Protein AF-A0A2B4R4I7-F1 (afdb_monomer_lite)

Foldseek 3Di:
DVPVVVVVVDPFDKDWDWDQDPPPRDIDTDIDTDPPDDPVNVVVVVVVVVVVVDDDDPDPDPDPDDPDFDDQAAAAQAFWEKEFAAACFLNQAKKKKKKKFFQDRNLQVVLQPAALVRCVVCVVVSCVVQPPRMDMDIDIGGHGDMDPTDTDPDDNNTRWMKMAIDHPDDFRRMDTDHHDHYDYHYGWDWDAFPVGDTDTDDCGPDPDHQDDDPVVPPDDPDDKKFKKWKAFDDDPPLADPPDPRRQWDWDFDFFDADPVPSDDGDTDIDTDGPIYIDIGDDDDPRITTATDWIWHQDPNDIDTDQFHTQDQFDDCPHPLLVLLVVLLVLLVVLLVQLVVQLPDPVNVPACNPLSVLSNVLSVVLSVVLVVLSPDPTHGLVVNLVSLQVSLQSLQSNDPPGDRDDQDDQDSRGNVVSSCRSSVSSVVSSVVSFPADDDDAFDDDPPDTHDDDDPVCAPPWDKDKDADDPPDDLVVVVVCVQQAADDDPVCSVVCVVVSHRHWDKDWDCADVVRPGHHDVRMTMITTHD

pLDDT: mean 73.78, std 18.21, range [25.34, 96.06]

Structure (mmCIF, N/CA/C/O backbone):
data_AF-A0A2B4R4I7-F1
#
_entry.id   AF-A0A2B4R4I7-F1
#
loop_
_atom_site.group_PDB
_atom_site.id
_atom_site.type_symbol
_atom_site.label_atom_id
_atom_site.label_alt_id
_atom_site.label_comp_id
_atom_site.label_asym_id
_atom_site.label_entity_id
_atom_site.label_seq_id
_atom_site.pdbx_PDB_ins_code
_atom_site.Cartn_x
_atom_site.Cartn_y
_atom_site.Cartn_z
_atom_site.occupancy
_atom_site.B_iso_or_equiv
_atom_site.auth_seq_id
_atom_site.auth_comp_id
_atom_site.auth_asym_id
_atom_site.auth_atom_id
_atom_site.pdbx_PDB_model_num
ATOM 1 N N . MET A 1 1 ? -44.562 -13.586 -29.393 1.00 34.88 1 MET A N 1
ATOM 2 C CA . MET A 1 1 ? -44.366 -13.162 -27.985 1.00 34.88 1 MET A CA 1
ATOM 3 C C . MET A 1 1 ? -43.754 -14.259 -27.107 1.00 34.88 1 MET A C 1
ATOM 5 O O . MET A 1 1 ? -43.215 -13.905 -26.067 1.00 34.88 1 MET A O 1
ATOM 9 N N . ASP A 1 2 ? -43.741 -15.537 -27.512 1.00 39.53 2 ASP A N 1
ATOM 10 C CA . ASP A 1 2 ? -43.241 -16.623 -26.646 1.00 39.53 2 ASP A CA 1
ATOM 11 C C . ASP A 1 2 ? -41.713 -16.796 -26.592 1.00 39.53 2 ASP A C 1
ATOM 13 O O . ASP A 1 2 ? -41.183 -17.184 -25.554 1.00 39.53 2 ASP A O 1
ATOM 17 N N . LEU A 1 3 ? -40.968 -16.411 -27.635 1.00 36.97 3 LEU A N 1
ATOM 18 C CA . LEU A 1 3 ? -39.511 -16.621 -27.674 1.00 36.97 3 LEU A CA 1
ATOM 19 C C . LEU A 1 3 ? -38.736 -15.775 -26.644 1.00 36.97 3 LEU A C 1
ATOM 21 O O . LEU A 1 3 ? -37.804 -16.248 -25.998 1.00 36.97 3 LEU A O 1
ATOM 25 N N . ALA A 1 4 ? -39.156 -14.522 -26.446 1.00 36.94 4 ALA A N 1
ATOM 26 C CA . ALA A 1 4 ? -38.532 -13.608 -25.488 1.00 36.94 4 ALA A CA 1
ATOM 27 C C . ALA A 1 4 ? -38.853 -13.965 -24.026 1.00 36.94 4 ALA A C 1
ATOM 29 O O . ALA A 1 4 ? -38.087 -13.609 -23.136 1.00 36.94 4 ALA A O 1
ATOM 30 N N . ARG A 1 5 ? -39.965 -14.673 -23.766 1.00 39.09 5 ARG A N 1
ATOM 31 C CA . ARG A 1 5 ? -40.272 -15.223 -22.435 1.00 39.09 5 ARG A CA 1
ATOM 32 C C . ARG A 1 5 ? -39.480 -16.498 -22.156 1.00 39.09 5 ARG A C 1
ATOM 34 O O . ARG A 1 5 ? -38.984 -16.634 -21.045 1.00 39.09 5 ARG A O 1
ATOM 41 N N . ALA A 1 6 ? -39.305 -17.367 -23.154 1.00 38.97 6 ALA A N 1
ATOM 42 C CA . ALA A 1 6 ? -38.491 -18.576 -23.020 1.00 38.97 6 ALA A CA 1
ATOM 43 C C . ALA A 1 6 ? -37.014 -18.256 -22.708 1.00 38.97 6 ALA A C 1
ATOM 45 O O . ALA A 1 6 ? -36.432 -18.874 -21.826 1.00 38.97 6 ALA A O 1
ATOM 46 N N . LEU A 1 7 ? -36.437 -17.233 -23.352 1.00 38.41 7 LEU A N 1
ATOM 47 C CA . LEU A 1 7 ? -35.040 -16.816 -23.140 1.00 38.41 7 LEU A CA 1
ATOM 48 C C . LEU A 1 7 ? -34.799 -16.049 -21.828 1.00 38.41 7 LEU A C 1
ATOM 50 O O . LEU A 1 7 ? -33.682 -16.040 -21.326 1.00 38.41 7 LEU A O 1
ATOM 54 N N . LYS A 1 8 ? -35.830 -15.420 -21.244 1.00 38.06 8 LYS A N 1
ATOM 55 C CA . LYS A 1 8 ? -35.709 -14.702 -19.958 1.00 38.06 8 LYS A CA 1
ATOM 56 C C . LYS A 1 8 ? -35.745 -15.628 -18.739 1.00 38.06 8 LYS A C 1
ATOM 58 O O . LYS A 1 8 ? -35.418 -15.181 -17.647 1.00 38.06 8 LYS A O 1
ATOM 63 N N . ALA A 1 9 ? -36.188 -16.874 -18.916 1.00 33.12 9 ALA A N 1
ATOM 64 C CA . ALA A 1 9 ? -36.308 -17.865 -17.848 1.00 33.12 9 ALA A CA 1
ATOM 65 C C . ALA A 1 9 ? -35.032 -18.697 -17.644 1.00 33.12 9 ALA A C 1
ATOM 67 O O . ALA A 1 9 ? -34.970 -19.501 -16.720 1.00 33.12 9 ALA A O 1
ATOM 68 N N . SER A 1 10 ? -34.026 -18.524 -18.499 1.00 36.97 10 SER A N 1
ATOM 69 C CA . SER A 1 10 ? -32.785 -19.279 -18.430 1.00 36.97 10 SER A CA 1
ATOM 70 C C . SER A 1 10 ? -31.637 -18.332 -18.085 1.00 36.97 10 SER A C 1
ATOM 72 O O . SER A 1 10 ? -31.373 -17.415 -18.858 1.00 36.97 10 SER A O 1
ATOM 74 N N . ASP A 1 11 ? -30.947 -18.558 -16.963 1.00 35.12 11 ASP A N 1
ATOM 75 C CA . ASP A 1 11 ? -29.787 -17.787 -16.455 1.00 35.12 11 ASP A CA 1
ATOM 76 C C . ASP A 1 11 ? -28.551 -17.779 -17.391 1.00 35.12 11 ASP A C 1
ATOM 78 O O . ASP A 1 11 ? -27.440 -17.422 -17.001 1.00 35.12 11 ASP A O 1
ATOM 82 N N . TYR A 1 12 ? -28.715 -18.162 -18.655 1.00 40.34 12 TYR A N 1
ATOM 83 C CA . TYR A 1 12 ? -27.666 -18.215 -19.661 1.00 40.34 12 TYR A CA 1
ATOM 84 C C . TYR A 1 12 ? -27.757 -16.954 -20.515 1.00 40.34 12 TYR A C 1
ATOM 86 O O . TYR A 1 12 ? -28.705 -16.792 -21.278 1.00 40.34 12 TYR A O 1
ATOM 94 N N . GLY A 1 13 ? -26.788 -16.046 -20.361 1.00 34.47 13 GLY A N 1
ATOM 95 C CA . GLY A 1 13 ? -26.738 -14.736 -21.018 1.00 34.47 13 GLY A CA 1
ATOM 96 C C . GLY A 1 13 ? -26.867 -14.800 -22.543 1.00 34.47 13 GLY A C 1
ATOM 97 O O . GLY A 1 13 ? -25.869 -14.810 -23.261 1.00 34.47 13 GLY A O 1
ATOM 98 N N . ALA A 1 14 ? -28.101 -14.816 -23.034 1.00 36.62 14 ALA A N 1
ATOM 99 C CA . ALA A 1 14 ? -28.458 -14.741 -24.436 1.00 36.62 14 ALA A CA 1
ATOM 100 C C . ALA A 1 14 ? -29.136 -13.393 -24.690 1.00 36.62 14 ALA A C 1
ATOM 102 O O . ALA A 1 14 ? -30.108 -13.040 -24.021 1.00 36.62 14 ALA A O 1
ATOM 103 N N . TYR A 1 15 ? -28.641 -12.638 -25.668 1.00 37.88 15 TYR A N 1
ATOM 104 C CA . TYR A 1 15 ? -29.221 -11.350 -26.040 1.00 37.88 15 TYR A CA 1
ATOM 105 C C . TYR A 1 15 ? -29.878 -11.464 -27.411 1.00 37.88 15 TYR A C 1
ATOM 107 O O . TYR A 1 15 ? -29.287 -11.979 -28.363 1.00 37.88 15 TYR A O 1
ATOM 115 N N . VAL A 1 16 ? -31.119 -10.988 -27.507 1.00 35.38 16 VAL A N 1
ATOM 116 C CA . VAL A 1 16 ? -31.865 -10.915 -28.764 1.00 35.38 16 VAL A CA 1
ATOM 117 C C . VAL A 1 16 ? -31.704 -9.509 -29.319 1.00 35.38 16 VAL A C 1
ATOM 119 O O . VAL A 1 16 ? -32.281 -8.560 -28.789 1.00 35.38 16 VAL A O 1
ATOM 122 N N . VAL A 1 17 ? -30.929 -9.370 -30.389 1.00 37.50 17 VAL A N 1
ATOM 123 C CA . VAL A 1 17 ? -30.821 -8.117 -31.131 1.00 37.50 17 VAL A CA 1
ATOM 124 C C . VAL A 1 17 ? -31.920 -8.107 -32.184 1.00 37.50 17 VAL A C 1
ATOM 126 O O . VAL A 1 17 ? -31.975 -8.956 -33.075 1.00 37.50 17 VAL A O 1
ATOM 129 N N . ARG A 1 18 ? -32.841 -7.155 -32.039 1.00 35.47 18 ARG A N 1
ATOM 130 C CA . ARG A 1 18 ? -33.932 -6.921 -32.982 1.00 35.47 18 ARG A CA 1
ATOM 131 C C . ARG A 1 18 ? -33.434 -5.955 -34.048 1.00 35.47 18 ARG A C 1
ATOM 133 O O . ARG A 1 18 ? -33.151 -4.808 -33.723 1.00 35.47 18 ARG A O 1
ATOM 140 N N . HIS A 1 19 ? -33.382 -6.398 -35.298 1.00 37.16 19 HIS A N 1
ATOM 141 C CA . HIS A 1 19 ? -33.074 -5.526 -36.424 1.00 37.16 19 HIS A CA 1
ATOM 142 C C . HIS A 1 19 ? -34.309 -5.410 -37.321 1.00 37.16 19 HIS A C 1
ATOM 144 O O . HIS A 1 19 ? -34.888 -6.419 -37.727 1.00 37.16 19 HIS A O 1
ATOM 150 N N . ARG A 1 20 ? -34.751 -4.178 -37.592 1.00 32.34 20 ARG A N 1
ATOM 151 C CA . ARG A 1 20 ? -35.810 -3.901 -38.570 1.00 32.34 20 ARG A CA 1
ATOM 152 C C . ARG A 1 20 ? -35.120 -3.390 -39.824 1.00 32.34 20 ARG A C 1
ATOM 154 O O . ARG A 1 20 ? -34.508 -2.332 -39.784 1.00 32.34 20 ARG A O 1
ATOM 161 N N . SER A 1 21 ? -35.189 -4.161 -40.904 1.00 36.16 21 SER A N 1
ATOM 162 C CA . SER A 1 21 ? -34.707 -3.702 -42.206 1.00 36.16 21 SER A CA 1
ATOM 163 C C . SER A 1 21 ? -35.571 -2.528 -42.667 1.00 36.16 21 SER A C 1
ATOM 165 O O . SER A 1 21 ? -36.792 -2.670 -42.770 1.00 36.16 21 SER A O 1
ATOM 167 N N . GLU A 1 22 ? -34.958 -1.377 -42.948 1.00 37.22 22 GLU A N 1
ATOM 168 C CA . GLU A 1 22 ? -35.675 -0.191 -43.438 1.00 37.22 22 GLU A CA 1
ATOM 169 C C . GLU A 1 22 ? -36.244 -0.377 -44.854 1.00 37.22 22 GLU A C 1
ATOM 171 O O . GLU A 1 22 ? -37.111 0.387 -45.267 1.00 37.22 22 GLU A O 1
ATOM 176 N N . GLN A 1 23 ? -35.817 -1.411 -45.589 1.00 39.12 23 GLN A N 1
ATOM 177 C CA . GLN A 1 23 ? -36.247 -1.638 -46.974 1.00 39.12 23 GLN A CA 1
ATOM 178 C C . GLN A 1 23 ? -37.338 -2.704 -47.147 1.00 39.12 23 GLN A C 1
ATOM 180 O O . GLN A 1 23 ? -38.028 -2.680 -48.162 1.00 39.12 23 GLN A O 1
ATOM 185 N N . THR A 1 24 ? -37.524 -3.634 -46.201 1.00 40.25 24 THR A N 1
ATOM 186 C CA . THR A 1 24 ? -38.425 -4.794 -46.398 1.00 40.25 24 THR A CA 1
ATOM 187 C C . THR A 1 24 ? -39.485 -4.990 -45.312 1.00 40.25 24 THR A C 1
ATOM 189 O O . THR A 1 24 ? -40.281 -5.915 -45.419 1.00 40.25 24 THR A O 1
ATOM 192 N N . GLU A 1 25 ? -39.512 -4.155 -44.264 1.00 33.00 25 GLU A N 1
ATOM 193 C CA . GLU A 1 25 ? -40.358 -4.297 -43.057 1.00 33.00 25 GLU A CA 1
ATOM 194 C C . GLU A 1 25 ? -40.281 -5.653 -42.321 1.00 33.00 25 GLU A C 1
ATOM 196 O O . GLU A 1 25 ? -40.899 -5.819 -41.265 1.00 33.00 25 GLU A O 1
ATOM 201 N N . GLU A 1 26 ? -39.477 -6.601 -42.801 1.00 31.47 26 GLU A N 1
ATOM 202 C CA . GLU A 1 26 ? -39.267 -7.894 -42.165 1.00 31.47 26 GLU A CA 1
ATOM 203 C C . GLU A 1 26 ? -38.468 -7.747 -40.862 1.00 31.47 26 GLU A C 1
ATOM 205 O O . GLU A 1 26 ? -37.473 -7.019 -40.762 1.00 31.47 26 GLU A O 1
ATOM 210 N N . LEU A 1 27 ? -38.954 -8.435 -39.829 1.00 33.53 27 LEU A N 1
ATOM 211 C CA . LEU A 1 27 ? -38.391 -8.429 -38.486 1.00 33.53 27 LEU A CA 1
ATOM 212 C C . LEU A 1 27 ? -37.425 -9.599 -38.326 1.00 33.53 27 LEU A C 1
ATOM 214 O O . LEU A 1 27 ? -37.847 -10.730 -38.091 1.00 33.53 27 LEU A O 1
ATOM 218 N N . THR A 1 28 ? -36.128 -9.306 -38.394 1.00 36.88 28 THR A N 1
ATOM 219 C CA . THR A 1 28 ? -35.076 -10.307 -38.203 1.00 36.88 28 THR A CA 1
ATOM 220 C C . THR A 1 28 ? -34.578 -10.262 -36.759 1.00 36.88 28 THR A C 1
ATOM 222 O O . THR A 1 28 ? -34.170 -9.216 -36.244 1.00 36.88 28 THR A O 1
ATOM 225 N N . TYR A 1 29 ? -34.628 -11.408 -36.078 1.00 38.03 29 TYR A N 1
ATOM 226 C CA . TYR A 1 29 ? -34.142 -11.563 -34.708 1.00 38.03 29 TYR A CA 1
ATOM 227 C C . TYR A 1 29 ? -32.788 -12.275 -34.724 1.00 38.03 29 TYR A C 1
ATOM 229 O O . TYR A 1 29 ? -32.705 -13.439 -35.108 1.00 38.03 29 TYR A O 1
ATOM 237 N N . HIS A 1 30 ? -31.734 -11.596 -34.273 1.00 39.28 30 HIS A N 1
ATOM 238 C CA . HIS A 1 30 ? -30.418 -12.202 -34.084 1.00 39.28 30 HIS A CA 1
ATOM 239 C C . HIS A 1 30 ? -30.255 -12.597 -32.616 1.00 39.28 30 HIS A C 1
ATOM 241 O O . HIS A 1 30 ? -30.217 -11.738 -31.737 1.00 39.28 30 HIS A O 1
ATOM 247 N N . VAL A 1 31 ? -30.171 -13.897 -32.336 1.00 37.72 31 VAL A N 1
ATOM 248 C CA . VAL A 1 31 ? -29.905 -14.406 -30.983 1.00 37.72 31 VAL A CA 1
ATOM 249 C C . VAL A 1 31 ? -28.404 -14.646 -30.847 1.00 37.72 31 VAL A C 1
ATOM 251 O O . VAL A 1 31 ? -27.844 -15.477 -31.560 1.00 37.72 31 VAL A O 1
ATOM 254 N N . ARG A 1 32 ? -27.743 -13.9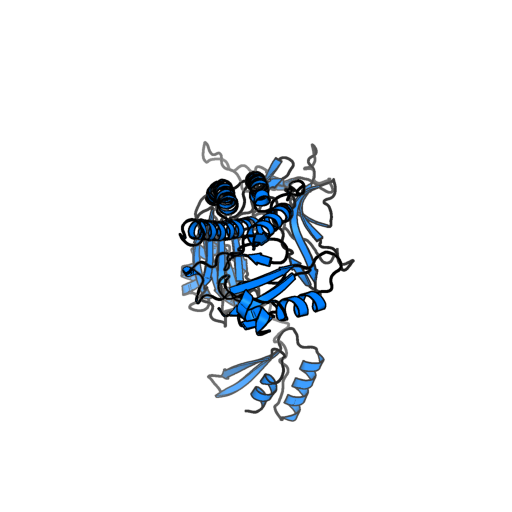13 -29.946 1.00 39.59 32 ARG A N 1
ATOM 255 C CA . ARG A 1 32 ? -26.323 -14.098 -29.609 1.00 39.59 32 ARG A CA 1
ATOM 256 C C . ARG A 1 32 ? -26.220 -14.782 -28.247 1.00 39.59 32 ARG A C 1
ATOM 258 O O . ARG A 1 32 ? -26.738 -14.256 -27.265 1.00 39.59 32 ARG A O 1
ATOM 265 N N . LEU A 1 33 ? -25.559 -15.938 -28.193 1.00 38.91 33 LEU A N 1
ATOM 266 C CA . LEU A 1 33 ? -25.231 -16.641 -26.948 1.00 38.91 33 LEU A CA 1
ATOM 267 C C . LEU A 1 33 ? -23.914 -16.074 -26.388 1.00 38.91 33 LEU A C 1
ATOM 269 O O . LEU A 1 33 ? -22.933 -15.972 -27.123 1.00 38.91 33 LEU A O 1
ATOM 273 N N . GLY A 1 34 ? -23.897 -15.666 -25.118 1.00 35.75 34 GLY A N 1
ATOM 274 C CA . GLY A 1 34 ? -22.694 -15.207 -24.420 1.00 35.75 34 GLY A CA 1
ATOM 275 C C . GLY A 1 34 ? -21.687 -16.334 -24.151 1.00 35.75 34 GLY A C 1
ATOM 276 O O . GLY A 1 34 ? -22.031 -17.514 -24.179 1.00 35.75 34 GLY A O 1
ATOM 277 N N . ALA A 1 35 ? -20.438 -15.960 -23.859 1.00 35.16 35 ALA A N 1
ATOM 278 C CA . ALA A 1 35 ? -19.244 -16.820 -23.827 1.00 35.16 35 ALA A CA 1
ATOM 279 C C . ALA A 1 35 ? -19.212 -17.966 -22.778 1.00 35.16 35 ALA A C 1
ATOM 281 O O . ALA A 1 35 ? -18.199 -18.646 -22.668 1.00 35.16 35 ALA A O 1
ATOM 282 N N . TYR A 1 36 ? -20.301 -18.218 -22.043 1.00 34.72 36 TYR A N 1
ATOM 283 C CA . TYR A 1 36 ? -20.435 -19.319 -21.070 1.00 34.72 36 TYR A CA 1
ATOM 284 C C . TYR A 1 36 ? -21.521 -20.347 -21.453 1.00 34.72 36 TYR A C 1
ATOM 286 O O . TYR A 1 36 ? -22.052 -21.057 -20.602 1.00 34.72 36 TYR A O 1
ATOM 294 N N . GLY A 1 37 ? -21.886 -20.430 -22.735 1.00 36.28 37 GLY A N 1
ATOM 295 C CA . GLY A 1 37 ? -22.838 -21.424 -23.232 1.00 36.28 37 GLY A CA 1
ATOM 296 C C . GLY A 1 37 ? -22.172 -22.772 -23.504 1.00 36.28 37 GLY A C 1
ATOM 297 O O . GLY A 1 37 ? -21.499 -22.930 -24.520 1.00 36.28 37 GLY A O 1
ATOM 298 N N . ASP A 1 38 ? -22.391 -23.743 -22.620 1.00 39.31 38 ASP A N 1
ATOM 299 C CA . ASP A 1 38 ? -22.076 -25.155 -22.851 1.00 39.31 38 ASP A CA 1
ATOM 300 C C . ASP A 1 38 ? -22.684 -25.620 -24.195 1.00 39.31 38 ASP A C 1
ATOM 302 O O . ASP A 1 38 ? -23.816 -25.259 -24.535 1.00 39.31 38 ASP A O 1
ATOM 306 N N . SER A 1 39 ? -21.944 -26.409 -24.981 1.00 43.88 39 SER A N 1
ATOM 307 C CA . SER A 1 39 ? -22.320 -26.819 -26.353 1.00 43.88 39 SER A CA 1
ATOM 308 C C . SER A 1 39 ? -23.686 -27.526 -26.434 1.00 43.88 39 SER A C 1
ATOM 310 O O . SER A 1 39 ? -24.340 -27.546 -27.479 1.00 43.88 39 SER A O 1
ATOM 312 N N . VAL A 1 40 ? -24.156 -28.051 -25.302 1.00 42.47 40 VAL A N 1
ATOM 313 C CA . VAL A 1 40 ? -25.467 -28.680 -25.114 1.00 42.47 40 VAL A CA 1
ATOM 314 C C . VAL A 1 40 ? -26.610 -27.654 -25.183 1.00 42.47 40 VAL A C 1
ATOM 316 O O . VAL A 1 40 ? -27.634 -27.919 -25.812 1.00 42.47 40 VAL A O 1
ATOM 319 N N . ALA A 1 41 ? -26.428 -26.451 -24.630 1.00 45.12 41 ALA A N 1
ATOM 320 C CA . ALA A 1 41 ? -27.458 -25.409 -24.589 1.00 45.12 41 ALA A CA 1
ATOM 321 C C . ALA A 1 41 ? -27.725 -24.789 -25.972 1.00 45.12 41 ALA A C 1
ATOM 323 O O . ALA A 1 41 ? -28.873 -24.511 -26.323 1.00 45.12 41 ALA A O 1
ATOM 324 N N . ALA A 1 42 ? -26.681 -24.630 -26.794 1.00 45.31 42 ALA A N 1
ATOM 325 C CA . ALA A 1 42 ? -26.812 -24.155 -28.172 1.00 45.31 42 ALA A CA 1
ATOM 326 C C . ALA A 1 42 ? -27.592 -25.150 -29.055 1.00 45.31 42 ALA A C 1
ATOM 328 O O . ALA A 1 42 ? -28.409 -24.744 -29.886 1.00 45.31 42 ALA A O 1
ATOM 329 N N . ASN A 1 43 ? -27.387 -26.453 -28.836 1.00 48.66 43 ASN A N 1
ATOM 330 C CA . ASN A 1 43 ? -28.075 -27.514 -29.570 1.00 48.66 43 ASN A CA 1
ATOM 331 C C . ASN A 1 43 ? -29.555 -27.652 -29.170 1.00 48.66 43 ASN A C 1
ATOM 333 O O . ASN A 1 43 ? -30.401 -27.829 -30.050 1.00 48.66 43 ASN A O 1
ATOM 337 N N . GLU A 1 44 ? -29.889 -27.500 -27.884 1.00 46.78 44 GLU A N 1
ATOM 338 C CA . GLU A 1 44 ? -31.278 -27.545 -27.397 1.00 46.78 44 GLU A CA 1
ATOM 339 C C . GLU A 1 44 ? -32.084 -26.325 -27.893 1.00 46.78 44 GLU A C 1
ATOM 341 O O . GLU A 1 44 ? -33.219 -26.468 -28.356 1.00 46.78 44 GLU A O 1
ATOM 346 N N . LEU A 1 45 ? -31.472 -25.130 -27.919 1.00 47.94 45 LEU A N 1
ATOM 347 C CA . LEU A 1 45 ? -32.094 -23.911 -28.456 1.00 47.94 45 LEU A CA 1
ATOM 348 C C . LEU A 1 45 ? -32.347 -24.015 -29.972 1.00 47.94 45 LEU A C 1
ATOM 350 O O . LEU A 1 45 ? -33.412 -23.639 -30.462 1.00 47.94 45 LEU A O 1
ATOM 354 N N . ALA A 1 46 ? -31.395 -24.588 -30.717 1.00 48.72 46 ALA A N 1
ATOM 355 C CA . ALA A 1 46 ? -31.537 -24.864 -32.146 1.00 48.72 46 ALA A CA 1
ATOM 356 C C . ALA A 1 46 ? -32.566 -25.972 -32.455 1.00 48.72 46 ALA A C 1
ATOM 358 O O . ALA A 1 46 ? -33.079 -26.033 -33.578 1.00 48.72 46 ALA A O 1
ATOM 359 N N . ARG A 1 47 ? -32.874 -26.864 -31.499 1.00 53.03 47 ARG A N 1
ATOM 360 C CA . ARG A 1 47 ? -33.971 -27.842 -31.616 1.00 53.03 47 ARG A CA 1
ATOM 361 C C . ARG A 1 47 ? -35.330 -27.163 -31.426 1.00 53.03 47 ARG A C 1
ATOM 363 O O . ARG A 1 47 ? -36.179 -27.271 -32.306 1.00 53.03 47 ARG A O 1
ATOM 370 N N . LEU A 1 48 ? -35.488 -26.387 -30.350 1.00 49.50 48 LEU A N 1
ATOM 371 C CA . LEU A 1 48 ? -36.728 -25.668 -30.014 1.00 49.50 48 LEU A CA 1
ATOM 372 C C . LEU A 1 48 ? -37.155 -24.666 -31.100 1.00 49.50 48 LEU A C 1
ATOM 374 O O . LEU A 1 48 ? -38.343 -24.495 -31.367 1.00 49.50 48 LEU A O 1
ATOM 378 N N . LEU A 1 49 ? -36.189 -24.028 -31.767 1.00 48.41 49 LEU A N 1
ATOM 379 C CA . LEU A 1 49 ? -36.450 -23.098 -32.870 1.00 48.41 49 LEU A CA 1
ATOM 380 C C . LEU A 1 49 ? -36.876 -23.802 -34.171 1.00 48.41 49 LEU A C 1
ATOM 382 O O . LEU A 1 49 ? -37.665 -23.240 -34.929 1.00 48.41 49 LEU A O 1
ATOM 386 N N . ARG A 1 50 ? -36.415 -25.039 -34.416 1.00 51.09 50 ARG A N 1
ATOM 387 C CA . ARG A 1 50 ? -36.834 -25.857 -35.572 1.00 51.09 50 ARG A CA 1
ATOM 388 C C . ARG A 1 50 ? -38.250 -26.412 -35.415 1.00 51.09 50 ARG A C 1
ATOM 390 O O . ARG A 1 50 ? -38.982 -26.488 -36.396 1.00 51.09 50 ARG A O 1
ATOM 397 N N . GLU A 1 51 ? -38.655 -26.743 -34.190 1.00 46.53 51 GLU A N 1
ATOM 398 C CA . GLU A 1 51 ? -40.010 -27.221 -33.870 1.00 46.53 51 GLU A CA 1
ATOM 399 C C . GLU A 1 51 ? -41.095 -26.141 -34.080 1.00 46.53 51 GLU A C 1
ATOM 401 O O . GLU A 1 51 ? -42.257 -26.467 -34.301 1.00 46.53 51 GLU A O 1
ATOM 406 N N . GLN A 1 52 ? -40.720 -24.856 -34.086 1.00 46.78 52 GLN A N 1
ATOM 407 C CA . GLN A 1 52 ? -41.622 -23.709 -34.288 1.00 46.78 52 GLN A CA 1
ATOM 408 C C . GLN A 1 52 ? -41.802 -23.307 -35.771 1.00 46.78 52 GLN A C 1
ATOM 410 O O . GLN A 1 52 ? -42.407 -22.277 -36.062 1.00 46.78 52 GLN A O 1
ATOM 415 N N . GLY A 1 53 ? -41.289 -24.098 -36.722 1.00 37.22 53 GLY A N 1
ATOM 416 C CA . GLY A 1 53 ? -41.543 -23.920 -38.161 1.00 37.22 53 GLY A CA 1
ATOM 417 C C . GLY A 1 53 ? -40.812 -22.750 -38.837 1.00 37.22 53 GLY A C 1
ATOM 418 O O . GLY A 1 53 ? -41.089 -22.453 -39.997 1.00 37.22 53 GLY A O 1
ATOM 419 N N . GLY A 1 54 ? -39.872 -22.091 -38.152 1.00 38.31 54 GLY A N 1
ATOM 420 C CA . GLY A 1 54 ? -39.035 -21.040 -38.734 1.00 38.31 54 GLY A CA 1
ATOM 421 C C . GLY A 1 54 ? -37.819 -21.622 -39.456 1.00 38.31 54 GLY A C 1
ATOM 422 O O . GLY A 1 54 ? -37.028 -22.350 -38.857 1.00 38.31 54 GLY A O 1
ATOM 423 N N . GLY A 1 55 ? -37.646 -21.296 -40.738 1.00 32.38 55 GLY A N 1
ATOM 424 C CA . GLY A 1 55 ? -36.442 -21.651 -41.490 1.00 32.38 55 GLY A CA 1
ATOM 425 C C . GLY A 1 55 ? -35.198 -21.040 -40.842 1.00 32.38 55 GLY A C 1
ATOM 426 O O . GLY A 1 55 ? -35.054 -19.823 -40.798 1.00 32.38 55 GLY A O 1
ATOM 427 N N . PHE A 1 56 ? -34.302 -21.884 -40.331 1.00 37.72 56 PHE A N 1
ATOM 428 C CA . PHE A 1 56 ? -33.039 -21.462 -39.732 1.00 37.72 56 PHE A CA 1
ATOM 429 C C . PHE A 1 56 ? -31.898 -21.782 -40.699 1.00 37.72 56 PHE A C 1
ATOM 431 O O . PHE A 1 56 ? -31.518 -22.943 -40.857 1.00 37.72 56 PHE A O 1
ATOM 438 N N . GLN A 1 57 ? -31.345 -20.761 -41.352 1.00 32.62 57 GLN A N 1
ATOM 439 C CA . GLN A 1 57 ? -30.012 -20.858 -41.937 1.00 32.62 57 GLN A CA 1
ATOM 440 C C . GLN A 1 57 ? -29.000 -20.447 -40.866 1.00 32.62 57 GLN A C 1
ATOM 442 O O . GLN A 1 57 ? -29.020 -19.317 -40.383 1.00 32.62 57 GLN A O 1
ATOM 447 N N . ILE A 1 58 ? -28.106 -21.368 -40.497 1.00 33.28 58 ILE A N 1
ATOM 448 C CA . ILE A 1 58 ? -26.845 -20.994 -39.846 1.00 33.28 58 ILE A CA 1
ATOM 449 C C . ILE A 1 58 ? -26.151 -20.052 -40.839 1.00 33.28 58 ILE A C 1
ATOM 451 O O . ILE A 1 58 ? -26.007 -20.456 -41.997 1.00 33.28 58 ILE A O 1
ATOM 455 N N . PRO A 1 59 ? -25.751 -18.824 -40.460 1.00 30.97 59 PRO A N 1
ATOM 456 C CA . PRO A 1 59 ? -25.027 -17.974 -41.386 1.00 30.97 59 PRO A CA 1
ATOM 457 C C . PRO A 1 59 ? -23.751 -18.719 -41.771 1.00 30.97 59 PRO A C 1
ATOM 459 O O . PRO A 1 59 ? -22.893 -18.968 -40.922 1.00 30.97 59 PRO A O 1
ATOM 462 N N . GLN A 1 60 ? -23.629 -19.106 -43.042 1.00 26.56 60 GLN A N 1
ATOM 463 C CA . GLN A 1 60 ? -22.304 -19.344 -43.585 1.00 26.56 60 GLN A CA 1
ATOM 464 C C . GLN A 1 60 ? -21.570 -18.012 -43.472 1.00 26.56 60 GLN A C 1
ATOM 466 O O . GLN A 1 60 ? -22.043 -16.996 -43.985 1.00 26.56 60 GLN A O 1
ATOM 471 N N . LEU A 1 61 ? -20.459 -18.018 -42.733 1.00 31.03 61 LEU A N 1
ATOM 472 C CA . LEU A 1 61 ? -19.505 -16.915 -42.713 1.00 31.03 61 LEU A CA 1
ATOM 473 C C . LEU A 1 61 ? -19.252 -16.484 -44.165 1.00 31.03 61 LEU A C 1
ATOM 475 O O . LEU A 1 61 ? -18.863 -17.335 -44.973 1.00 31.03 61 LEU A O 1
ATOM 479 N N . PRO A 1 62 ? -19.477 -15.211 -44.529 1.00 25.34 62 PRO A N 1
ATOM 480 C CA . PRO A 1 62 ? -19.105 -14.743 -45.848 1.00 25.34 62 PRO A CA 1
ATOM 481 C C . PRO A 1 62 ? -17.581 -14.821 -45.980 1.00 25.34 62 PRO A C 1
ATOM 483 O O . PRO A 1 62 ? -16.860 -14.134 -45.265 1.00 25.34 62 PRO A O 1
ATOM 486 N N . GLY A 1 63 ? -17.120 -15.669 -46.900 1.00 27.22 63 GLY A N 1
ATOM 487 C CA . GLY A 1 63 ? -15.852 -15.511 -47.611 1.00 27.22 63 GLY A CA 1
ATOM 488 C C . GLY A 1 63 ? -14.562 -15.803 -46.841 1.00 27.22 63 GLY A C 1
ATOM 489 O O . GLY A 1 63 ? -13.882 -14.897 -46.374 1.00 27.22 63 GLY A O 1
ATOM 490 N N . LEU A 1 64 ? -14.095 -17.052 -46.933 1.00 33.25 64 LEU A N 1
ATOM 491 C CA . LEU A 1 64 ? -12.724 -17.270 -47.405 1.00 33.25 64 LEU A CA 1
ATOM 492 C C . LEU A 1 64 ? -12.637 -16.651 -48.813 1.00 33.25 64 LEU A C 1
ATOM 494 O O . LEU A 1 64 ? -13.130 -17.248 -49.767 1.00 33.25 64 LEU A O 1
ATOM 498 N N . GLY A 1 65 ? -12.088 -15.438 -48.930 1.00 28.00 65 GLY A N 1
ATOM 499 C CA . GLY A 1 65 ? -11.813 -14.801 -50.225 1.00 28.00 65 GLY A CA 1
ATOM 500 C C . GLY A 1 65 ? -12.221 -13.331 -50.349 1.00 28.00 65 GLY A C 1
ATOM 501 O O . GLY A 1 65 ? -13.124 -13.015 -51.112 1.00 28.00 65 GLY A O 1
ATOM 502 N N . SER A 1 66 ? -11.518 -12.440 -49.649 1.00 27.94 66 SER A N 1
ATOM 503 C CA . SER A 1 66 ? -11.149 -11.095 -50.131 1.00 27.94 66 SER A CA 1
ATOM 504 C C . SER A 1 66 ? -10.114 -10.511 -49.164 1.00 27.94 66 SER A C 1
ATOM 506 O O . SER A 1 66 ? -10.377 -10.440 -47.966 1.00 27.94 66 SER A O 1
ATOM 508 N N . GLU A 1 67 ? -8.943 -10.129 -49.665 1.00 33.19 67 GLU A N 1
ATOM 509 C CA . GLU A 1 67 ? -7.728 -9.778 -48.906 1.00 33.19 67 GLU A CA 1
ATOM 510 C C . GLU A 1 67 ? -7.773 -8.469 -48.078 1.00 33.19 67 GLU A C 1
ATOM 512 O O . GLU A 1 67 ? -6.719 -7.975 -47.702 1.00 33.19 67 GLU A O 1
ATOM 517 N N . ASP A 1 68 ? -8.935 -7.904 -47.722 1.00 31.92 68 ASP A N 1
ATOM 518 C CA . ASP A 1 68 ? -8.983 -6.520 -47.195 1.00 31.92 68 ASP A CA 1
ATOM 519 C C . ASP A 1 68 ? -9.786 -6.268 -45.902 1.00 31.92 68 ASP A C 1
ATOM 521 O O . ASP A 1 68 ? -9.962 -5.119 -45.496 1.00 31.92 68 ASP A O 1
ATOM 525 N N . SER A 1 69 ? -10.251 -7.295 -45.184 1.00 36.16 69 SER A N 1
ATOM 526 C CA . SER A 1 69 ? -10.903 -7.089 -43.877 1.00 36.16 69 SER A CA 1
ATOM 527 C C . SER A 1 69 ? -9.992 -7.496 -42.719 1.00 36.16 69 SER A C 1
ATOM 529 O O . SER A 1 69 ? -9.822 -8.684 -42.439 1.00 36.16 69 SER A O 1
ATOM 531 N N . ALA A 1 70 ? -9.424 -6.505 -42.025 1.00 34.72 70 ALA A N 1
ATOM 532 C CA . ALA A 1 70 ? -8.687 -6.715 -40.781 1.00 34.72 70 ALA A CA 1
ATOM 533 C C . ALA A 1 70 ? -9.571 -7.443 -39.743 1.00 34.72 70 ALA A C 1
ATOM 535 O O . ALA A 1 70 ? -10.767 -7.147 -39.653 1.00 34.72 70 ALA A O 1
ATOM 536 N N . PRO A 1 71 ? -9.019 -8.374 -38.944 1.00 39.00 71 PRO A N 1
ATOM 537 C CA . PRO A 1 71 ? -9.799 -9.112 -37.960 1.00 39.00 71 PRO A CA 1
ATOM 538 C C . PRO A 1 71 ? -10.485 -8.150 -36.978 1.00 39.00 71 PRO A C 1
ATOM 540 O O . PRO A 1 71 ? -9.847 -7.311 -36.333 1.00 39.00 71 PRO A O 1
ATOM 543 N N . LEU A 1 72 ? -11.811 -8.273 -36.870 1.00 51.06 72 LEU A N 1
ATOM 544 C CA . LEU A 1 72 ? -12.603 -7.603 -35.842 1.00 51.06 72 LEU A CA 1
ATOM 545 C C . LEU A 1 72 ? -12.132 -8.133 -34.480 1.00 51.06 72 LEU A C 1
ATOM 547 O O . LEU A 1 72 ? -12.363 -9.289 -34.137 1.00 51.06 72 LEU A O 1
ATOM 551 N N . GLY A 1 73 ? -11.391 -7.294 -33.756 1.00 48.38 73 GLY A N 1
ATOM 552 C CA . GLY A 1 73 ? -10.888 -7.573 -32.412 1.00 48.38 73 GLY A CA 1
ATOM 553 C C . GLY A 1 73 ? -12.002 -7.717 -31.361 1.00 48.38 73 GLY A C 1
ATOM 554 O O . GLY A 1 73 ? -13.185 -7.705 -31.703 1.00 48.38 73 GLY A O 1
ATOM 555 N N . PRO A 1 74 ? -11.638 -7.868 -30.075 1.00 49.69 74 PRO A N 1
ATOM 556 C CA . PRO A 1 74 ? -12.595 -8.123 -28.998 1.00 49.69 74 PRO A CA 1
ATOM 557 C C . PRO A 1 74 ? -13.669 -7.017 -28.883 1.00 49.69 74 PRO A C 1
ATOM 559 O O . PRO A 1 74 ? -13.394 -5.871 -29.249 1.00 49.69 74 PRO A O 1
ATOM 562 N N . PRO A 1 75 ? -14.880 -7.345 -28.383 1.00 55.72 75 PRO A N 1
ATOM 563 C CA . PRO A 1 75 ? -15.971 -6.380 -28.197 1.00 55.72 75 PRO A CA 1
ATOM 564 C C . PRO A 1 75 ? -15.575 -5.255 -27.228 1.00 55.72 75 PRO A C 1
ATOM 566 O O . PRO A 1 75 ? -14.668 -5.438 -26.422 1.00 55.72 75 PRO A O 1
ATOM 569 N N . ILE A 1 76 ? -16.254 -4.105 -27.292 1.00 63.12 76 ILE A N 1
ATOM 570 C CA . ILE A 1 76 ? -15.928 -2.910 -26.494 1.00 63.12 76 ILE A CA 1
ATOM 571 C C . ILE A 1 76 ? -17.029 -2.650 -25.480 1.00 63.12 76 ILE A C 1
ATOM 573 O O . ILE A 1 76 ? -18.195 -2.529 -25.843 1.00 63.12 76 ILE A O 1
ATOM 577 N N . GLU A 1 77 ? -16.641 -2.532 -24.212 1.00 63.25 77 GLU A N 1
ATOM 578 C CA . GLU A 1 77 ? -17.572 -2.315 -23.098 1.00 63.25 77 GLU A CA 1
ATOM 579 C C . GLU A 1 77 ? -17.185 -1.107 -22.220 1.00 63.25 77 GLU A C 1
ATOM 581 O O . GLU A 1 77 ? -17.625 -1.012 -21.075 1.00 63.25 77 GLU A O 1
ATOM 586 N N . VAL A 1 78 ? -16.343 -0.198 -22.727 1.00 64.62 78 VAL A N 1
ATOM 587 C CA . VAL A 1 78 ? -15.736 0.902 -21.951 1.00 64.62 78 VAL A CA 1
ATOM 588 C C . VAL A 1 78 ? -16.797 1.886 -21.446 1.00 64.62 78 VAL A C 1
ATOM 590 O O . VAL A 1 78 ? -17.489 2.507 -22.245 1.00 64.62 78 VAL A O 1
ATOM 593 N N . ASP A 1 79 ? -16.876 2.099 -20.131 1.00 66.00 79 ASP A N 1
ATOM 594 C CA . ASP A 1 79 ? -17.768 3.095 -19.517 1.00 66.00 79 ASP A CA 1
ATOM 595 C C . ASP A 1 79 ? -17.019 4.269 -18.870 1.00 66.00 79 ASP A C 1
ATOM 597 O O . ASP A 1 79 ? -17.546 5.383 -18.765 1.00 66.00 79 ASP A O 1
ATOM 601 N N . ARG A 1 80 ? -15.784 4.025 -18.425 1.00 67.12 80 ARG A N 1
ATOM 602 C CA . ARG A 1 80 ? -14.959 4.996 -17.715 1.00 67.12 80 ARG A CA 1
ATOM 603 C C . ARG A 1 80 ? -13.487 4.833 -18.026 1.00 67.12 80 ARG A C 1
ATOM 605 O O . ARG A 1 80 ? -12.968 3.716 -18.123 1.00 67.12 80 ARG A O 1
ATOM 612 N N . ILE A 1 81 ? -12.803 5.968 -18.039 1.00 68.62 81 ILE A N 1
ATOM 613 C CA . ILE A 1 81 ? -11.368 6.046 -18.239 1.00 68.62 81 ILE A CA 1
ATOM 614 C C . ILE A 1 81 ? -10.673 6.752 -17.082 1.00 68.62 81 ILE A C 1
ATOM 616 O O . ILE A 1 81 ? -11.174 7.719 -16.509 1.00 68.62 81 ILE A O 1
ATOM 620 N N . SER A 1 82 ? -9.497 6.243 -16.741 1.00 65.12 82 SER A N 1
ATOM 621 C CA . SER A 1 82 ? -8.535 6.926 -15.892 1.00 65.12 82 SER A CA 1
ATOM 622 C C . SER A 1 82 ? -7.225 7.063 -16.655 1.00 65.12 82 SER A C 1
ATOM 624 O O . SER A 1 82 ? -6.787 6.120 -17.312 1.00 65.12 82 SER A O 1
ATOM 626 N N . LEU A 1 83 ? -6.588 8.218 -16.556 1.00 66.81 83 LEU A N 1
ATOM 627 C CA . LEU A 1 83 ? -5.334 8.529 -17.222 1.00 66.81 83 LEU A CA 1
ATOM 628 C C . LEU A 1 83 ? -4.354 9.042 -16.168 1.00 66.81 83 LEU A C 1
ATOM 630 O O . LEU A 1 83 ? -4.724 9.904 -15.381 1.00 66.81 83 LEU A O 1
ATOM 634 N N . THR A 1 84 ? -3.123 8.549 -16.144 1.00 60.09 84 THR A N 1
ATOM 635 C CA . THR A 1 84 ? -2.084 9.014 -15.219 1.00 60.09 84 THR A CA 1
ATOM 636 C C . THR A 1 84 ? -0.793 9.250 -15.977 1.00 60.09 84 THR A C 1
ATOM 638 O O . THR A 1 84 ? -0.305 8.359 -16.671 1.00 60.09 84 THR A O 1
ATOM 641 N N . ALA A 1 85 ? -0.235 10.446 -15.822 1.00 57.12 85 ALA A N 1
ATOM 642 C CA . ALA A 1 85 ? 1.088 10.791 -16.307 1.00 57.12 85 ALA A CA 1
ATOM 643 C C . ALA A 1 85 ? 2.114 10.694 -15.180 1.00 57.12 85 ALA A C 1
ATOM 645 O O . ALA A 1 85 ? 1.954 11.332 -14.139 1.00 57.12 85 ALA A O 1
ATOM 646 N N . ASP A 1 86 ? 3.179 9.918 -15.392 1.00 55.94 86 ASP A N 1
ATOM 647 C CA . ASP A 1 86 ? 4.324 9.912 -14.485 1.00 55.94 86 ASP A CA 1
ATOM 648 C C . ASP A 1 86 ? 5.026 11.284 -14.484 1.00 55.94 86 ASP A C 1
ATOM 650 O O . ASP A 1 86 ? 4.890 12.102 -15.398 1.00 55.94 86 ASP A O 1
ATOM 654 N N . VAL A 1 87 ? 5.789 11.550 -13.424 1.00 47.31 87 VAL A N 1
ATOM 655 C CA . VAL A 1 87 ? 6.729 12.681 -13.384 1.00 47.31 87 VAL A CA 1
ATOM 656 C C . VAL A 1 87 ? 7.793 12.441 -14.465 1.00 47.31 87 VAL A C 1
ATOM 658 O O . VAL A 1 87 ? 8.370 11.354 -14.496 1.00 47.31 87 VAL A O 1
ATOM 661 N N . GLY A 1 88 ? 8.029 13.403 -15.363 1.00 49.22 88 GLY A N 1
ATOM 662 C CA . GLY A 1 88 ? 8.879 13.208 -16.548 1.00 49.22 88 GLY A CA 1
ATOM 663 C C . GLY A 1 88 ? 8.157 12.690 -17.796 1.00 49.22 88 GLY A C 1
ATOM 664 O O . GLY A 1 88 ? 8.796 12.509 -18.833 1.00 49.22 88 GLY A O 1
ATOM 665 N N . ALA A 1 89 ? 6.844 12.422 -17.739 1.00 55.38 89 ALA A N 1
ATOM 666 C CA . ALA A 1 89 ? 6.097 12.005 -18.925 1.00 55.38 89 ALA A CA 1
ATOM 667 C C . ALA A 1 89 ? 6.188 13.070 -20.030 1.00 55.38 89 ALA A C 1
ATOM 669 O O . ALA A 1 89 ? 6.086 14.261 -19.753 1.00 55.38 89 ALA A O 1
ATOM 670 N N . ASN A 1 90 ? 6.374 12.615 -21.273 1.00 72.25 90 ASN A N 1
ATOM 671 C CA . ASN A 1 90 ? 6.470 13.470 -22.457 1.00 72.25 90 ASN A CA 1
ATOM 672 C C . ASN A 1 90 ? 7.512 14.598 -22.335 1.00 72.25 90 ASN A C 1
ATOM 674 O O . ASN A 1 90 ? 7.219 15.748 -22.644 1.00 72.25 90 ASN A O 1
ATOM 678 N N . GLU A 1 91 ? 8.714 14.275 -21.842 1.00 68.12 91 GLU A N 1
ATOM 679 C CA . GLU A 1 91 ? 9.813 15.245 -21.661 1.00 68.12 91 GLU A CA 1
ATOM 680 C C . GLU A 1 91 ? 9.405 16.451 -20.794 1.00 68.12 91 GLU A C 1
ATOM 682 O O . GLU A 1 91 ? 9.698 17.601 -21.106 1.00 68.12 91 GLU A O 1
ATOM 687 N N . ASP A 1 92 ? 8.677 16.179 -19.706 1.00 67.38 92 ASP A N 1
ATOM 688 C CA . ASP A 1 92 ? 8.116 17.187 -18.798 1.00 67.38 92 ASP A CA 1
ATOM 689 C C . ASP A 1 92 ? 7.113 18.163 -19.453 1.00 67.38 92 ASP A C 1
ATOM 691 O O . ASP A 1 92 ? 6.805 19.227 -18.905 1.00 67.38 92 ASP A O 1
ATOM 695 N N . THR A 1 93 ? 6.519 17.778 -20.585 1.00 70.50 93 THR A N 1
ATOM 696 C CA . THR A 1 93 ? 5.436 18.524 -21.241 1.00 70.50 93 THR A CA 1
ATOM 697 C C . THR A 1 93 ? 4.085 17.820 -21.104 1.00 70.50 93 THR A C 1
ATOM 699 O O . THR A 1 93 ? 3.990 16.635 -20.782 1.00 70.50 93 THR A O 1
ATOM 702 N N . ALA A 1 94 ? 2.989 18.555 -21.306 1.00 76.00 94 ALA A N 1
ATOM 703 C CA . ALA A 1 94 ? 1.661 17.955 -21.261 1.00 76.00 94 ALA A CA 1
ATOM 704 C C . ALA A 1 94 ? 1.476 16.959 -22.416 1.00 76.00 94 ALA A C 1
ATOM 706 O O . ALA A 1 94 ? 1.860 17.226 -23.552 1.00 76.00 94 ALA A O 1
ATOM 707 N N . THR A 1 95 ? 0.896 15.794 -22.125 1.00 80.50 95 THR A N 1
ATOM 708 C CA . THR A 1 95 ? 0.582 14.789 -23.150 1.00 80.50 95 THR A CA 1
ATOM 709 C C . THR A 1 95 ? -0.868 14.943 -23.580 1.00 80.50 95 THR A C 1
ATOM 711 O O . THR A 1 95 ? -1.773 14.851 -22.744 1.00 80.50 95 THR A O 1
ATOM 714 N N . HIS A 1 96 ? -1.107 15.134 -24.877 1.00 87.25 96 HIS A N 1
ATOM 715 C CA . HIS A 1 96 ? -2.459 15.061 -25.420 1.00 87.25 96 HIS A CA 1
ATOM 716 C C . HIS A 1 96 ? -2.850 13.604 -25.613 1.00 87.25 96 HIS A C 1
ATOM 718 O O . HIS A 1 96 ? -2.172 12.871 -26.322 1.00 87.25 96 HIS A O 1
ATOM 724 N N . VAL A 1 97 ? -3.944 13.180 -24.993 1.00 83.75 97 VAL A N 1
ATOM 725 C CA . VAL A 1 97 ? -4.468 11.821 -25.126 1.00 83.75 97 VAL A CA 1
ATOM 726 C C . VAL A 1 97 ? -5.862 11.892 -25.720 1.00 83.75 97 VAL A C 1
ATOM 728 O O . VAL A 1 97 ? -6.723 12.605 -25.209 1.00 83.75 97 VAL A O 1
ATOM 731 N N . GLU A 1 98 ? -6.102 11.133 -26.782 1.00 88.75 98 GLU A N 1
ATOM 732 C CA . GLU A 1 98 ? -7.428 10.964 -27.363 1.00 88.75 98 GLU A CA 1
ATOM 733 C C . GLU A 1 98 ? -7.833 9.502 -27.405 1.00 88.75 98 GLU A C 1
ATOM 735 O O . GLU A 1 98 ? -7.070 8.642 -27.830 1.00 88.75 98 GLU A O 1
ATOM 740 N N . VAL A 1 99 ? -9.065 9.227 -26.992 1.00 85.88 99 VAL A N 1
ATOM 741 C CA . VAL A 1 99 ? -9.696 7.918 -27.153 1.00 85.88 99 VAL A CA 1
ATOM 742 C C . VAL A 1 99 ? -10.690 8.029 -28.287 1.00 85.88 99 VAL A C 1
ATOM 744 O O . VAL A 1 99 ? -11.643 8.798 -28.197 1.00 85.88 99 VAL A O 1
ATOM 747 N N . VAL A 1 100 ? -10.463 7.256 -29.337 1.00 88.19 100 VAL A N 1
ATOM 748 C CA . VAL A 1 100 ? -11.225 7.248 -30.579 1.00 88.19 100 VAL A CA 1
ATOM 749 C C . VAL A 1 100 ? -12.065 5.985 -30.639 1.00 88.19 100 VAL A C 1
ATOM 751 O O . VAL A 1 100 ? -11.522 4.891 -30.765 1.00 88.19 100 VAL A O 1
ATOM 754 N N . PHE A 1 101 ? -13.383 6.127 -30.569 1.00 86.31 101 PHE A N 1
ATOM 755 C CA . PHE A 1 101 ? -14.346 5.047 -30.763 1.00 86.31 101 PHE A CA 1
ATOM 756 C C . PHE A 1 101 ? -14.762 4.998 -32.227 1.00 86.31 101 PHE A C 1
ATOM 758 O O . PHE A 1 101 ? -15.151 6.009 -32.799 1.00 86.31 101 PHE A O 1
ATOM 765 N N . VAL A 1 102 ? -14.671 3.824 -32.837 1.00 85.06 102 VAL A N 1
ATOM 766 C CA . VAL A 1 102 ? -14.826 3.611 -34.275 1.00 85.06 102 VAL A CA 1
ATOM 767 C C . VAL A 1 102 ? -16.015 2.700 -34.531 1.00 85.06 102 VAL A C 1
ATOM 769 O O . VAL A 1 102 ? -16.151 1.657 -33.888 1.00 85.06 102 VAL A O 1
ATOM 772 N N . TYR A 1 103 ? -16.840 3.075 -35.503 1.00 85.25 103 TYR A N 1
ATOM 773 C CA . TYR A 1 103 ? -18.067 2.376 -35.887 1.00 85.25 103 TYR A CA 1
ATOM 774 C C . TYR A 1 103 ? -17.938 1.639 -37.230 1.00 85.25 103 TYR A C 1
ATOM 776 O O . TYR A 1 103 ? -18.709 0.721 -37.491 1.00 85.25 103 TYR A O 1
ATOM 784 N N . GLU A 1 104 ? -16.925 1.970 -38.042 1.00 83.12 104 GLU A N 1
ATOM 785 C CA . GLU A 1 104 ? -16.728 1.421 -39.392 1.00 83.12 104 GLU A CA 1
ATOM 786 C C . GLU A 1 104 ? -15.399 0.640 -39.532 1.00 83.12 104 GLU A C 1
ATOM 788 O O . GLU A 1 104 ? -14.329 1.185 -39.224 1.00 83.12 104 GLU A O 1
ATOM 793 N N . PRO A 1 105 ? -15.399 -0.626 -40.017 1.00 78.88 105 PRO A N 1
ATOM 794 C CA . PRO A 1 105 ? -14.191 -1.459 -40.053 1.00 78.88 105 PRO A CA 1
ATOM 795 C C . PRO A 1 105 ? -13.054 -0.888 -40.903 1.00 78.88 105 PRO A C 1
ATOM 797 O O . PRO A 1 105 ? -11.883 -1.057 -40.557 1.00 78.88 105 PRO A O 1
ATOM 800 N N . LYS A 1 106 ? -13.380 -0.191 -41.998 1.00 81.62 106 LYS A N 1
ATOM 801 C CA . LYS A 1 106 ? -12.376 0.441 -42.869 1.00 81.62 106 LYS A CA 1
ATOM 802 C C . LYS A 1 106 ? -11.622 1.558 -42.153 1.00 81.62 106 LYS A C 1
ATOM 804 O O . LYS A 1 106 ? -10.396 1.601 -42.212 1.00 81.62 106 LYS A O 1
ATOM 809 N N . VAL A 1 107 ? -12.350 2.401 -41.421 1.00 85.19 107 VAL A N 1
ATOM 810 C CA . VAL A 1 107 ? -11.778 3.491 -40.617 1.00 85.19 107 VAL A CA 1
ATOM 811 C C . VAL A 1 107 ? -10.901 2.917 -39.510 1.00 85.19 107 VAL A C 1
ATOM 813 O O . VAL A 1 107 ? -9.789 3.389 -39.290 1.00 85.19 107 VAL A O 1
ATOM 816 N N . LEU A 1 108 ? -11.348 1.835 -38.868 1.00 83.19 108 LEU A N 1
ATOM 817 C CA . LEU A 1 108 ? -10.562 1.148 -37.847 1.00 83.19 108 LEU A CA 1
ATOM 818 C C . LEU A 1 108 ? -9.246 0.608 -38.420 1.00 83.19 108 LEU A C 1
ATOM 820 O O . LEU A 1 108 ? -8.190 0.787 -37.819 1.00 83.19 108 LEU A O 1
ATOM 824 N N . GLY A 1 109 ? -9.298 -0.026 -39.594 1.00 80.12 109 GLY A N 1
ATOM 825 C CA . GLY A 1 109 ? -8.114 -0.519 -40.294 1.00 80.12 109 GLY A CA 1
ATOM 826 C C . GLY A 1 109 ? -7.144 0.594 -40.698 1.00 80.12 109 GLY A C 1
ATOM 827 O O . GLY A 1 109 ? -5.935 0.391 -40.624 1.00 80.12 109 GLY A O 1
ATOM 828 N N . GLN A 1 110 ? -7.656 1.765 -41.085 1.00 87.12 110 GLN A N 1
ATOM 829 C CA . GLN A 1 110 ? -6.846 2.938 -41.412 1.00 87.12 110 GLN A CA 1
ATOM 830 C C . GLN A 1 110 ? -6.178 3.530 -40.165 1.00 87.12 110 GLN A C 1
ATOM 832 O O . GLN A 1 110 ? -4.959 3.665 -40.144 1.00 87.12 110 GLN A O 1
ATOM 837 N N . LEU A 1 111 ? -6.940 3.797 -39.101 1.00 87.00 111 LEU A N 1
ATOM 838 C CA . LEU A 1 111 ? -6.417 4.351 -37.846 1.00 87.00 111 LEU A CA 1
ATOM 839 C C . LEU A 1 111 ? -5.370 3.437 -37.191 1.00 87.00 111 LEU A C 1
ATOM 841 O O . LEU A 1 111 ? -4.392 3.917 -36.627 1.00 87.00 111 LEU A O 1
ATOM 845 N N . MET A 1 112 ? -5.521 2.113 -37.311 1.00 82.75 112 MET A N 1
ATOM 846 C CA . MET A 1 112 ? -4.534 1.145 -36.814 1.00 82.75 112 MET A CA 1
ATOM 847 C C . MET A 1 112 ? -3.194 1.171 -37.566 1.00 82.75 112 MET A C 1
ATOM 849 O O . MET A 1 112 ? -2.230 0.588 -37.066 1.00 82.75 112 MET A O 1
ATOM 853 N N . LYS A 1 113 ? -3.119 1.821 -38.735 1.00 87.06 113 LYS A N 1
ATOM 854 C CA . LYS A 1 113 ? -1.894 1.986 -39.536 1.00 87.06 113 LYS A CA 1
ATOM 855 C C . LYS A 1 113 ? -1.217 3.351 -39.340 1.00 87.06 113 LYS A C 1
ATOM 857 O O . LYS A 1 113 ? -0.135 3.538 -39.878 1.00 87.06 113 LYS A O 1
ATOM 862 N N . MET A 1 114 ? -1.838 4.283 -38.614 1.00 86.75 114 MET A N 1
ATOM 863 C CA . MET A 1 114 ? -1.345 5.656 -38.429 1.00 86.75 114 MET A CA 1
ATOM 864 C C . MET A 1 114 ? -0.673 5.822 -37.070 1.00 86.75 114 MET A C 1
ATOM 866 O O . MET A 1 114 ? -1.215 5.379 -36.062 1.00 86.75 114 MET A O 1
ATOM 870 N N . SER A 1 115 ? 0.462 6.503 -36.990 1.00 86.19 115 SER A N 1
ATOM 871 C CA . SER A 1 115 ? 1.008 6.994 -35.718 1.00 86.19 115 SER A CA 1
ATOM 872 C C . SER A 1 115 ? 0.084 8.037 -35.068 1.00 86.19 115 SER A C 1
ATOM 874 O O . SER A 1 115 ? -0.753 8.646 -35.737 1.00 86.19 115 SER A O 1
ATOM 876 N N . ALA A 1 116 ? 0.242 8.297 -33.767 1.00 83.62 116 ALA A N 1
ATOM 877 C CA . ALA A 1 116 ? -0.508 9.358 -33.091 1.00 83.62 116 ALA A CA 1
ATOM 878 C C . ALA A 1 116 ? -0.275 10.725 -33.732 1.00 83.62 116 ALA A C 1
ATOM 880 O O . ALA A 1 116 ? -1.228 11.467 -33.941 1.00 83.62 116 ALA A O 1
ATOM 881 N N . ARG A 1 117 ? 0.963 11.026 -34.132 1.00 87.44 117 ARG A N 1
ATOM 882 C CA . ARG A 1 117 ? 1.308 12.295 -34.782 1.00 87.44 117 ARG A CA 1
ATOM 883 C C . ARG A 1 117 ? 0.616 12.457 -36.140 1.00 87.44 117 ARG A C 1
ATOM 885 O O . ARG A 1 117 ? 0.119 13.537 -36.463 1.00 87.44 117 ARG A O 1
ATOM 892 N N . GLU A 1 118 ? 0.527 11.384 -36.926 1.00 89.81 118 GLU A N 1
ATOM 893 C CA . GLU A 1 118 ? -0.248 11.366 -38.176 1.00 89.81 118 GLU A CA 1
ATOM 894 C C . GLU A 1 118 ? -1.747 11.512 -37.909 1.00 89.81 118 GLU A C 1
ATOM 896 O O . GLU A 1 118 ? -2.414 12.282 -38.595 1.00 89.81 118 GLU A O 1
ATOM 901 N N . TYR A 1 119 ? -2.279 10.833 -36.890 1.00 93.06 119 TYR A N 1
ATOM 902 C CA . TYR A 1 119 ? -3.676 10.983 -36.486 1.00 93.06 119 TYR A CA 1
ATOM 903 C C . TYR A 1 119 ? -3.997 12.431 -36.088 1.00 93.06 119 TYR A C 1
ATOM 905 O O . TYR A 1 119 ? -4.918 13.021 -36.647 1.00 93.06 119 TYR A O 1
ATOM 913 N N . PHE A 1 120 ? -3.224 13.037 -35.181 1.00 91.75 120 PHE A N 1
ATOM 914 C CA . PHE A 1 120 ? -3.467 14.402 -34.705 1.00 91.75 120 PHE A CA 1
ATOM 915 C C . PHE A 1 120 ? -3.319 15.446 -35.818 1.00 91.75 120 PHE A C 1
ATOM 917 O O . PHE A 1 120 ? -4.103 16.393 -35.865 1.00 91.75 120 PHE A O 1
ATOM 924 N N . SER A 1 121 ? -2.373 15.261 -36.745 1.00 91.69 121 SER A N 1
ATOM 925 C CA . SER A 1 121 ? -2.188 16.170 -37.886 1.00 91.69 121 SER A CA 1
ATOM 926 C C . SER A 1 121 ? -3.266 16.034 -38.967 1.00 91.69 121 SER A C 1
ATOM 928 O O . SER A 1 121 ? -3.599 17.026 -39.611 1.00 91.69 121 SER A O 1
ATOM 930 N N . GLN A 1 122 ? -3.840 14.842 -39.158 1.00 91.81 122 GLN A N 1
ATOM 931 C CA . GLN A 1 122 ? -4.857 14.574 -40.186 1.00 91.81 122 GLN A CA 1
ATOM 932 C C . GLN A 1 122 ? -6.287 14.522 -39.630 1.00 91.81 122 GLN A C 1
ATOM 934 O O . GLN A 1 122 ? -7.229 14.308 -40.390 1.00 91.81 122 GLN A O 1
ATOM 939 N N . LYS A 1 123 ? -6.483 14.724 -38.321 1.00 88.56 123 LYS A N 1
ATOM 940 C CA . LYS A 1 123 ? -7.770 14.531 -37.636 1.00 88.56 123 LYS A CA 1
ATOM 941 C C . LYS A 1 123 ? -8.930 15.275 -38.299 1.00 88.56 123 LYS A C 1
ATOM 943 O O . LYS A 1 123 ? -9.990 14.688 -38.500 1.00 88.56 123 LYS A O 1
ATOM 948 N N . GLU A 1 124 ? -8.746 16.552 -38.635 1.00 88.31 124 GLU A N 1
ATOM 949 C CA . GLU A 1 124 ? -9.800 17.352 -39.275 1.00 88.31 124 GLU A CA 1
ATOM 950 C C . GLU A 1 124 ? -10.176 16.797 -40.651 1.00 88.31 124 GLU A C 1
ATOM 952 O O . GLU A 1 124 ? -11.354 16.724 -40.992 1.00 88.31 124 GLU A O 1
ATOM 957 N N . GLN A 1 125 ? -9.186 16.338 -41.418 1.00 85.75 125 GLN A N 1
ATOM 958 C CA . GLN A 1 125 ? -9.416 15.700 -42.707 1.00 85.75 125 GLN A CA 1
ATOM 959 C C . GLN A 1 125 ? -10.125 14.349 -42.543 1.00 85.75 125 GLN A C 1
ATOM 961 O O . GLN A 1 125 ? -11.105 14.098 -43.232 1.00 85.75 125 GLN A O 1
ATOM 966 N N . LEU A 1 126 ? -9.723 13.528 -41.567 1.00 87.00 126 LEU A N 1
ATOM 967 C CA . LEU A 1 126 ? -10.382 12.255 -41.257 1.00 87.00 126 LEU A CA 1
ATOM 968 C C . LEU A 1 126 ? -11.846 12.436 -40.832 1.00 87.00 126 LEU A C 1
ATOM 970 O O . LEU A 1 126 ? -12.695 11.640 -41.226 1.00 87.00 126 LEU A O 1
ATOM 974 N N . LEU A 1 127 ? -12.159 13.474 -40.051 1.00 84.88 127 LEU A N 1
ATOM 975 C CA . LEU A 1 127 ? -13.538 13.792 -39.664 1.00 84.88 127 LEU A CA 1
ATOM 976 C C . LEU A 1 127 ? -14.390 14.234 -40.864 1.00 84.88 127 LEU A C 1
ATOM 978 O O . LEU A 1 127 ? -15.578 13.916 -40.913 1.00 84.88 127 LEU A O 1
ATOM 982 N N . ASN A 1 128 ? -13.788 14.935 -41.828 1.00 86.00 128 ASN A N 1
ATOM 983 C CA . ASN A 1 128 ? -14.457 15.343 -43.064 1.00 86.00 128 ASN A CA 1
ATOM 984 C C . ASN A 1 128 ? -14.656 14.168 -44.034 1.00 86.00 128 ASN A C 1
ATOM 986 O O . ASN A 1 128 ? -15.715 14.061 -44.651 1.00 86.00 128 ASN A O 1
ATOM 990 N N . ASP A 1 129 ? -13.660 13.287 -44.148 1.00 82.81 129 ASP A N 1
ATOM 991 C CA . ASP A 1 129 ? -13.678 12.127 -45.043 1.00 82.81 129 ASP A CA 1
ATOM 992 C C . ASP A 1 129 ? -14.585 11.002 -44.507 1.00 82.81 129 ASP A C 1
ATOM 994 O O . ASP A 1 129 ? -15.199 10.268 -45.285 1.00 82.81 129 ASP A O 1
ATOM 998 N N . PHE A 1 130 ? -14.715 10.884 -43.179 1.00 84.12 130 PHE A N 1
ATOM 999 C CA . PHE A 1 130 ? -15.491 9.838 -42.504 1.00 84.12 130 PHE A CA 1
ATOM 1000 C C . PHE A 1 130 ? -16.454 10.400 -41.439 1.00 84.12 130 PHE A C 1
ATOM 1002 O O . PHE A 1 130 ? -16.334 10.080 -40.248 1.00 84.12 130 PHE A O 1
ATOM 1009 N N . PRO A 1 131 ? -17.453 11.208 -41.837 1.00 82.00 131 PRO A N 1
ATOM 1010 C CA . PRO A 1 131 ? -18.365 11.852 -40.898 1.00 82.00 131 PRO A CA 1
ATOM 1011 C C . PRO A 1 131 ? -19.191 10.816 -40.123 1.00 82.00 131 PRO A C 1
ATOM 1013 O O . PRO A 1 131 ? -19.797 9.922 -40.711 1.00 82.00 131 PRO A O 1
ATOM 1016 N N . ASN A 1 132 ? -19.238 10.955 -38.794 1.00 80.81 132 ASN A N 1
ATOM 1017 C CA . ASN A 1 132 ? -19.949 10.069 -37.855 1.00 80.81 132 ASN A CA 1
ATOM 1018 C C . ASN A 1 132 ? -19.495 8.594 -37.850 1.00 80.81 132 ASN A C 1
ATOM 1020 O O . ASN A 1 132 ? -20.150 7.757 -37.234 1.00 80.81 132 ASN A O 1
ATOM 1024 N N . MET A 1 133 ? -18.381 8.258 -38.505 1.00 81.69 133 MET A N 1
ATOM 1025 C CA . MET A 1 133 ? -17.845 6.887 -38.523 1.00 81.69 133 MET A CA 1
ATOM 1026 C C . MET A 1 133 ? -16.908 6.604 -37.343 1.00 81.69 133 MET A C 1
ATOM 1028 O O . MET A 1 133 ? -16.575 5.448 -37.068 1.00 81.69 133 MET A O 1
ATOM 1032 N N . PHE A 1 134 ? -16.490 7.651 -36.633 1.00 86.56 134 PHE A N 1
ATOM 1033 C CA . PHE A 1 134 ? -15.798 7.580 -35.355 1.00 86.56 134 PHE A CA 1
ATOM 1034 C C . PHE A 1 134 ? -16.104 8.826 -34.514 1.00 86.56 134 PHE A C 1
ATOM 1036 O O . PHE A 1 134 ? -16.460 9.876 -35.049 1.00 86.56 134 PHE A O 1
ATOM 1043 N N . ILE A 1 135 ? -15.949 8.712 -33.198 1.00 84.94 135 ILE A N 1
ATOM 1044 C CA . ILE A 1 135 ? -15.999 9.827 -32.244 1.00 84.94 135 ILE A CA 1
ATOM 1045 C C . ILE A 1 135 ? -14.753 9.790 -31.363 1.00 84.94 135 ILE A C 1
ATOM 1047 O O . ILE A 1 135 ? -14.145 8.735 -31.196 1.00 84.94 135 ILE A O 1
ATOM 1051 N N . SER A 1 136 ? -14.360 10.928 -30.793 1.00 86.94 136 SER A N 1
ATOM 1052 C CA . SER A 1 136 ? -13.172 11.008 -29.938 1.00 86.94 136 SER A CA 1
ATOM 1053 C C . SER A 1 136 ? -13.435 11.792 -28.659 1.00 86.94 136 SER A C 1
ATOM 1055 O O . SER A 1 136 ? -13.985 12.891 -28.730 1.00 86.94 136 SER A O 1
ATOM 1057 N N . SER A 1 137 ? -12.947 11.296 -27.526 1.00 83.69 137 SER A N 1
ATOM 1058 C CA . SER A 1 137 ? -12.820 12.059 -26.279 1.00 83.69 137 SER A CA 1
ATOM 1059 C C . SER A 1 137 ? -11.358 12.464 -26.078 1.00 83.69 137 SER A C 1
ATOM 1061 O O . SER A 1 137 ? -10.466 11.653 -26.327 1.00 83.69 137 SER A O 1
ATOM 1063 N N . ARG A 1 138 ? -11.106 13.712 -25.663 1.00 86.94 138 ARG A N 1
ATOM 1064 C CA . ARG A 1 138 ? -9.762 14.312 -25.589 1.00 86.94 138 ARG A CA 1
ATOM 1065 C C . ARG A 1 138 ? -9.424 14.777 -24.180 1.00 86.94 138 ARG A C 1
ATOM 1067 O O . ARG A 1 138 ? -10.247 15.417 -23.532 1.00 86.94 138 ARG A O 1
ATOM 1074 N N . TRP A 1 139 ? -8.175 14.553 -23.787 1.00 86.25 139 TRP A N 1
ATOM 1075 C CA . TRP A 1 139 ? -7.572 15.053 -22.557 1.00 86.25 139 TRP A CA 1
ATOM 1076 C C . TRP A 1 139 ? -6.181 15.621 -22.815 1.00 86.25 139 TRP A C 1
ATOM 1078 O O . TRP A 1 139 ? -5.479 15.210 -23.737 1.00 86.25 139 TRP A O 1
ATOM 1088 N N . GLU A 1 140 ? -5.774 16.542 -21.954 1.00 87.12 140 GLU A N 1
ATOM 1089 C CA . GLU A 1 140 ? -4.408 17.041 -21.863 1.00 87.12 140 GLU A CA 1
ATOM 1090 C C . GLU A 1 140 ? -3.917 16.774 -20.440 1.00 87.12 140 GLU A C 1
ATOM 1092 O O . GLU A 1 140 ? -4.547 17.195 -19.467 1.00 87.12 140 GLU A O 1
ATOM 1097 N N . ILE A 1 141 ? -2.837 16.004 -20.309 1.00 79.81 141 ILE A N 1
ATOM 1098 C CA . ILE A 1 141 ? -2.370 15.501 -19.016 1.00 79.81 141 ILE A CA 1
ATOM 1099 C C . ILE A 1 141 ? -0.964 16.035 -18.753 1.00 79.81 141 ILE A C 1
ATOM 1101 O O . ILE A 1 141 ? -0.010 15.577 -19.388 1.00 79.81 141 ILE A O 1
ATOM 1105 N N . PRO A 1 142 ? -0.804 16.987 -17.818 1.00 76.81 142 PRO A N 1
ATOM 1106 C CA . PRO A 1 142 ? 0.514 17.431 -17.388 1.00 76.81 142 PRO A CA 1
ATOM 1107 C C . PRO A 1 142 ? 1.293 16.307 -16.677 1.00 76.81 142 PRO A C 1
ATOM 1109 O O . PRO A 1 142 ? 0.668 15.449 -16.044 1.00 76.81 142 PRO A O 1
ATOM 1112 N N . PRO A 1 143 ? 2.638 16.333 -16.688 1.00 66.69 143 PRO A N 1
ATOM 1113 C CA . PRO A 1 143 ? 3.458 15.370 -15.953 1.00 66.69 143 PRO A CA 1
ATOM 1114 C C . PRO A 1 143 ? 3.084 15.311 -14.466 1.00 66.69 143 PRO A C 1
ATOM 1116 O O . PRO A 1 143 ? 2.838 16.336 -13.822 1.00 66.69 143 PRO A O 1
ATOM 1119 N N . GLY A 1 144 ? 3.024 14.102 -13.907 1.00 54.66 144 GLY A N 1
ATOM 1120 C CA . GLY A 1 144 ? 2.649 13.871 -12.509 1.00 54.66 144 GLY A CA 1
ATOM 1121 C C . GLY A 1 144 ? 1.166 14.100 -12.177 1.00 54.66 144 GLY A C 1
ATOM 1122 O O . GLY A 1 144 ? 0.823 14.200 -10.995 1.00 54.66 144 GLY A O 1
ATOM 1123 N N . ARG A 1 145 ? 0.276 14.232 -13.174 1.00 68.94 145 ARG A N 1
ATOM 1124 C CA . ARG A 1 145 ? -1.174 14.408 -12.971 1.00 68.94 145 ARG A CA 1
ATOM 1125 C C . ARG A 1 145 ? -1.973 13.167 -13.355 1.00 68.94 145 ARG A C 1
ATOM 1127 O O . ARG A 1 145 ? -1.583 12.391 -14.223 1.00 68.94 145 ARG A O 1
ATOM 1134 N N . SER A 1 146 ? -3.137 13.037 -12.723 1.00 62.44 146 SER A N 1
ATOM 1135 C CA . SER A 1 146 ? -4.096 11.959 -12.961 1.00 62.44 146 SER A CA 1
ATOM 1136 C C . SER A 1 146 ? -5.486 12.528 -13.268 1.00 62.44 146 SER A C 1
ATOM 1138 O O . SER A 1 146 ? -5.957 13.429 -12.575 1.00 62.44 146 SER A O 1
ATOM 1140 N N . VAL A 1 147 ? -6.155 11.958 -14.268 1.00 69.38 147 VAL A N 1
ATOM 1141 C CA . VAL A 1 147 ? -7.590 12.073 -14.563 1.00 69.38 147 VAL A CA 1
ATOM 1142 C C . VAL A 1 147 ? -8.236 10.764 -14.113 1.00 69.38 147 VAL A C 1
ATOM 1144 O O . VAL A 1 147 ? -7.790 9.692 -14.516 1.00 69.38 147 VAL A O 1
ATOM 1147 N N . ILE A 1 148 ? -9.249 10.805 -13.244 1.00 65.19 148 ILE A N 1
ATOM 1148 C CA . ILE A 1 148 ? -9.764 9.592 -12.587 1.00 65.19 148 ILE A CA 1
ATOM 1149 C C . ILE A 1 148 ? -11.243 9.386 -12.896 1.00 65.19 148 ILE A C 1
ATOM 1151 O O . ILE A 1 148 ? -12.096 10.153 -12.455 1.00 65.19 148 ILE A O 1
ATOM 1155 N N . GLY A 1 149 ? -11.544 8.265 -13.554 1.00 55.00 149 GLY A N 1
ATOM 1156 C CA . GLY A 1 149 ? -12.898 7.739 -13.691 1.00 55.00 149 GLY A CA 1
ATOM 1157 C C . GLY A 1 149 ? -13.847 8.631 -14.484 1.00 55.00 149 GLY A C 1
ATOM 1158 O O . GLY A 1 149 ? -15.048 8.615 -14.191 1.00 55.00 149 GLY A O 1
ATOM 1159 N N . GLU A 1 150 ? -13.325 9.383 -15.452 1.00 72.38 150 GLU A N 1
ATOM 1160 C CA . GLU A 1 150 ? -14.144 10.175 -16.359 1.00 72.38 150 GLU A CA 1
ATOM 1161 C C . GLU A 1 150 ? -14.994 9.267 -17.238 1.00 72.38 150 GLU A C 1
ATOM 1163 O O . GLU A 1 150 ? -14.549 8.216 -17.703 1.00 72.38 150 GLU A O 1
ATOM 1168 N N . LYS A 1 151 ? -16.254 9.663 -17.421 1.00 71.88 151 LYS A N 1
ATOM 1169 C CA . LYS A 1 151 ? -17.149 8.975 -18.343 1.00 71.88 151 LYS A CA 1
ATOM 1170 C C . LYS A 1 151 ? -16.710 9.282 -19.761 1.00 71.88 151 LYS A C 1
ATOM 1172 O O . LYS A 1 151 ? -16.421 10.429 -20.082 1.00 71.88 151 LYS A O 1
ATOM 1177 N N . VAL A 1 152 ? -16.709 8.251 -20.586 1.00 70.19 152 VAL A N 1
ATOM 1178 C CA . VAL A 1 152 ? -16.480 8.385 -22.018 1.00 70.19 152 VAL A CA 1
ATOM 1179 C C . VAL A 1 152 ? -17.810 8.263 -22.739 1.00 70.19 152 VAL A C 1
ATOM 1181 O O . VAL A 1 152 ? -18.653 7.445 -22.361 1.00 70.19 152 VAL A O 1
ATOM 1184 N N . ASP A 1 153 ? -18.003 9.092 -23.756 1.00 64.94 153 ASP A N 1
ATOM 1185 C CA . ASP A 1 153 ? -19.191 9.025 -24.596 1.00 64.94 153 ASP A CA 1
ATOM 1186 C C . ASP A 1 153 ? -19.029 7.838 -25.544 1.00 64.94 153 ASP A C 1
ATOM 1188 O O . ASP A 1 153 ? -18.457 7.953 -26.622 1.00 64.94 153 ASP A O 1
ATOM 1192 N N . LEU A 1 154 ? -19.477 6.665 -25.097 1.00 66.50 154 LEU A N 1
ATOM 1193 C CA . LEU A 1 154 ? -19.557 5.459 -25.909 1.00 66.50 154 LEU A CA 1
ATOM 1194 C C . LEU A 1 154 ? -21.002 5.279 -26.377 1.00 66.50 154 LEU A C 1
ATOM 1196 O O . LEU A 1 154 ? -21.898 5.041 -25.566 1.00 66.50 154 LEU A O 1
ATOM 1200 N N . ASP A 1 155 ? -21.216 5.311 -27.690 1.00 62.09 155 ASP A N 1
ATOM 1201 C CA . ASP A 1 155 ? -22.400 4.676 -28.271 1.00 62.09 155 ASP A CA 1
ATOM 1202 C C . ASP A 1 155 ? -22.129 3.167 -28.395 1.00 62.09 155 ASP A C 1
ATOM 1204 O O . ASP A 1 155 ? -21.108 2.755 -28.952 1.00 62.09 155 ASP A O 1
ATOM 1208 N N . GLY A 1 156 ? -23.015 2.330 -27.847 1.00 60.81 156 GLY A N 1
ATOM 1209 C CA . GLY A 1 156 ? -22.824 0.878 -27.678 1.00 60.81 156 GLY A CA 1
ATOM 1210 C C . GLY A 1 156 ? -22.719 0.072 -28.983 1.00 60.81 156 GLY A C 1
ATOM 1211 O O . GLY A 1 156 ? -22.680 -1.157 -28.951 1.00 60.81 156 GLY A O 1
ATOM 1212 N N . SER A 1 157 ? -22.701 0.758 -30.123 1.00 67.94 157 SER A N 1
ATOM 1213 C CA . SER A 1 157 ? -22.506 0.249 -31.479 1.00 67.94 157 SER A CA 1
ATOM 1214 C C . SER A 1 157 ? -21.034 0.239 -31.931 1.00 67.94 157 SER A C 1
ATOM 1216 O O . SER A 1 157 ? -20.745 -0.280 -33.010 1.00 67.94 157 SER A O 1
ATOM 1218 N N . ALA A 1 158 ? -20.098 0.784 -31.140 1.00 74.88 158 ALA A N 1
ATOM 1219 C CA . ALA A 1 158 ? -18.681 0.858 -31.508 1.00 74.88 158 ALA A CA 1
ATOM 1220 C C . ALA A 1 158 ? -18.052 -0.533 -31.710 1.00 74.88 158 ALA A C 1
ATOM 1222 O O . ALA A 1 158 ? -18.200 -1.442 -30.890 1.00 74.88 158 ALA A O 1
ATOM 1223 N N . ILE A 1 159 ? -17.292 -0.684 -32.794 1.00 72.31 159 ILE A N 1
ATOM 1224 C CA . ILE A 1 159 ? -16.609 -1.929 -33.186 1.00 72.31 159 ILE A CA 1
ATOM 1225 C C . ILE A 1 159 ? -15.105 -1.919 -32.857 1.00 72.31 159 ILE A C 1
ATOM 1227 O O . ILE A 1 159 ? -14.434 -2.955 -32.893 1.00 72.31 159 ILE A O 1
ATOM 1231 N N . GLY A 1 160 ? -14.553 -0.732 -32.597 1.00 76.06 160 GLY A N 1
ATOM 1232 C CA . GLY A 1 160 ? -13.136 -0.474 -32.353 1.00 76.06 160 GLY A CA 1
ATOM 1233 C C . GLY A 1 160 ? -12.959 0.711 -31.405 1.00 76.06 160 GLY A C 1
ATOM 1234 O O . GLY A 1 160 ? -13.759 1.637 -31.430 1.00 76.06 160 GLY A O 1
ATOM 1235 N N . ALA A 1 161 ? -11.939 0.683 -30.552 1.00 82.19 161 ALA A N 1
ATOM 1236 C CA . ALA A 1 161 ? -11.542 1.847 -29.775 1.00 82.19 161 ALA A CA 1
ATOM 1237 C C . ALA A 1 161 ? -10.018 1.915 -29.736 1.00 82.19 161 ALA A C 1
ATOM 1239 O O . ALA A 1 161 ? -9.367 0.897 -29.496 1.00 82.19 161 ALA A O 1
ATOM 1240 N N . ILE A 1 162 ? -9.453 3.082 -30.024 1.00 82.62 162 ILE A N 1
ATOM 1241 C CA . ILE A 1 162 ? -8.009 3.312 -30.098 1.00 82.62 162 ILE A CA 1
ATOM 1242 C C . ILE A 1 162 ? -7.673 4.516 -29.231 1.00 82.62 162 ILE A C 1
ATOM 1244 O O . ILE A 1 162 ? -8.322 5.547 -29.326 1.00 82.62 162 ILE A O 1
ATOM 1248 N N . VAL A 1 163 ? -6.654 4.393 -28.397 1.00 84.44 163 VAL A N 1
ATOM 1249 C CA . VAL A 1 163 ? -6.044 5.522 -27.700 1.00 84.44 163 VAL A CA 1
ATOM 1250 C C . VAL A 1 163 ? -4.885 6.017 -28.547 1.00 84.44 163 VAL A C 1
ATOM 1252 O O . VAL A 1 163 ? -4.045 5.203 -28.917 1.00 84.44 163 VAL A O 1
ATOM 1255 N N . PHE A 1 164 ? -4.807 7.319 -28.785 1.00 85.06 164 PHE A N 1
ATOM 1256 C CA . PHE A 1 164 ? -3.636 8.012 -29.308 1.00 85.06 164 PHE A CA 1
ATOM 1257 C C . PHE A 1 164 ? -3.062 8.931 -28.230 1.00 85.06 164 PHE A C 1
ATOM 1259 O O . PHE A 1 164 ? -3.819 9.622 -27.549 1.00 85.06 164 PHE A O 1
ATOM 1266 N N . ALA A 1 165 ? -1.740 8.950 -28.077 1.00 83.69 165 ALA A N 1
ATOM 1267 C CA . ALA A 1 165 ? -1.031 9.864 -27.186 1.00 83.69 165 ALA A CA 1
ATOM 1268 C C . ALA A 1 165 ? -0.003 10.679 -27.985 1.00 83.69 165 ALA A C 1
ATOM 1270 O O . ALA A 1 165 ? 0.876 10.113 -28.625 1.00 83.69 165 ALA A O 1
ATOM 1271 N N . ASP A 1 166 ? -0.115 12.003 -27.973 1.00 86.38 166 ASP A N 1
ATOM 1272 C CA . ASP A 1 166 ? 0.771 12.902 -28.715 1.00 86.38 166 ASP A CA 1
ATOM 1273 C C . ASP A 1 166 ? 2.069 13.133 -27.937 1.00 86.38 166 ASP A C 1
ATOM 1275 O O . ASP A 1 166 ? 2.240 14.131 -27.229 1.00 86.38 166 ASP A O 1
ATOM 1279 N N . TYR A 1 167 ? 2.963 12.151 -28.003 1.00 74.19 167 TYR A N 1
ATOM 1280 C CA . TYR A 1 167 ? 4.306 12.303 -27.472 1.00 74.19 167 TYR A CA 1
ATOM 1281 C C . TYR A 1 167 ? 5.188 13.111 -28.434 1.00 74.19 167 TYR A C 1
ATOM 1283 O O . TYR A 1 167 ? 5.125 12.946 -29.651 1.00 74.19 167 TYR A O 1
ATOM 1291 N N . VAL A 1 168 ? 6.071 13.943 -27.874 1.00 70.94 168 VAL A N 1
ATOM 1292 C CA . VAL A 1 168 ? 7.125 14.675 -28.602 1.00 70.94 168 VAL A CA 1
ATOM 1293 C C . VAL A 1 168 ? 8.078 13.699 -29.302 1.00 70.94 168 VAL A C 1
ATOM 1295 O O . VAL A 1 168 ? 8.617 13.981 -30.375 1.00 70.94 168 VAL A O 1
ATOM 1298 N N . THR A 1 169 ? 8.246 12.518 -28.710 1.00 56.22 169 THR A N 1
ATOM 1299 C CA . THR A 1 169 ? 9.085 11.445 -29.219 1.00 56.22 169 THR A CA 1
ATOM 1300 C C . THR A 1 169 ? 8.488 10.778 -30.464 1.00 56.22 169 THR A C 1
ATOM 1302 O O . THR A 1 169 ? 7.277 10.633 -30.600 1.00 56.22 169 THR A O 1
ATOM 1305 N N . THR A 1 170 ? 9.332 10.310 -31.386 1.00 61.09 170 THR A N 1
ATOM 1306 C CA . THR A 1 170 ? 8.897 9.517 -32.550 1.00 61.09 170 THR A CA 1
ATOM 1307 C C . THR A 1 170 ? 8.336 8.151 -32.124 1.00 61.09 170 THR A C 1
ATOM 1309 O O . THR A 1 170 ? 8.843 7.544 -31.181 1.00 61.09 170 THR A O 1
ATOM 1312 N N . GLY A 1 171 ? 7.277 7.668 -32.784 1.00 64.44 171 GLY A N 1
ATOM 1313 C CA . GLY A 1 171 ? 6.660 6.371 -32.483 1.00 64.44 171 GLY A CA 1
ATOM 1314 C C . GLY A 1 171 ? 5.182 6.282 -32.867 1.00 64.44 171 GLY A C 1
ATOM 1315 O O . GLY A 1 171 ? 4.539 7.279 -33.193 1.00 64.44 171 GLY A O 1
ATOM 1316 N N . ASP A 1 172 ? 4.646 5.062 -32.814 1.00 71.12 172 ASP A N 1
ATOM 1317 C CA . ASP A 1 172 ? 3.242 4.776 -33.124 1.00 71.12 172 ASP A CA 1
ATOM 1318 C C . ASP A 1 172 ? 2.276 5.454 -32.144 1.00 71.12 172 ASP A C 1
ATOM 1320 O O . ASP A 1 172 ? 1.241 5.970 -32.562 1.00 71.12 172 ASP A O 1
ATOM 1324 N N . HIS A 1 173 ? 2.608 5.451 -30.848 1.00 74.75 173 HIS A N 1
ATOM 1325 C CA . HIS A 1 173 ? 1.860 6.100 -29.759 1.00 74.75 173 HIS A CA 1
ATOM 1326 C C . HIS A 1 173 ? 0.353 5.862 -29.772 1.00 74.75 173 HIS A C 1
ATOM 1328 O O . HIS A 1 173 ? -0.439 6.698 -29.332 1.00 74.75 173 HIS A O 1
ATOM 1334 N N . ARG A 1 174 ? -0.035 4.673 -30.243 1.00 82.00 174 ARG A N 1
ATOM 1335 C CA . ARG A 1 174 ? -1.415 4.211 -30.302 1.00 82.00 174 ARG A CA 1
ATOM 1336 C C . ARG A 1 174 ? -1.580 2.853 -29.642 1.00 82.00 174 ARG A C 1
ATOM 1338 O O . ARG A 1 174 ? -0.702 2.000 -29.733 1.00 82.00 174 ARG A O 1
ATOM 1345 N N . ILE A 1 175 ? -2.735 2.615 -29.035 1.00 73.44 175 ILE A N 1
ATOM 1346 C CA . ILE A 1 175 ? -3.103 1.292 -28.521 1.00 73.44 175 ILE A CA 1
ATOM 1347 C C . ILE A 1 175 ? -4.592 1.024 -28.720 1.00 73.44 175 ILE A C 1
ATOM 1349 O O . ILE A 1 175 ? -5.432 1.879 -28.453 1.00 73.44 175 ILE A O 1
ATOM 1353 N N . ARG A 1 176 ? -4.940 -0.183 -29.179 1.00 78.06 176 ARG A N 1
ATOM 1354 C CA . ARG A 1 176 ? -6.338 -0.617 -29.294 1.00 78.06 176 ARG A CA 1
ATOM 1355 C C . ARG A 1 176 ? -6.859 -1.092 -27.937 1.00 78.06 176 ARG A C 1
ATOM 1357 O O . ARG A 1 176 ? -6.233 -1.917 -27.279 1.00 78.06 176 ARG A O 1
ATOM 1364 N N . ILE A 1 177 ? -8.032 -0.609 -27.549 1.00 71.19 177 ILE A N 1
ATOM 1365 C CA . ILE A 1 177 ? -8.711 -0.976 -26.306 1.00 71.19 177 ILE A CA 1
ATOM 1366 C C . ILE A 1 177 ? -9.425 -2.333 -26.470 1.00 71.19 177 ILE A C 1
ATOM 1368 O O . ILE A 1 177 ? -10.0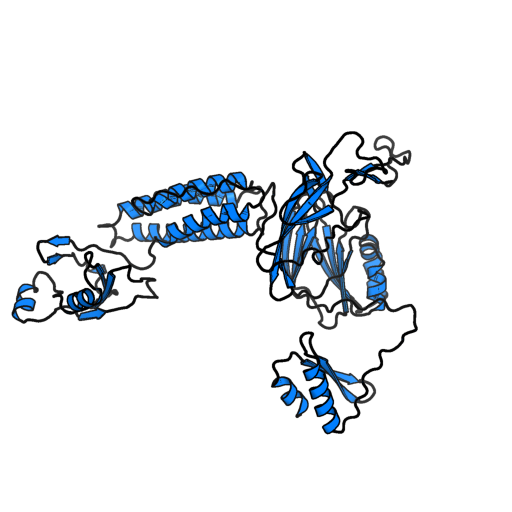13 -2.613 -27.516 1.00 71.19 177 ILE A O 1
ATOM 1372 N N . GLY A 1 178 ? -9.344 -3.181 -25.436 1.00 59.12 178 GLY A N 1
ATOM 1373 C CA . GLY A 1 178 ? -9.983 -4.506 -25.370 1.00 59.12 178 GLY A CA 1
ATOM 1374 C C . GLY A 1 178 ? -11.364 -4.522 -24.689 1.00 59.12 178 GLY A C 1
ATOM 1375 O O . GLY A 1 178 ? -11.982 -3.481 -24.494 1.00 59.12 178 GLY A O 1
ATOM 1376 N N . ALA A 1 179 ? -11.828 -5.704 -24.259 1.00 57.78 179 ALA A N 1
ATOM 1377 C CA . ALA A 1 179 ? -13.187 -5.938 -23.730 1.00 57.78 179 ALA A CA 1
ATOM 1378 C C . ALA A 1 179 ? -13.439 -5.560 -22.256 1.00 57.78 179 ALA A C 1
ATOM 1380 O O . ALA A 1 179 ? -14.379 -6.058 -21.639 1.00 57.78 179 ALA A O 1
ATOM 1381 N N . SER A 1 180 ? -12.615 -4.704 -21.654 1.00 47.16 180 SER A N 1
ATOM 1382 C CA . SER A 1 180 ? -12.817 -4.290 -20.258 1.00 47.16 180 SER A CA 1
ATOM 1383 C C . SER A 1 180 ? -13.797 -3.115 -20.155 1.00 47.16 180 SER A C 1
ATOM 1385 O O . SER A 1 180 ? -13.954 -2.326 -21.079 1.00 47.16 180 SER A O 1
ATOM 1387 N N . LYS A 1 181 ? -14.448 -2.960 -18.997 1.00 49.94 181 LYS A N 1
ATOM 1388 C CA . LYS A 1 181 ? -15.343 -1.814 -18.739 1.00 49.94 181 LYS A CA 1
ATOM 1389 C C . LYS A 1 181 ? -14.603 -0.560 -18.286 1.00 49.94 181 LYS A C 1
ATOM 1391 O O . LYS A 1 181 ? -14.990 0.553 -18.612 1.00 49.94 181 LYS A O 1
ATOM 1396 N N . ARG A 1 182 ? -13.503 -0.748 -17.555 1.00 47.50 182 ARG A N 1
ATOM 1397 C CA . ARG A 1 182 ? -12.676 0.322 -16.989 1.00 47.50 182 ARG A CA 1
ATOM 1398 C C . ARG A 1 182 ? -11.241 0.155 -17.445 1.00 47.50 182 ARG A C 1
ATOM 1400 O O . ARG A 1 182 ? -10.713 -0.955 -17.384 1.00 47.50 182 ARG A O 1
ATOM 1407 N N . PHE A 1 183 ? -10.614 1.259 -17.832 1.00 50.12 183 PHE A N 1
ATOM 1408 C CA . PHE A 1 183 ? -9.221 1.268 -18.263 1.00 50.12 183 PHE A CA 1
ATOM 1409 C C . PHE A 1 183 ? -8.426 2.366 -17.578 1.00 50.12 183 PHE A C 1
ATOM 1411 O O . PHE A 1 183 ? -8.920 3.472 -17.361 1.00 50.12 183 PHE A O 1
ATOM 1418 N N . HIS A 1 184 ? -7.185 2.026 -17.242 1.00 48.38 184 HIS A N 1
ATOM 1419 C CA . HIS A 1 184 ? -6.204 2.947 -16.701 1.00 48.38 184 HIS A CA 1
ATOM 1420 C C . HIS A 1 184 ? -5.040 3.054 -17.680 1.00 48.38 184 HIS A C 1
ATOM 1422 O O . HIS A 1 184 ? -4.380 2.055 -17.969 1.00 48.38 184 HIS A O 1
ATOM 1428 N N . ILE A 1 185 ? -4.810 4.253 -18.200 1.00 47.41 185 ILE A N 1
ATOM 1429 C CA . ILE A 1 185 ? -3.726 4.538 -19.134 1.00 47.41 185 ILE A CA 1
ATOM 1430 C C . ILE A 1 185 ? -2.620 5.214 -18.343 1.00 47.41 185 ILE A C 1
ATOM 1432 O O . ILE A 1 185 ? -2.819 6.304 -17.813 1.00 47.41 185 ILE A O 1
ATOM 1436 N N . LYS A 1 186 ? -1.467 4.551 -18.253 1.00 53.91 186 LYS A N 1
ATOM 1437 C CA . LYS A 1 186 ? -0.291 5.071 -17.560 1.00 53.91 186 LYS A CA 1
ATOM 1438 C C . LYS A 1 186 ? 0.763 5.510 -18.576 1.00 53.91 186 LYS A C 1
ATOM 1440 O O . LYS A 1 186 ? 1.220 4.692 -19.371 1.00 53.91 186 LYS A O 1
ATOM 1445 N N . LEU A 1 187 ? 1.150 6.780 -18.521 1.00 46.34 187 LEU A N 1
ATOM 1446 C CA . LEU A 1 187 ? 2.146 7.400 -19.392 1.00 46.34 187 LEU A CA 1
ATOM 1447 C C . LEU A 1 187 ? 3.506 7.433 -18.668 1.00 46.34 187 LEU A C 1
ATOM 1449 O O . LEU A 1 187 ? 3.629 8.095 -17.640 1.00 46.34 187 LEU A O 1
ATOM 1453 N N . GLY A 1 188 ? 4.510 6.732 -19.215 1.00 51.88 188 GLY A N 1
ATOM 1454 C CA . GLY A 1 188 ? 5.876 6.622 -18.674 1.00 51.88 188 GLY A CA 1
ATOM 1455 C C . GLY A 1 188 ? 6.154 5.328 -17.887 1.00 51.88 188 GLY A C 1
ATOM 1456 O O . GLY A 1 188 ? 5.330 4.858 -17.103 1.00 51.88 188 GLY A O 1
ATOM 1457 N N . ARG A 1 189 ? 7.329 4.720 -18.114 1.00 63.91 189 ARG A N 1
ATOM 1458 C CA . ARG A 1 189 ? 7.915 3.668 -17.263 1.00 63.91 189 ARG A CA 1
ATOM 1459 C C . ARG A 1 189 ? 9.411 3.913 -17.130 1.00 63.91 189 ARG A C 1
ATOM 1461 O O . ARG A 1 189 ? 10.181 3.506 -17.991 1.00 63.91 189 ARG A O 1
ATOM 1468 N N . GLN A 1 190 ? 9.812 4.565 -16.049 1.00 68.44 190 GLN A N 1
ATOM 1469 C CA . GLN A 1 190 ? 11.217 4.767 -15.711 1.00 68.44 190 GLN A CA 1
ATOM 1470 C C . GLN A 1 190 ? 11.539 4.173 -14.345 1.00 68.44 190 GLN A C 1
ATOM 1472 O O . GLN A 1 190 ? 10.659 4.019 -13.495 1.00 68.44 190 GLN A O 1
ATOM 1477 N N . GLY A 1 191 ? 12.800 3.836 -14.123 1.00 73.00 191 GLY A N 1
ATOM 1478 C CA . GLY A 1 191 ? 13.242 3.287 -12.853 1.00 73.00 191 GLY A CA 1
ATOM 1479 C C . GLY A 1 191 ? 14.738 3.042 -12.816 1.00 73.00 191 GLY A C 1
ATOM 1480 O O . GLY A 1 191 ? 15.467 3.356 -13.754 1.00 73.00 191 GLY A O 1
ATOM 1481 N N . VAL A 1 192 ? 15.192 2.468 -11.707 1.00 73.88 192 VAL A N 1
ATOM 1482 C CA . VAL A 1 192 ? 16.597 2.122 -11.493 1.00 73.88 192 VAL A CA 1
ATOM 1483 C C . VAL A 1 192 ? 16.666 0.679 -11.009 1.00 73.88 192 VAL A C 1
ATOM 1485 O O . VAL A 1 192 ? 15.986 0.301 -10.054 1.00 73.88 192 VAL A O 1
ATOM 1488 N N . PHE A 1 193 ? 17.465 -0.144 -11.683 1.00 83.19 193 PHE A N 1
ATOM 1489 C CA . PHE A 1 193 ? 17.762 -1.503 -11.241 1.00 83.19 193 PHE A CA 1
ATOM 1490 C C . PHE A 1 193 ? 18.639 -1.491 -9.976 1.00 83.19 193 PHE A C 1
ATOM 1492 O O . PHE A 1 193 ? 19.366 -0.528 -9.736 1.00 83.19 193 PHE A O 1
ATOM 1499 N N . PRO A 1 194 ? 18.643 -2.572 -9.172 1.00 82.69 194 PRO A N 1
ATOM 1500 C CA . PRO A 1 194 ? 19.451 -2.660 -7.951 1.00 82.69 194 PRO A CA 1
ATOM 1501 C C . PRO A 1 194 ? 20.958 -2.423 -8.125 1.00 82.69 194 PRO A C 1
ATOM 1503 O O . PRO A 1 194 ? 21.635 -2.090 -7.158 1.00 82.69 194 PRO A O 1
ATOM 1506 N N . ASP A 1 195 ? 21.489 -2.612 -9.332 1.00 83.50 195 ASP A N 1
ATOM 1507 C CA . ASP A 1 195 ? 22.896 -2.381 -9.666 1.00 83.50 195 ASP A CA 1
ATOM 1508 C C . ASP A 1 195 ? 23.179 -0.969 -10.210 1.00 83.50 195 ASP A C 1
ATOM 1510 O O . ASP A 1 195 ? 24.295 -0.687 -10.642 1.00 83.50 195 ASP A O 1
ATOM 1514 N N . GLY A 1 196 ? 22.184 -0.077 -10.177 1.00 79.38 196 GLY A N 1
ATOM 1515 C CA . GLY A 1 196 ? 22.309 1.327 -10.565 1.00 79.38 196 GLY A CA 1
ATOM 1516 C C . GLY A 1 196 ? 21.975 1.625 -12.026 1.00 79.38 196 GLY A C 1
ATOM 1517 O O . GLY A 1 196 ? 22.019 2.789 -12.418 1.00 79.38 196 GLY A O 1
ATOM 1518 N N . LEU A 1 197 ? 21.612 0.625 -12.839 1.00 82.50 197 LEU A N 1
ATOM 1519 C CA . LEU A 1 197 ? 21.169 0.882 -14.210 1.00 82.50 197 LEU A CA 1
ATOM 1520 C C . LEU A 1 197 ? 19.822 1.612 -14.207 1.00 82.50 197 LEU A C 1
ATOM 1522 O O . LEU A 1 197 ? 18.789 1.020 -13.896 1.00 82.50 197 LEU A O 1
ATOM 1526 N N . ALA A 1 198 ? 19.834 2.886 -14.584 1.00 82.44 198 ALA A N 1
ATOM 1527 C CA . ALA A 1 198 ? 18.620 3.622 -14.895 1.00 82.44 198 ALA A CA 1
ATOM 1528 C C . ALA A 1 198 ? 18.046 3.140 -16.232 1.00 82.44 198 ALA A C 1
ATOM 1530 O O . ALA A 1 198 ? 18.789 2.858 -17.174 1.00 82.44 198 ALA A O 1
ATOM 1531 N N . PHE A 1 199 ? 16.725 3.045 -16.309 1.00 77.69 199 PHE A N 1
ATOM 1532 C CA . PHE A 1 199 ? 16.027 2.710 -17.538 1.00 77.69 199 PHE A CA 1
ATOM 1533 C C . PHE A 1 199 ? 14.794 3.584 -17.714 1.00 77.69 199 PHE A C 1
ATOM 1535 O O . PHE A 1 199 ? 14.161 4.005 -16.744 1.00 77.69 199 PHE A O 1
ATOM 1542 N N . GLN A 1 200 ? 14.440 3.785 -18.975 1.00 75.19 200 GLN A N 1
ATOM 1543 C CA . GLN A 1 200 ? 13.161 4.311 -19.408 1.00 75.19 200 GLN A CA 1
ATOM 1544 C C . GLN A 1 200 ? 12.689 3.400 -20.533 1.00 75.19 200 GLN A C 1
ATOM 1546 O O . GLN A 1 200 ? 13.406 3.206 -21.507 1.00 75.19 200 GLN A O 1
ATOM 1551 N N . PHE A 1 201 ? 11.524 2.791 -20.355 1.00 66.56 201 PHE A N 1
ATOM 1552 C CA . PHE A 1 201 ? 10.937 1.894 -21.335 1.00 66.56 201 PHE A CA 1
ATOM 1553 C C . PHE A 1 201 ? 9.827 2.626 -22.084 1.00 66.56 201 PHE A C 1
ATOM 1555 O O . PHE A 1 201 ? 8.832 3.042 -21.480 1.00 66.56 201 PHE A O 1
ATOM 1562 N N . ASP A 1 202 ? 9.999 2.747 -23.397 1.00 61.12 202 ASP A N 1
ATOM 1563 C CA . ASP A 1 202 ? 8.992 3.255 -24.324 1.00 61.12 202 ASP A CA 1
ATOM 1564 C C . ASP A 1 202 ? 8.541 2.106 -25.233 1.00 61.12 202 ASP A C 1
ATOM 1566 O O . ASP A 1 202 ? 9.259 1.686 -26.142 1.00 61.12 202 ASP A O 1
ATOM 1570 N N . GLY A 1 203 ? 7.334 1.592 -24.978 1.00 51.19 203 GLY A N 1
ATOM 1571 C CA . GLY A 1 203 ? 6.784 0.435 -25.687 1.00 51.19 203 GLY A CA 1
ATOM 1572 C C . GLY A 1 203 ? 6.605 0.625 -27.196 1.00 51.19 203 GLY A C 1
ATOM 1573 O O . GLY A 1 203 ? 6.357 -0.364 -27.876 1.00 51.19 203 GLY A O 1
ATOM 1574 N N . ASN A 1 204 ? 6.744 1.851 -27.715 1.00 47.53 204 ASN A N 1
ATOM 1575 C CA . ASN A 1 204 ? 6.634 2.148 -29.145 1.00 47.53 204 ASN A CA 1
ATOM 1576 C C . ASN A 1 204 ? 7.988 2.322 -29.845 1.00 47.53 204 ASN A C 1
ATOM 1578 O O . ASN A 1 204 ? 8.037 2.261 -31.072 1.00 47.53 204 ASN A O 1
ATOM 1582 N N . LYS A 1 205 ? 9.075 2.547 -29.093 1.00 49.97 205 LYS A N 1
ATOM 1583 C CA . LYS A 1 205 ? 10.433 2.709 -29.641 1.00 49.97 205 LYS A CA 1
ATOM 1584 C C . LYS A 1 205 ? 11.269 1.440 -29.558 1.00 49.97 205 LYS A C 1
ATOM 1586 O O . LYS A 1 205 ? 12.179 1.252 -30.362 1.00 49.97 205 LYS A O 1
ATOM 1591 N N . GLU A 1 206 ? 10.998 0.575 -28.586 1.00 52.38 206 GLU A N 1
ATOM 1592 C CA . GLU A 1 206 ? 11.755 -0.664 -28.434 1.00 52.38 206 GLU A CA 1
ATOM 1593 C C . GLU A 1 206 ? 11.238 -1.743 -29.394 1.00 52.38 206 GLU A C 1
ATOM 1595 O O . GLU A 1 206 ? 10.055 -2.067 -29.411 1.00 52.38 206 GLU A O 1
ATOM 1600 N N . SER A 1 207 ? 12.130 -2.367 -30.171 1.00 42.88 207 SER A N 1
ATOM 1601 C CA . SER A 1 207 ? 11.758 -3.440 -31.111 1.00 42.88 207 SER A CA 1
ATOM 1602 C C . SER A 1 207 ? 11.295 -4.742 -30.431 1.00 42.88 207 SER A C 1
ATOM 1604 O O . SER A 1 207 ? 10.979 -5.711 -31.120 1.00 42.88 207 SER A O 1
ATOM 1606 N N . ARG A 1 208 ? 11.291 -4.808 -29.092 1.00 51.53 208 ARG A N 1
ATOM 1607 C CA . ARG A 1 208 ? 10.891 -5.982 -28.303 1.00 51.53 208 ARG A CA 1
ATOM 1608 C C . ARG A 1 208 ? 9.732 -5.629 -27.375 1.00 51.53 208 ARG A C 1
ATOM 1610 O O . ARG A 1 208 ? 9.857 -4.734 -26.544 1.00 51.53 208 ARG A O 1
ATOM 1617 N N . SER A 1 209 ? 8.635 -6.381 -27.466 1.00 53.69 209 SER A N 1
ATOM 1618 C CA . SER A 1 209 ? 7.548 -6.283 -26.494 1.00 53.69 209 SER A CA 1
ATOM 1619 C C . SER A 1 209 ? 7.943 -6.954 -25.172 1.00 53.69 209 SER A C 1
ATOM 1621 O O . SER A 1 209 ? 8.517 -8.045 -25.141 1.00 53.69 209 SER A O 1
ATOM 1623 N N . LEU A 1 210 ? 7.657 -6.282 -24.051 1.00 66.44 210 LEU A N 1
ATOM 1624 C CA . LEU A 1 210 ? 7.816 -6.848 -22.709 1.00 66.44 210 LEU A CA 1
ATOM 1625 C C . LEU A 1 210 ? 6.641 -7.778 -22.408 1.00 66.44 210 LEU A C 1
ATOM 1627 O O . LEU A 1 210 ? 5.652 -7.377 -21.794 1.00 66.44 210 LEU A O 1
ATOM 1631 N N . GLU A 1 211 ? 6.763 -9.028 -22.835 1.00 66.06 211 GLU A N 1
ATOM 1632 C CA . GLU A 1 211 ? 5.762 -10.070 -22.623 1.00 66.06 211 GLU A CA 1
ATOM 1633 C C . GLU A 1 211 ? 6.383 -11.278 -21.915 1.00 66.06 211 GLU A C 1
ATOM 1635 O O . GLU A 1 211 ? 7.562 -11.585 -22.083 1.00 66.06 211 GLU A O 1
ATOM 1640 N N . ALA A 1 212 ? 5.583 -11.965 -21.101 1.00 62.75 212 ALA A N 1
ATOM 1641 C CA . ALA A 1 212 ? 5.971 -13.216 -20.464 1.00 62.75 212 ALA A CA 1
ATOM 1642 C C . ALA A 1 212 ? 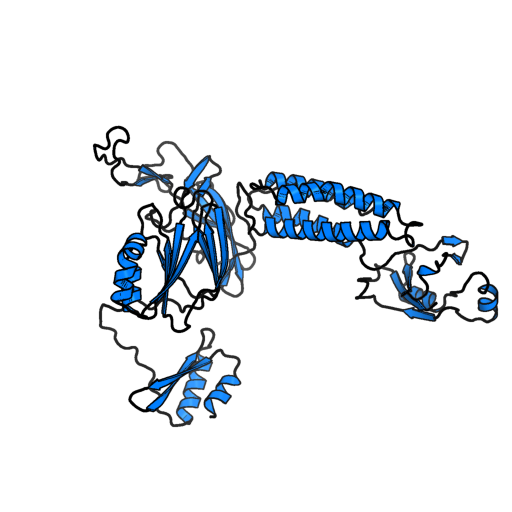4.883 -14.265 -20.680 1.00 62.75 212 ALA A C 1
ATOM 1644 O O . ALA A 1 212 ? 3.702 -13.998 -20.448 1.00 62.75 212 ALA A O 1
ATOM 1645 N N . ASP A 1 213 ? 5.285 -15.471 -21.079 1.00 65.94 213 ASP A N 1
ATOM 1646 C CA . ASP A 1 213 ? 4.358 -16.590 -21.206 1.00 65.94 213 ASP A CA 1
ATOM 1647 C C . ASP A 1 213 ? 4.104 -17.239 -19.838 1.00 65.94 213 ASP A C 1
ATOM 1649 O O . ASP A 1 213 ? 4.979 -17.869 -19.237 1.00 65.94 213 ASP A O 1
ATOM 1653 N N . LEU A 1 214 ? 2.877 -17.093 -19.342 1.00 67.12 214 LEU A N 1
ATOM 1654 C CA . LEU A 1 214 ? 2.452 -17.674 -18.070 1.00 67.12 214 LEU A CA 1
ATOM 1655 C C . LEU A 1 214 ? 2.109 -19.167 -18.187 1.00 67.12 214 LEU A C 1
ATOM 1657 O O . LEU A 1 214 ? 2.174 -19.875 -17.183 1.00 67.12 214 LEU A O 1
ATOM 1661 N N . ARG A 1 215 ? 1.820 -19.675 -19.398 1.00 62.19 215 ARG A N 1
ATOM 1662 C CA . ARG A 1 215 ? 1.388 -21.069 -19.638 1.00 62.19 215 ARG A CA 1
ATOM 1663 C C . ARG A 1 215 ? 2.463 -22.095 -19.279 1.00 62.19 215 ARG A C 1
ATOM 1665 O O . ARG A 1 215 ? 2.147 -23.241 -18.993 1.00 62.19 215 ARG A O 1
ATOM 1672 N N . VAL A 1 216 ? 3.730 -21.683 -19.272 1.00 55.84 216 VAL A N 1
ATOM 1673 C CA . VAL A 1 216 ? 4.888 -22.548 -18.990 1.00 55.84 216 VAL A CA 1
ATOM 1674 C C . VAL A 1 216 ? 4.981 -22.938 -17.500 1.00 55.84 216 VAL A C 1
ATOM 1676 O O . VAL A 1 216 ? 5.735 -23.834 -17.146 1.00 55.84 216 VAL A O 1
ATOM 1679 N N . HIS A 1 217 ? 4.187 -22.312 -16.623 1.00 57.31 217 HIS A N 1
ATOM 1680 C CA . HIS A 1 217 ? 4.298 -22.433 -15.163 1.00 57.31 217 HIS A CA 1
ATOM 1681 C C . HIS A 1 217 ? 3.057 -23.084 -14.514 1.00 57.31 217 HIS A C 1
ATOM 1683 O O . HIS A 1 217 ? 2.694 -22.737 -13.393 1.00 57.31 217 HIS A O 1
ATOM 1689 N N . LEU A 1 218 ? 2.371 -23.977 -15.239 1.00 52.53 218 LEU A N 1
ATOM 1690 C CA . LEU A 1 218 ? 1.048 -24.533 -14.897 1.00 52.53 218 LEU A CA 1
ATOM 1691 C C . LEU A 1 218 ? 1.025 -25.630 -13.818 1.00 52.53 218 LEU A C 1
ATOM 1693 O O . LEU A 1 218 ? -0.048 -26.170 -13.547 1.00 52.53 218 LEU A O 1
ATOM 1697 N N . ASP A 1 219 ? 2.147 -25.938 -13.175 1.00 54.22 219 ASP A N 1
ATOM 1698 C CA . ASP A 1 219 ? 2.164 -26.972 -12.145 1.00 54.22 219 ASP A CA 1
ATOM 1699 C C . ASP A 1 219 ? 1.963 -26.384 -10.742 1.00 54.22 219 ASP A C 1
ATOM 1701 O O . ASP A 1 219 ? 2.773 -25.622 -10.217 1.00 54.22 219 ASP A O 1
ATOM 1705 N N . ASP A 1 220 ? 0.878 -26.859 -10.138 1.00 52.62 220 ASP A N 1
ATOM 1706 C CA . ASP A 1 220 ? 0.553 -26.883 -8.716 1.00 52.62 220 ASP A CA 1
ATOM 1707 C C . ASP A 1 220 ? -0.328 -25.752 -8.149 1.00 52.62 220 ASP A C 1
ATOM 1709 O O . ASP A 1 220 ? 0.042 -24.594 -7.924 1.00 52.62 220 ASP A O 1
ATOM 1713 N N . SER A 1 221 ? -1.553 -26.170 -7.839 1.00 53.22 221 SER A N 1
ATOM 1714 C CA . SER A 1 221 ? -2.587 -25.459 -7.104 1.00 53.22 221 SER A CA 1
ATOM 1715 C C . SER A 1 221 ? -2.142 -25.182 -5.664 1.00 53.22 221 SER A C 1
ATOM 1717 O O . SER A 1 221 ? -2.380 -25.991 -4.773 1.00 53.22 221 SER A O 1
ATOM 1719 N N . SER A 1 222 ? -1.468 -24.053 -5.430 1.00 51.53 222 SER A N 1
ATOM 1720 C CA . SER A 1 222 ? -1.430 -23.318 -4.140 1.00 51.53 222 SER A CA 1
ATOM 1721 C C . SER A 1 222 ? -0.428 -22.156 -4.119 1.00 51.53 222 SER A C 1
ATOM 1723 O O . SER A 1 222 ? -0.439 -21.366 -3.174 1.00 51.53 222 SER A O 1
ATOM 1725 N N . LYS A 1 223 ? 0.429 -22.010 -5.137 1.00 67.75 223 LYS A N 1
ATOM 1726 C CA . LYS A 1 223 ? 1.480 -20.985 -5.156 1.00 67.75 223 LYS A CA 1
ATOM 1727 C C . LYS A 1 223 ? 1.146 -19.831 -6.099 1.00 67.75 223 LYS A C 1
ATOM 1729 O O . LYS A 1 223 ? 0.642 -20.026 -7.199 1.00 67.75 223 LYS A O 1
ATOM 1734 N N . PHE A 1 224 ? 1.440 -18.610 -5.660 1.00 75.19 224 PHE A N 1
ATOM 1735 C CA . PHE A 1 224 ? 1.477 -17.445 -6.541 1.00 75.19 224 PHE A CA 1
ATOM 1736 C C . PHE A 1 224 ? 2.843 -17.372 -7.230 1.00 75.19 224 PHE A C 1
ATOM 1738 O O . PHE A 1 224 ? 3.875 -17.670 -6.629 1.00 75.19 224 PHE A O 1
ATOM 1745 N N . LEU A 1 225 ? 2.854 -16.935 -8.483 1.00 81.38 225 LEU A N 1
ATOM 1746 C CA . LEU A 1 225 ? 4.059 -16.645 -9.247 1.00 81.38 225 LEU A CA 1
ATOM 1747 C C . LEU A 1 225 ? 4.404 -15.167 -9.111 1.00 81.38 225 LEU A C 1
ATOM 1749 O O . LEU A 1 225 ? 3.518 -14.312 -9.074 1.00 81.38 225 LEU A O 1
ATOM 1753 N N . THR A 1 226 ? 5.696 -14.855 -9.062 1.00 86.25 226 THR A N 1
ATOM 1754 C CA . THR A 1 226 ? 6.166 -13.469 -9.078 1.00 86.25 226 THR A CA 1
ATOM 1755 C C . THR A 1 226 ? 6.675 -13.131 -10.471 1.00 86.25 226 THR A C 1
ATOM 1757 O O . THR A 1 226 ? 7.472 -13.866 -11.052 1.00 86.25 226 THR A O 1
ATOM 1760 N N . VAL A 1 227 ? 6.205 -12.010 -11.009 1.00 83.62 227 VAL A N 1
ATOM 1761 C CA . VAL A 1 227 ? 6.703 -11.429 -12.254 1.00 83.62 227 VAL A CA 1
ATOM 1762 C C . VAL A 1 227 ? 7.772 -10.410 -11.887 1.00 83.62 227 VAL A C 1
ATOM 1764 O O . VAL A 1 227 ? 7.516 -9.476 -11.125 1.00 83.62 227 VAL A O 1
ATOM 1767 N N . PHE A 1 228 ? 8.971 -10.589 -12.422 1.00 83.88 228 PHE A N 1
ATOM 1768 C CA . PHE A 1 228 ? 10.121 -9.722 -12.220 1.00 83.88 228 PHE A CA 1
ATOM 1769 C C . PHE A 1 228 ? 10.408 -8.926 -13.486 1.00 83.88 228 PHE A C 1
ATOM 1771 O O . PHE A 1 228 ? 10.420 -9.486 -14.582 1.00 83.88 228 PHE A O 1
ATOM 1778 N N . LEU A 1 229 ? 10.723 -7.644 -13.317 1.00 84.88 229 LEU A N 1
ATOM 1779 C CA . LEU A 1 229 ? 11.460 -6.896 -14.327 1.00 84.88 229 LEU A CA 1
ATOM 1780 C C . LEU A 1 229 ? 12.943 -7.227 -14.166 1.00 84.88 229 LEU A C 1
ATOM 1782 O O . LEU A 1 229 ? 13.474 -7.177 -13.052 1.00 84.88 229 LEU A O 1
ATOM 1786 N N . SER A 1 230 ? 13.599 -7.593 -15.260 1.00 87.31 230 SER A N 1
ATOM 1787 C CA . SER A 1 230 ? 14.943 -8.160 -15.233 1.00 87.31 230 SER A CA 1
ATOM 1788 C C . SER A 1 230 ? 15.826 -7.618 -16.347 1.00 87.31 230 SER A C 1
ATOM 1790 O O . SER A 1 230 ? 15.347 -7.266 -17.420 1.00 87.31 230 SER A O 1
ATOM 1792 N N . VAL A 1 231 ? 17.125 -7.575 -16.072 1.00 88.81 231 VAL A N 1
ATOM 1793 C CA . VAL A 1 231 ? 18.189 -7.281 -17.031 1.00 88.81 231 VAL A CA 1
ATOM 1794 C C . VAL A 1 231 ? 19.370 -8.216 -16.739 1.00 88.81 231 VAL A C 1
ATOM 1796 O O . VAL A 1 231 ? 19.610 -8.520 -15.565 1.00 88.81 231 VAL A O 1
ATOM 1799 N N . PRO A 1 232 ? 20.111 -8.724 -17.739 1.00 90.44 232 PRO A N 1
ATOM 1800 C CA . PRO A 1 232 ? 21.289 -9.547 -17.472 1.00 90.44 232 PRO A CA 1
ATOM 1801 C C . PRO A 1 232 ? 22.336 -8.826 -16.605 1.00 90.44 232 PRO A C 1
ATOM 1803 O O . PRO A 1 232 ? 22.499 -7.601 -16.669 1.00 90.44 232 PRO A O 1
ATOM 1806 N N . VAL A 1 233 ? 23.062 -9.582 -15.779 1.00 88.44 233 VAL A N 1
ATOM 1807 C CA . VAL A 1 233 ? 24.144 -9.057 -14.927 1.00 88.44 233 VAL A CA 1
ATOM 1808 C C . VAL A 1 233 ? 25.220 -8.379 -15.780 1.00 88.44 233 VAL A C 1
ATOM 1810 O O . VAL A 1 233 ? 25.567 -8.835 -16.869 1.00 88.44 233 VAL A O 1
ATOM 1813 N N . TYR A 1 234 ? 25.762 -7.269 -15.280 1.00 84.88 234 TYR A N 1
ATOM 1814 C CA . TYR A 1 234 ? 26.855 -6.569 -15.941 1.00 84.88 234 TYR A CA 1
ATOM 1815 C C . TYR A 1 234 ? 28.165 -7.338 -15.779 1.00 84.88 234 TYR A C 1
ATOM 1817 O O . TYR A 1 234 ? 28.592 -7.628 -14.662 1.00 84.88 234 TYR A O 1
ATOM 1825 N N . ALA A 1 235 ? 28.844 -7.577 -16.895 1.00 79.62 235 ALA A N 1
ATOM 1826 C CA . ALA A 1 235 ? 30.265 -7.884 -16.913 1.00 79.62 235 ALA A CA 1
ATOM 1827 C C . ALA A 1 235 ? 30.929 -7.148 -18.093 1.00 79.62 235 ALA A C 1
ATOM 1829 O O . ALA A 1 235 ? 30.277 -6.916 -19.119 1.00 79.62 235 ALA A O 1
ATOM 1830 N N . PRO A 1 236 ? 32.209 -6.750 -17.976 1.00 77.25 236 PRO A N 1
ATOM 1831 C CA . PRO A 1 236 ? 32.930 -6.130 -19.082 1.00 77.25 236 PRO A CA 1
ATOM 1832 C C . PRO A 1 236 ? 32.888 -7.010 -20.341 1.00 77.25 236 PRO A C 1
ATOM 1834 O O . PRO A 1 236 ? 33.157 -8.206 -20.273 1.00 77.25 236 PRO A O 1
ATOM 1837 N N . GLY A 1 237 ? 32.548 -6.422 -21.491 1.00 70.19 237 GLY A N 1
ATOM 1838 C CA . GLY A 1 237 ? 32.461 -7.142 -22.770 1.00 70.19 237 GLY A CA 1
ATOM 1839 C C . GLY A 1 237 ? 31.123 -7.841 -23.056 1.00 70.19 237 GLY A C 1
ATOM 1840 O O . GLY A 1 237 ? 31.008 -8.486 -24.093 1.00 70.19 237 GLY A O 1
ATOM 1841 N N . MET A 1 238 ? 30.098 -7.677 -22.208 1.00 68.56 238 MET A N 1
ATOM 1842 C CA . MET A 1 238 ? 28.773 -8.320 -22.348 1.00 68.56 238 MET A CA 1
ATOM 1843 C C . MET A 1 238 ? 27.837 -7.726 -23.423 1.00 68.56 238 MET A C 1
ATOM 1845 O O . MET A 1 238 ? 26.654 -8.064 -23.457 1.00 68.56 238 MET A O 1
ATOM 1849 N N . SER A 1 239 ? 28.340 -6.845 -24.291 1.00 63.47 239 SER A N 1
ATOM 1850 C CA . SER A 1 239 ? 27.583 -6.269 -25.421 1.00 63.47 239 SER A CA 1
ATOM 1851 C C . SER A 1 239 ? 27.876 -6.970 -26.753 1.00 63.47 239 SER A C 1
ATOM 1853 O O . SER A 1 239 ? 27.467 -6.492 -27.809 1.00 63.47 239 SER A O 1
ATOM 1855 N N . ARG A 1 240 ? 28.638 -8.071 -26.729 1.00 65.94 240 ARG A N 1
ATOM 1856 C CA . ARG A 1 240 ? 28.956 -8.843 -27.931 1.00 65.94 240 ARG A CA 1
ATOM 1857 C C . ARG A 1 240 ? 27.766 -9.711 -28.340 1.00 65.94 240 ARG A C 1
ATOM 1859 O O . ARG A 1 240 ? 27.052 -10.243 -27.493 1.00 65.94 240 ARG A O 1
ATOM 1866 N N . SER A 1 241 ? 27.586 -9.881 -29.644 1.00 64.12 241 SER A N 1
ATOM 1867 C CA . SER A 1 241 ? 26.485 -10.651 -30.232 1.00 64.12 241 SER A CA 1
ATOM 1868 C C . SER A 1 241 ? 26.591 -12.170 -30.036 1.00 64.12 241 SER A C 1
ATOM 1870 O O . SER A 1 241 ? 25.620 -12.870 -30.296 1.00 64.12 241 SER A O 1
ATOM 1872 N N . ASP A 1 242 ? 27.740 -12.685 -29.586 1.00 69.06 242 ASP A N 1
ATOM 1873 C CA . ASP A 1 242 ? 28.005 -14.112 -29.347 1.00 69.06 242 ASP A CA 1
ATOM 1874 C C . ASP A 1 242 ? 27.631 -14.592 -27.935 1.00 69.06 242 ASP A C 1
ATOM 1876 O O . ASP A 1 242 ? 27.757 -15.775 -27.623 1.00 69.06 242 ASP A O 1
ATOM 1880 N N . ILE A 1 243 ? 27.172 -13.686 -27.074 1.00 74.44 243 ILE A N 1
ATOM 1881 C CA . ILE A 1 243 ? 26.810 -13.982 -25.689 1.00 74.44 243 ILE A CA 1
ATOM 1882 C C . ILE A 1 243 ? 25.334 -14.371 -25.625 1.00 74.44 243 ILE A C 1
ATOM 1884 O O . ILE A 1 243 ? 24.484 -13.689 -26.187 1.00 74.44 243 ILE A O 1
ATOM 1888 N N . GLU A 1 244 ? 25.030 -15.451 -24.903 1.00 75.94 244 GLU A N 1
ATOM 1889 C CA . GLU A 1 244 ? 23.671 -16.000 -24.773 1.00 75.94 244 GLU A CA 1
ATOM 1890 C C . GLU A 1 244 ? 22.699 -15.022 -24.085 1.00 75.94 244 GLU A C 1
ATOM 1892 O O . GLU A 1 244 ? 21.552 -14.878 -24.503 1.00 75.94 244 GLU A O 1
ATOM 1897 N N . PHE A 1 245 ? 23.180 -14.289 -23.073 1.00 81.00 245 PHE A N 1
ATOM 1898 C CA . PHE A 1 245 ? 22.411 -13.287 -22.323 1.00 81.00 245 PHE A CA 1
ATOM 1899 C C . PHE A 1 245 ? 23.137 -11.931 -22.317 1.00 81.00 245 PHE A C 1
ATOM 1901 O O . PHE A 1 245 ? 23.702 -11.534 -21.293 1.00 81.00 245 PHE A O 1
ATOM 1908 N N . PRO A 1 246 ? 23.185 -11.211 -23.451 1.00 86.25 246 PRO A N 1
ATOM 1909 C CA . PRO A 1 246 ? 23.883 -9.937 -23.519 1.00 86.25 246 PRO A CA 1
ATOM 1910 C C . PRO A 1 246 ? 23.106 -8.901 -22.708 1.00 86.25 246 PRO A C 1
ATOM 1912 O O . PRO A 1 246 ? 21.883 -8.814 -22.810 1.00 86.25 246 PRO A O 1
ATOM 1915 N N . ARG A 1 247 ? 23.795 -8.096 -21.895 1.00 86.69 247 ARG A N 1
ATOM 1916 C CA . ARG A 1 247 ? 23.131 -7.060 -21.084 1.00 86.69 247 ARG A CA 1
ATOM 1917 C C . ARG A 1 247 ? 22.623 -5.903 -21.933 1.00 86.69 247 ARG A C 1
ATOM 1919 O O . ARG A 1 247 ? 21.587 -5.323 -21.619 1.00 86.69 247 ARG A O 1
ATOM 1926 N N . PHE A 1 248 ? 23.357 -5.583 -22.991 1.00 87.50 248 PHE A N 1
ATOM 1927 C CA . PHE A 1 248 ? 23.018 -4.526 -23.929 1.00 87.50 248 PHE A CA 1
ATOM 1928 C C . PHE A 1 248 ? 22.964 -5.089 -25.344 1.00 87.50 248 PHE A C 1
ATOM 1930 O O . PHE A 1 248 ? 23.746 -5.972 -25.695 1.00 87.50 248 PHE A O 1
ATOM 1937 N N . SER A 1 249 ? 22.066 -4.554 -26.158 1.00 83.81 249 SER A N 1
ATOM 1938 C CA . SER A 1 249 ? 22.074 -4.711 -27.607 1.00 83.81 249 SER A CA 1
ATOM 1939 C C . SER A 1 249 ? 22.513 -3.399 -28.254 1.00 83.81 249 SER A C 1
ATOM 1941 O O . SER A 1 249 ? 22.204 -2.316 -27.764 1.00 83.81 249 SER A O 1
ATOM 1943 N N . SER A 1 250 ? 23.294 -3.488 -29.330 1.00 83.88 250 SER A N 1
ATOM 1944 C CA . SER A 1 250 ? 23.636 -2.312 -30.129 1.00 83.88 250 SER A CA 1
ATOM 1945 C C . SER A 1 250 ? 22.487 -2.027 -31.083 1.00 83.88 250 SER A C 1
ATOM 1947 O O . SER A 1 250 ? 22.135 -2.894 -31.882 1.00 83.88 250 SER A O 1
ATOM 1949 N N . ILE A 1 251 ? 21.940 -0.819 -31.022 1.00 80.00 251 ILE A N 1
ATOM 1950 C CA . ILE A 1 251 ? 20.919 -0.333 -31.947 1.00 80.00 251 ILE A CA 1
ATOM 1951 C C . ILE A 1 251 ? 21.492 0.801 -32.799 1.00 80.00 251 ILE A C 1
ATOM 1953 O O . ILE A 1 251 ? 22.271 1.623 -32.312 1.00 80.00 251 ILE A O 1
ATOM 1957 N N . SER A 1 252 ? 21.124 0.829 -34.079 1.00 75.75 252 SER A N 1
ATOM 1958 C CA . SER A 1 252 ? 21.333 2.005 -34.929 1.00 75.75 252 SER A CA 1
ATOM 1959 C C . SER A 1 252 ? 20.204 2.980 -34.605 1.00 75.75 252 SER A C 1
ATOM 1961 O O . SER A 1 252 ? 19.030 2.620 -34.706 1.00 75.75 252 SER A O 1
ATOM 1963 N N . SER A 1 253 ? 20.558 4.152 -34.081 1.00 67.81 253 SER A N 1
ATOM 1964 C CA . SER A 1 253 ? 19.594 5.207 -33.762 1.00 67.81 253 SER A CA 1
ATOM 1965 C C . SER A 1 253 ? 19.487 6.198 -34.917 1.00 67.81 253 SER A C 1
ATOM 1967 O O . SER A 1 253 ? 20.307 6.179 -35.829 1.00 67.81 253 SER A O 1
ATOM 1969 N N . GLU A 1 254 ? 18.514 7.107 -34.850 1.00 71.19 254 GLU A N 1
ATOM 1970 C CA . GLU A 1 254 ? 18.488 8.282 -35.729 1.00 71.19 254 GLU A CA 1
ATOM 1971 C C . GLU A 1 254 ? 19.829 9.037 -35.661 1.00 71.19 254 GLU A C 1
ATOM 1973 O O . GLU A 1 254 ? 20.506 9.039 -34.619 1.00 71.19 254 GLU A O 1
ATOM 1978 N N . THR A 1 255 ? 20.221 9.642 -36.786 1.00 76.44 255 THR A N 1
ATOM 1979 C CA . THR A 1 255 ? 21.444 10.438 -36.874 1.00 76.44 255 THR A CA 1
ATOM 1980 C C . THR A 1 255 ? 21.360 11.610 -35.913 1.00 76.44 255 THR A C 1
ATOM 1982 O O . THR A 1 255 ? 20.310 12.227 -35.736 1.00 76.44 255 THR A O 1
ATOM 1985 N N . VAL A 1 256 ? 22.475 11.889 -35.250 1.00 79.19 256 VAL A N 1
ATOM 1986 C CA . VAL A 1 256 ? 22.556 12.974 -34.276 1.00 79.19 256 VAL A CA 1
ATOM 1987 C C . VAL A 1 256 ? 23.276 14.136 -34.926 1.00 79.19 256 VAL A C 1
ATOM 1989 O O . VAL A 1 256 ? 24.341 13.946 -35.514 1.00 79.19 256 VAL A O 1
ATOM 1992 N N . VAL A 1 257 ? 22.681 15.316 -34.795 1.00 82.50 257 VAL A N 1
ATOM 1993 C CA . VAL A 1 257 ? 23.264 16.585 -35.223 1.00 82.50 257 VAL A CA 1
ATOM 1994 C C . VAL A 1 257 ? 24.130 17.141 -34.097 1.00 82.50 257 VAL A C 1
ATOM 1996 O O . VAL A 1 257 ? 23.801 16.985 -32.920 1.00 82.50 257 VAL A O 1
ATOM 1999 N N . ASP A 1 258 ? 25.230 17.806 -34.441 1.00 81.44 258 ASP A N 1
ATOM 2000 C CA . ASP A 1 258 ? 26.017 18.552 -33.462 1.00 81.44 258 ASP A CA 1
ATOM 2001 C C . ASP A 1 258 ? 25.196 19.713 -32.875 1.00 81.44 258 ASP A C 1
ATOM 2003 O O . ASP A 1 258 ? 24.800 20.633 -33.589 1.00 81.44 258 ASP A O 1
ATOM 2007 N N . GLU A 1 259 ? 24.978 19.707 -31.558 1.00 82.88 259 GLU A N 1
ATOM 2008 C CA . GLU A 1 259 ? 24.242 20.768 -30.858 1.00 82.88 259 GLU A CA 1
ATOM 2009 C C . GLU A 1 259 ? 24.925 22.144 -30.951 1.00 82.88 259 GLU A C 1
ATOM 2011 O O . GLU A 1 259 ? 24.254 23.168 -30.829 1.00 82.88 259 GLU A O 1
ATOM 2016 N N . ASN A 1 260 ? 26.244 22.202 -31.174 1.00 81.69 260 ASN A N 1
ATOM 2017 C CA . ASN A 1 260 ? 26.971 23.468 -31.278 1.00 81.69 260 ASN A CA 1
ATOM 2018 C C . ASN A 1 260 ? 26.807 24.141 -32.652 1.00 81.69 260 ASN A C 1
ATOM 2020 O O . ASN A 1 260 ? 26.789 25.370 -32.731 1.00 81.69 260 ASN A O 1
ATOM 2024 N N . THR A 1 261 ? 26.718 23.363 -33.733 1.00 83.81 261 THR A N 1
ATOM 2025 C CA . THR A 1 261 ? 26.690 23.896 -35.109 1.00 83.81 261 THR A CA 1
ATOM 2026 C C . THR A 1 261 ? 25.360 23.692 -35.826 1.00 83.81 261 THR A C 1
ATOM 2028 O O . THR A 1 261 ? 25.059 24.440 -36.753 1.00 83.81 261 THR A O 1
ATOM 2031 N N . GLY A 1 262 ? 24.545 22.722 -35.406 1.00 76.94 262 GLY A N 1
ATOM 2032 C CA . GLY A 1 262 ? 23.346 22.309 -36.133 1.00 76.94 262 GLY A CA 1
ATOM 2033 C C . GLY A 1 262 ? 23.653 21.583 -37.448 1.00 76.94 262 GLY A C 1
ATOM 2034 O O . GLY A 1 262 ? 22.740 21.341 -38.234 1.00 76.94 262 GLY A O 1
ATOM 2035 N N . GLU A 1 263 ? 24.921 21.246 -37.700 1.00 77.81 263 GLU A N 1
ATOM 2036 C CA . GLU A 1 263 ? 25.386 20.588 -38.917 1.00 77.81 263 GLU A CA 1
ATOM 2037 C C . GLU A 1 263 ? 25.957 19.195 -38.613 1.00 77.81 263 GLU A C 1
ATOM 2039 O O . GLU A 1 263 ? 26.427 18.912 -37.513 1.00 77.81 263 GLU A O 1
ATOM 2044 N N . GLY A 1 264 ? 25.948 18.329 -39.630 1.00 67.00 264 GLY A N 1
ATOM 2045 C CA . GLY A 1 264 ? 26.552 16.999 -39.577 1.00 67.00 264 GLY A CA 1
ATOM 2046 C C . GLY A 1 264 ? 25.630 15.937 -38.984 1.00 67.00 264 GLY A C 1
ATOM 2047 O O . GLY A 1 264 ? 25.559 15.773 -37.774 1.00 67.00 264 GLY A O 1
ATOM 2048 N N . ASP A 1 265 ? 24.988 15.160 -39.855 1.00 73.44 265 ASP A N 1
ATOM 2049 C CA . ASP A 1 265 ? 24.288 13.938 -39.465 1.00 73.44 265 ASP A CA 1
ATOM 2050 C C . ASP A 1 265 ? 25.305 12.806 -39.274 1.00 73.44 265 ASP A C 1
ATOM 2052 O O . ASP A 1 265 ? 25.886 12.305 -40.243 1.00 73.44 265 ASP A O 1
ATOM 2056 N N . VAL A 1 266 ? 25.538 12.399 -38.024 1.00 78.75 266 VAL A N 1
ATOM 2057 C CA . VAL A 1 266 ? 26.407 11.259 -37.697 1.00 78.75 266 VAL A CA 1
ATOM 2058 C C . VAL A 1 266 ? 25.566 10.106 -37.163 1.00 78.75 266 VAL A C 1
ATOM 2060 O O . VAL A 1 266 ? 24.791 10.269 -36.219 1.00 78.75 266 VAL A O 1
ATOM 2063 N N . ASP A 1 267 ? 25.741 8.919 -37.747 1.00 81.44 267 ASP A N 1
ATOM 2064 C CA . ASP A 1 267 ? 25.208 7.679 -37.181 1.00 81.44 267 ASP A CA 1
ATOM 2065 C C . ASP A 1 267 ? 26.085 7.255 -35.997 1.00 81.44 267 ASP A C 1
ATOM 2067 O O . ASP A 1 267 ? 27.266 6.925 -36.149 1.00 81.44 267 ASP A O 1
ATOM 2071 N N . VAL A 1 268 ? 25.506 7.309 -34.800 1.00 83.12 268 VAL A N 1
ATOM 2072 C CA . VAL A 1 268 ? 26.158 6.909 -33.554 1.00 83.12 268 VAL A CA 1
ATOM 2073 C C . VAL A 1 268 ? 25.400 5.707 -32.996 1.00 83.12 268 VAL A C 1
ATOM 2075 O O . VAL A 1 268 ? 24.319 5.886 -32.430 1.00 83.12 268 VAL A O 1
ATOM 2078 N N . PRO A 1 269 ? 25.952 4.483 -33.097 1.00 83.75 269 PRO A N 1
ATOM 2079 C CA . PRO A 1 269 ? 25.341 3.306 -32.497 1.00 83.75 269 PRO A CA 1
ATOM 2080 C C . PRO A 1 269 ? 25.181 3.484 -30.986 1.00 83.75 269 PRO A C 1
ATOM 2082 O O . PRO A 1 269 ? 26.127 3.858 -30.287 1.00 83.75 269 PRO A O 1
ATOM 2085 N N . ARG A 1 270 ? 23.989 3.184 -30.468 1.00 83.31 270 ARG A N 1
ATOM 2086 C CA . ARG A 1 270 ? 23.673 3.301 -29.039 1.00 83.31 270 ARG A CA 1
ATOM 2087 C C . ARG A 1 270 ? 23.482 1.924 -28.420 1.00 83.31 270 ARG A C 1
ATOM 2089 O O . ARG A 1 270 ? 23.034 0.985 -29.073 1.00 83.31 270 ARG A O 1
ATOM 2096 N N . LEU A 1 271 ? 23.814 1.807 -27.138 1.00 85.50 271 LEU A N 1
ATOM 2097 C CA . LEU A 1 271 ? 23.555 0.598 -26.363 1.00 85.50 271 LEU A CA 1
ATOM 2098 C C . LEU A 1 271 ? 22.169 0.682 -25.724 1.00 85.50 271 LEU A C 1
ATOM 2100 O O . LEU A 1 271 ? 21.918 1.567 -24.909 1.00 85.50 271 LEU A O 1
ATOM 2104 N N . GLN A 1 272 ? 21.301 -0.268 -26.054 1.00 84.31 272 GLN A N 1
ATOM 2105 C CA . GLN A 1 272 ? 19.995 -0.437 -25.433 1.00 84.31 272 GLN A CA 1
ATOM 2106 C C . GLN A 1 272 ? 20.043 -1.572 -24.401 1.00 84.31 272 GLN A C 1
ATOM 2108 O O . GLN A 1 272 ? 20.492 -2.674 -24.730 1.00 84.31 272 GLN A O 1
ATOM 2113 N N . PRO A 1 273 ? 19.612 -1.349 -23.147 1.00 85.31 273 PRO A N 1
ATOM 2114 C CA . PRO A 1 273 ? 19.508 -2.419 -22.163 1.00 85.31 273 PRO A CA 1
ATOM 2115 C C . PRO A 1 273 ? 18.532 -3.515 -22.598 1.00 85.31 273 PRO A C 1
ATOM 2117 O O . PRO A 1 273 ? 17.411 -3.236 -23.009 1.00 85.31 273 PRO A O 1
ATOM 2120 N N . ASN A 1 274 ? 18.925 -4.776 -22.437 1.00 86.56 274 ASN A N 1
ATOM 2121 C CA . ASN A 1 274 ? 18.056 -5.916 -22.715 1.00 86.56 274 ASN A CA 1
ATOM 2122 C C . ASN A 1 274 ? 17.163 -6.199 -21.503 1.00 86.56 274 ASN A C 1
ATOM 2124 O O . ASN A 1 274 ? 17.446 -7.086 -20.694 1.00 86.56 274 ASN A O 1
ATOM 2128 N N . ILE A 1 275 ? 16.103 -5.404 -21.373 1.00 84.81 275 ILE A N 1
ATOM 2129 C CA . ILE A 1 275 ? 15.099 -5.551 -20.320 1.00 84.81 275 ILE A CA 1
ATOM 2130 C C . ILE A 1 275 ? 14.097 -6.631 -20.728 1.00 84.81 275 ILE A C 1
ATOM 2132 O O . ILE A 1 275 ? 13.649 -6.692 -21.871 1.00 84.81 275 ILE A O 1
ATOM 2136 N N . GLY A 1 276 ? 13.746 -7.495 -19.782 1.00 81.38 276 GLY A N 1
ATOM 2137 C CA . GLY A 1 276 ? 12.805 -8.587 -19.988 1.00 81.38 276 GLY A CA 1
ATOM 2138 C C . GLY A 1 276 ? 11.964 -8.869 -18.752 1.00 81.38 276 GLY A C 1
ATOM 2139 O O . GLY A 1 276 ? 12.273 -8.422 -17.640 1.00 81.38 276 GLY A O 1
ATOM 2140 N N . LEU A 1 277 ? 10.907 -9.651 -18.949 1.00 80.88 277 LEU A N 1
ATOM 2141 C CA . LEU A 1 277 ? 10.088 -10.181 -17.869 1.00 80.88 277 LEU A CA 1
ATOM 2142 C C . LEU A 1 277 ? 10.519 -11.610 -17.540 1.00 80.88 277 LEU A C 1
ATOM 2144 O O . LEU A 1 277 ? 10.635 -12.453 -18.425 1.00 80.88 277 LEU A O 1
ATOM 2148 N N . TYR A 1 278 ? 10.720 -11.882 -16.255 1.00 82.62 278 TYR A N 1
ATOM 2149 C CA . TYR A 1 278 ? 10.973 -13.227 -15.748 1.00 82.62 278 TYR A CA 1
ATOM 2150 C C . TYR A 1 278 ? 9.849 -13.634 -14.799 1.00 82.62 278 TYR A C 1
ATOM 2152 O O . TYR A 1 278 ? 9.457 -12.851 -13.935 1.00 82.62 278 TYR A O 1
ATOM 2160 N N . VAL A 1 279 ? 9.343 -14.857 -14.929 1.00 83.19 279 VAL A N 1
ATOM 2161 C CA . VAL A 1 279 ? 8.258 -15.380 -14.092 1.00 83.19 279 VAL A CA 1
ATOM 2162 C C . VAL A 1 279 ? 8.789 -16.546 -13.275 1.00 83.19 279 VAL A C 1
ATOM 2164 O O . VAL A 1 279 ? 9.420 -17.449 -13.808 1.00 83.19 279 VAL A O 1
ATOM 2167 N N . GLY A 1 280 ? 8.564 -16.516 -11.965 1.00 81.56 280 GLY A N 1
ATOM 2168 C CA . GLY A 1 280 ? 8.957 -17.607 -11.080 1.00 81.56 280 GLY A CA 1
ATOM 2169 C C . GLY A 1 280 ? 8.918 -17.218 -9.608 1.00 81.56 280 GLY A C 1
ATOM 2170 O O . GLY A 1 280 ? 8.457 -16.138 -9.243 1.00 81.56 280 GLY A O 1
ATOM 2171 N N . GLU A 1 281 ? 9.415 -18.099 -8.742 1.00 84.12 281 GLU A N 1
ATOM 2172 C CA . GLU A 1 281 ? 9.531 -17.810 -7.305 1.00 84.12 281 GLU A CA 1
ATOM 2173 C C . GLU A 1 281 ? 10.707 -16.862 -7.009 1.00 84.12 281 GLU A C 1
ATOM 2175 O O . GLU A 1 281 ? 10.611 -15.968 -6.169 1.00 84.12 281 GLU A O 1
ATOM 2180 N N . LYS A 1 282 ? 11.831 -17.036 -7.717 1.00 86.06 282 LYS A N 1
ATOM 2181 C CA . LYS A 1 282 ? 13.059 -16.262 -7.517 1.00 86.06 282 LYS A CA 1
ATOM 2182 C C . LYS A 1 282 ? 13.751 -15.980 -8.846 1.00 86.06 282 LYS A C 1
ATOM 2184 O O . LYS A 1 282 ? 13.810 -16.846 -9.715 1.00 86.06 282 LYS A O 1
ATOM 2189 N N . LEU A 1 283 ? 14.312 -14.779 -8.962 1.00 86.81 283 LEU A N 1
ATOM 2190 C CA . LEU A 1 283 ? 15.116 -14.382 -10.112 1.00 86.81 283 LEU A CA 1
ATOM 2191 C C . LEU A 1 283 ? 16.465 -15.145 -10.126 1.00 86.81 283 LEU A C 1
ATOM 2193 O O . LEU A 1 283 ? 17.145 -15.158 -9.092 1.00 86.81 283 LEU A O 1
ATOM 2197 N N . PRO A 1 284 ? 16.870 -15.769 -11.251 1.00 88.19 284 PRO A N 1
ATOM 2198 C CA . PRO A 1 284 ? 18.161 -16.445 -11.382 1.00 88.19 284 PRO A CA 1
ATOM 2199 C C . PRO A 1 284 ? 19.341 -15.481 -11.229 1.00 88.19 284 PRO A C 1
ATOM 2201 O O . PRO A 1 284 ? 19.235 -14.302 -11.557 1.00 88.19 284 PRO A O 1
ATOM 2204 N N . SER A 1 285 ? 20.499 -15.989 -10.799 1.00 88.62 285 SER A N 1
ATOM 2205 C CA . SER A 1 285 ? 21.689 -15.167 -10.517 1.00 88.62 285 SER A CA 1
ATOM 2206 C C . SER A 1 285 ? 22.312 -14.498 -11.742 1.00 88.62 285 SER A C 1
ATOM 2208 O O . SER A 1 285 ? 23.117 -13.592 -11.574 1.00 88.62 285 SER A O 1
ATOM 2210 N N . GLN A 1 286 ? 21.970 -14.934 -12.957 1.00 88.62 286 GLN A N 1
ATOM 2211 C CA . GLN A 1 286 ? 22.413 -14.304 -14.208 1.00 88.62 286 GLN A CA 1
ATOM 2212 C C . GLN A 1 286 ? 21.652 -13.010 -14.544 1.00 88.62 286 GLN A C 1
ATOM 2214 O O . GLN A 1 286 ? 22.038 -12.295 -15.468 1.00 88.62 286 GLN A O 1
ATOM 2219 N N . TYR A 1 287 ? 20.599 -12.693 -13.787 1.00 89.00 287 TYR A N 1
ATOM 2220 C CA . TYR A 1 287 ? 19.800 -11.485 -13.944 1.00 89.00 287 TYR A CA 1
ATOM 2221 C C . TYR A 1 287 ? 19.830 -10.629 -12.677 1.00 89.00 287 TYR A C 1
ATOM 2223 O O . TYR A 1 287 ? 19.883 -11.123 -11.551 1.00 89.00 287 TYR A O 1
ATOM 2231 N N . VAL A 1 288 ? 19.723 -9.320 -12.874 1.00 87.12 288 VAL A N 1
ATOM 2232 C CA . VAL A 1 288 ? 19.440 -8.328 -11.838 1.00 87.12 288 VAL A CA 1
ATOM 2233 C C . VAL A 1 288 ? 18.036 -7.790 -12.074 1.00 87.12 288 VAL A C 1
ATOM 2235 O O . VAL A 1 288 ? 17.623 -7.574 -13.211 1.00 87.12 288 VAL A O 1
ATOM 2238 N N . GLY A 1 289 ? 17.265 -7.600 -11.005 1.00 89.06 289 GLY A N 1
ATOM 2239 C CA . GLY A 1 289 ? 15.864 -7.232 -11.154 1.00 89.06 289 GLY A CA 1
ATOM 2240 C C . GLY A 1 289 ? 15.080 -7.126 -9.857 1.00 89.06 289 GLY A C 1
ATOM 2241 O O . GLY A 1 289 ? 15.559 -7.417 -8.748 1.00 89.06 289 GLY A O 1
ATOM 2242 N N . PHE A 1 290 ? 13.828 -6.720 -10.006 1.00 87.44 290 PHE A N 1
ATOM 2243 C CA . PHE A 1 290 ? 12.891 -6.513 -8.910 1.00 87.44 290 PHE A CA 1
ATOM 2244 C C . PHE A 1 290 ? 11.480 -6.975 -9.299 1.00 87.44 290 PHE A C 1
ATOM 2246 O O . PHE A 1 290 ? 11.145 -7.008 -10.485 1.00 87.44 290 PHE A O 1
ATOM 2253 N N . PRO A 1 291 ? 10.672 -7.414 -8.319 1.00 89.19 291 PRO A N 1
ATOM 2254 C CA . PRO A 1 291 ? 9.312 -7.871 -8.576 1.00 89.19 291 PRO A CA 1
ATOM 2255 C C . PRO A 1 291 ? 8.412 -6.699 -8.973 1.00 89.19 291 PRO A C 1
ATOM 2257 O O . PRO A 1 291 ? 8.520 -5.616 -8.409 1.00 89.19 291 PRO A O 1
ATOM 2260 N N . ILE A 1 292 ? 7.514 -6.923 -9.928 1.00 83.88 292 ILE A N 1
ATOM 2261 C CA . ILE A 1 292 ? 6.557 -5.914 -10.405 1.00 83.88 292 ILE A CA 1
ATOM 2262 C C . ILE A 1 292 ? 5.100 -6.356 -10.272 1.00 83.88 292 ILE A C 1
ATOM 2264 O O . ILE A 1 292 ? 4.213 -5.510 -10.231 1.00 83.88 292 ILE A O 1
ATOM 2268 N N . ALA A 1 293 ? 4.844 -7.662 -10.175 1.00 82.19 293 ALA A N 1
ATOM 2269 C CA . ALA A 1 293 ? 3.509 -8.206 -9.959 1.00 82.19 293 ALA A CA 1
ATOM 2270 C C . ALA A 1 293 ? 3.573 -9.590 -9.307 1.00 82.19 293 ALA A C 1
ATOM 2272 O O . ALA A 1 293 ? 4.564 -10.312 -9.443 1.00 82.19 293 ALA A O 1
ATOM 2273 N N . LYS A 1 294 ? 2.476 -9.980 -8.656 1.00 83.50 294 LYS A N 1
ATOM 2274 C CA . LYS A 1 294 ? 2.208 -11.360 -8.246 1.00 83.50 294 LYS A CA 1
ATOM 2275 C C . LYS A 1 294 ? 0.959 -11.857 -8.965 1.00 83.50 294 LYS A C 1
ATOM 2277 O O . LYS A 1 294 ? -0.032 -11.134 -9.054 1.00 83.50 294 LYS A O 1
ATOM 2282 N N . VAL A 1 295 ? 1.002 -13.085 -9.462 1.00 80.62 295 VAL A N 1
ATOM 2283 C CA . VAL A 1 295 ? -0.085 -13.714 -10.217 1.00 80.62 295 VAL A CA 1
ATOM 2284 C C . VAL A 1 295 ? -0.453 -15.028 -9.537 1.00 80.62 295 VAL A C 1
ATOM 2286 O O . VAL A 1 295 ? 0.418 -15.841 -9.248 1.00 80.62 295 VAL A O 1
ATOM 2289 N N . GLY A 1 296 ? -1.734 -15.231 -9.257 1.00 76.88 296 GLY A N 1
ATOM 2290 C CA . GLY A 1 296 ? -2.290 -16.508 -8.812 1.00 76.88 296 GLY A CA 1
ATOM 2291 C C . GLY A 1 296 ? -3.028 -17.208 -9.949 1.00 76.88 296 GLY A C 1
ATOM 2292 O O . GLY A 1 296 ? -3.400 -16.568 -10.933 1.00 76.88 296 GLY A O 1
ATOM 2293 N N . TYR A 1 297 ? -3.253 -18.512 -9.806 1.00 73.81 297 TYR A N 1
ATOM 2294 C CA . TYR A 1 297 ? -4.130 -19.273 -10.692 1.00 73.81 297 TYR A CA 1
ATOM 2295 C C . TYR A 1 297 ? -5.390 -19.673 -9.922 1.00 73.81 297 TYR A C 1
ATOM 2297 O O . TYR A 1 297 ? -5.328 -20.464 -8.982 1.00 73.81 297 TYR A O 1
ATOM 2305 N N . GLU A 1 298 ? -6.527 -19.086 -10.287 1.00 70.38 298 GLU A N 1
ATOM 2306 C CA . GLU A 1 298 ? -7.809 -19.270 -9.607 1.00 70.38 298 GLU A CA 1
ATOM 2307 C C . GLU A 1 298 ? -8.911 -19.474 -10.649 1.00 70.38 298 GLU A C 1
ATOM 2309 O O . GLU A 1 298 ? -8.986 -18.746 -11.635 1.00 70.38 298 GLU A O 1
ATOM 2314 N N . SER A 1 299 ? -9.793 -20.457 -10.440 1.00 70.88 299 SER A N 1
ATOM 2315 C CA . SER A 1 299 ? -10.957 -20.707 -11.313 1.00 70.88 299 SER A CA 1
ATOM 2316 C C . SER A 1 299 ? -10.618 -20.807 -12.815 1.00 70.88 299 SER A C 1
ATOM 2318 O O . SER A 1 299 ? -11.312 -20.234 -13.651 1.00 70.88 299 SER A O 1
ATOM 2320 N N . ASN A 1 300 ? -9.544 -21.529 -13.162 1.00 67.88 300 ASN A N 1
ATOM 2321 C CA . ASN A 1 300 ? -9.014 -21.670 -14.529 1.00 67.88 300 ASN A CA 1
ATOM 2322 C C . ASN A 1 300 ? -8.545 -20.363 -15.206 1.00 67.88 300 ASN A C 1
ATOM 2324 O O . ASN A 1 300 ? -8.392 -20.325 -16.428 1.00 67.88 300 ASN A O 1
ATOM 2328 N N . ALA A 1 301 ? -8.272 -19.303 -14.442 1.00 68.06 301 ALA A N 1
ATOM 2329 C CA . ALA A 1 301 ? -7.737 -18.045 -14.954 1.00 68.06 301 ALA A CA 1
ATOM 2330 C C . ALA A 1 301 ? -6.555 -17.538 -14.113 1.00 68.06 301 ALA A C 1
ATOM 2332 O O . ALA A 1 301 ? -6.470 -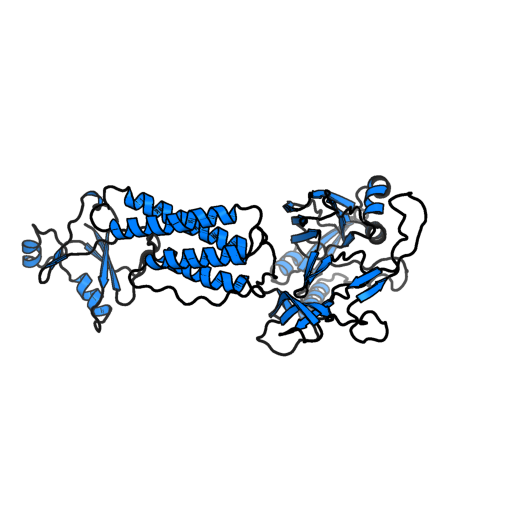17.767 -12.906 1.00 68.06 301 ALA A O 1
ATOM 2333 N N . TYR A 1 302 ? -5.641 -16.808 -14.756 1.00 66.56 302 TYR A N 1
ATOM 2334 C CA . TYR A 1 302 ? -4.605 -16.059 -14.048 1.00 66.56 302 TYR A CA 1
ATOM 2335 C C . TYR A 1 302 ? -5.197 -14.768 -13.484 1.00 66.56 302 TYR A C 1
ATOM 2337 O O . TYR A 1 302 ? -5.807 -13.987 -14.214 1.00 66.56 302 TYR A O 1
ATOM 2345 N N . VAL A 1 303 ? -4.989 -14.532 -12.192 1.00 73.38 303 VAL A N 1
ATOM 2346 C CA . VAL A 1 303 ? -5.507 -13.361 -11.478 1.00 73.38 303 VAL A CA 1
ATOM 2347 C C . VAL A 1 303 ? -4.348 -12.614 -10.830 1.00 73.38 303 VAL A C 1
ATOM 2349 O O . VAL A 1 303 ? -3.478 -13.214 -10.196 1.00 73.38 303 VAL A O 1
ATOM 2352 N N . LEU A 1 304 ? -4.327 -11.289 -10.976 1.00 75.94 304 LEU A N 1
ATOM 2353 C CA . LEU A 1 304 ? -3.375 -10.443 -10.259 1.00 75.94 304 LEU A CA 1
ATOM 2354 C C . LEU A 1 304 ? -3.684 -10.469 -8.762 1.00 75.94 304 LEU A C 1
ATOM 2356 O O . LEU A 1 304 ? -4.817 -10.239 -8.340 1.00 75.94 304 LEU A O 1
ATOM 2360 N N . ARG A 1 305 ? -2.660 -10.728 -7.955 1.00 82.81 305 ARG A N 1
ATOM 2361 C CA . ARG A 1 305 ? -2.755 -10.682 -6.497 1.00 82.81 305 ARG A CA 1
ATOM 2362 C C . ARG A 1 305 ? -2.401 -9.275 -6.006 1.00 82.81 305 ARG A C 1
ATOM 2364 O O . ARG A 1 305 ? -1.586 -8.611 -6.650 1.00 82.81 305 ARG A O 1
ATOM 2371 N N . PRO A 1 306 ? -2.961 -8.826 -4.866 1.00 83.69 306 PRO A N 1
ATOM 2372 C CA . PRO A 1 306 ? -2.543 -7.580 -4.234 1.00 83.69 306 PRO A CA 1
ATOM 2373 C C . PRO A 1 306 ? -1.027 -7.567 -4.032 1.00 83.69 306 PRO A C 1
ATOM 2375 O O . PRO A 1 306 ? -0.467 -8.438 -3.364 1.00 83.69 306 PRO A O 1
ATOM 2378 N N . PHE A 1 307 ? -0.364 -6.612 -4.669 1.00 85.38 307 PHE A N 1
ATOM 2379 C CA . PHE A 1 307 ? 1.079 -6.454 -4.636 1.00 85.38 307 PHE A CA 1
ATOM 2380 C C . PHE A 1 307 ? 1.421 -5.023 -5.037 1.00 85.38 307 PHE A C 1
ATOM 2382 O O . PHE A 1 307 ? 0.845 -4.494 -5.986 1.00 85.38 307 PHE A O 1
ATOM 2389 N N . GLU A 1 308 ? 2.385 -4.425 -4.344 1.00 84.62 308 GLU A N 1
ATOM 2390 C CA . GLU A 1 308 ? 2.996 -3.173 -4.775 1.00 84.62 308 GLU A CA 1
ATOM 2391 C C . GLU A 1 308 ? 4.453 -3.394 -5.145 1.00 84.62 308 GLU A C 1
ATOM 2393 O O . GLU A 1 308 ? 5.236 -3.934 -4.360 1.00 84.62 308 GLU A O 1
ATOM 2398 N N . ALA A 1 309 ? 4.805 -2.949 -6.350 1.00 85.06 309 ALA A N 1
ATOM 2399 C CA . ALA A 1 309 ? 6.174 -2.983 -6.823 1.00 85.06 309 ALA A CA 1
ATOM 2400 C C . ALA A 1 309 ? 7.069 -2.061 -5.974 1.00 85.06 309 ALA A C 1
ATOM 2402 O O . ALA A 1 309 ? 6.605 -1.023 -5.495 1.00 85.06 309 ALA A O 1
ATOM 2403 N N . PRO A 1 310 ? 8.362 -2.391 -5.827 1.00 85.44 310 PRO A N 1
ATOM 2404 C CA . PRO A 1 310 ? 9.323 -1.535 -5.147 1.00 85.44 310 PRO A CA 1
ATOM 2405 C C . PRO A 1 310 ? 9.369 -0.166 -5.812 1.00 85.44 310 PRO A C 1
ATOM 2407 O O . PRO A 1 310 ? 9.614 -0.060 -7.015 1.00 85.44 310 PRO A O 1
ATOM 2410 N N . SER A 1 311 ? 9.130 0.878 -5.029 1.00 83.50 311 SER A N 1
ATOM 2411 C CA . SER A 1 311 ? 9.081 2.245 -5.523 1.00 83.50 311 SER A CA 1
ATOM 2412 C C . SER A 1 311 ? 9.982 3.151 -4.695 1.00 83.50 311 SER A C 1
ATOM 2414 O O . SER A 1 311 ? 10.086 3.027 -3.477 1.00 83.50 311 SER A O 1
ATOM 2416 N N . LEU A 1 312 ? 10.641 4.103 -5.355 1.00 79.12 312 LEU A N 1
ATOM 2417 C CA . LEU A 1 312 ? 11.402 5.141 -4.652 1.00 79.12 312 LEU A CA 1
ATOM 2418 C C . LEU A 1 312 ? 10.463 6.123 -3.939 1.00 79.12 312 LEU A C 1
ATOM 2420 O O . LEU A 1 312 ? 10.785 6.637 -2.868 1.00 79.12 312 LEU A O 1
ATOM 2424 N N . LEU A 1 313 ? 9.291 6.345 -4.536 1.00 81.31 313 LEU A N 1
ATOM 2425 C CA . LEU A 1 313 ? 8.225 7.209 -4.052 1.00 81.31 313 LEU A CA 1
ATOM 2426 C C . LEU A 1 313 ? 6.898 6.445 -4.102 1.00 81.31 313 LEU A C 1
ATOM 2428 O O . LEU A 1 313 ? 6.599 5.785 -5.099 1.00 81.31 313 LEU A O 1
ATOM 2432 N N . LEU A 1 314 ? 6.094 6.537 -3.044 1.00 82.38 314 LEU A N 1
ATOM 2433 C CA . LEU A 1 314 ? 4.745 5.971 -3.035 1.00 82.38 314 LEU A CA 1
ATOM 2434 C C . LEU A 1 314 ? 3.814 6.756 -3.965 1.00 82.38 314 LEU A C 1
ATOM 2436 O O . LEU A 1 314 ? 3.831 7.988 -3.987 1.00 82.38 314 LEU A O 1
ATOM 2440 N N . SER A 1 315 ? 2.963 6.027 -4.687 1.00 77.88 315 SER A N 1
ATOM 2441 C CA . SER A 1 315 ? 1.830 6.598 -5.421 1.00 77.88 315 SER A CA 1
ATOM 2442 C C . SER A 1 315 ? 0.671 6.860 -4.458 1.00 77.88 315 SER A C 1
ATOM 2444 O O . SER A 1 315 ? 0.412 6.065 -3.554 1.00 77.88 315 SER A O 1
ATOM 2446 N N . ARG A 1 316 ? -0.048 7.971 -4.662 1.00 76.62 316 ARG A N 1
ATOM 2447 C CA . ARG A 1 316 ? -1.242 8.320 -3.869 1.00 76.62 316 ARG A CA 1
ATOM 2448 C C . ARG A 1 316 ? -2.443 7.433 -4.200 1.00 76.62 316 ARG A C 1
ATOM 2450 O O . ARG A 1 316 ? -3.372 7.320 -3.409 1.00 76.62 316 ARG A O 1
ATOM 2457 N N . GLU A 1 317 ? -2.416 6.803 -5.362 1.00 73.19 317 GLU A N 1
ATOM 2458 C CA . GLU A 1 317 ? -3.396 5.837 -5.844 1.00 73.19 317 GLU A CA 1
ATOM 2459 C C . GLU A 1 317 ? -3.048 4.398 -5.428 1.00 73.19 317 GLU A C 1
ATOM 2461 O O . GLU A 1 317 ? -3.863 3.494 -5.613 1.00 73.19 317 GLU A O 1
ATOM 2466 N N . GLY A 1 318 ? -1.855 4.193 -4.859 1.00 77.62 318 GLY A N 1
ATOM 2467 C CA . GLY A 1 318 ? -1.389 2.907 -4.358 1.00 77.62 318 GLY A CA 1
ATOM 2468 C C . GLY A 1 318 ? -2.238 2.365 -3.206 1.00 77.62 318 GLY A C 1
ATOM 2469 O O . GLY A 1 318 ? -2.830 3.103 -2.413 1.00 77.62 318 GLY A O 1
ATOM 2470 N N . GLU A 1 319 ? -2.249 1.043 -3.091 1.00 86.06 319 GLU A N 1
ATOM 2471 C CA . GLU A 1 319 ? -2.838 0.291 -1.990 1.00 86.06 319 GLU A CA 1
ATOM 2472 C C . GLU A 1 319 ? -2.233 0.681 -0.636 1.00 86.06 319 GLU A C 1
ATOM 2474 O O . GLU A 1 319 ? -2.974 0.889 0.324 1.00 86.06 319 GLU A O 1
ATOM 2479 N N . ILE A 1 320 ? -0.905 0.839 -0.563 1.00 91.19 320 ILE A N 1
ATOM 2480 C CA . ILE A 1 320 ? -0.197 1.231 0.662 1.00 91.19 320 ILE A CA 1
ATOM 2481 C C . ILE A 1 320 ? -0.692 2.602 1.116 1.00 91.19 320 ILE A C 1
ATOM 2483 O O . ILE A 1 320 ? -1.127 2.754 2.258 1.00 91.19 320 ILE A O 1
ATOM 2487 N N . PHE A 1 321 ? -0.675 3.599 0.225 1.00 88.12 321 PHE A N 1
ATOM 2488 C CA . PHE A 1 321 ? -1.126 4.946 0.572 1.00 88.12 321 PHE A CA 1
ATOM 2489 C C . PHE A 1 321 ? -2.587 4.937 1.017 1.00 88.12 321 PHE A C 1
ATOM 2491 O O . PHE A 1 321 ? -2.905 5.469 2.080 1.00 88.12 321 PHE A O 1
ATOM 2498 N N . ARG A 1 322 ? -3.471 4.290 0.248 1.00 85.94 322 ARG A N 1
ATOM 2499 C CA . ARG A 1 322 ? -4.899 4.200 0.567 1.00 85.94 322 ARG A CA 1
ATOM 2500 C C . ARG A 1 322 ? -5.142 3.559 1.932 1.00 85.94 322 ARG A C 1
ATOM 2502 O O . ARG A 1 322 ? -5.939 4.079 2.712 1.00 85.94 322 ARG A O 1
ATOM 2509 N N . ARG A 1 323 ? -4.456 2.454 2.237 1.00 91.44 323 ARG A N 1
ATOM 2510 C CA . ARG A 1 323 ? -4.593 1.748 3.517 1.00 91.44 323 ARG A CA 1
ATOM 2511 C C . ARG A 1 323 ? -4.154 2.621 4.689 1.00 91.44 323 ARG A C 1
ATOM 2513 O O . ARG A 1 323 ? -4.915 2.786 5.637 1.00 91.44 323 ARG A O 1
ATOM 2520 N N . ILE A 1 324 ? -2.975 3.237 4.602 1.00 94.31 324 ILE A N 1
ATOM 2521 C CA . ILE A 1 324 ? -2.456 4.090 5.682 1.00 94.31 324 ILE A CA 1
ATOM 2522 C C . ILE A 1 324 ? -3.268 5.385 5.824 1.00 94.31 324 ILE A C 1
ATOM 2524 O O . ILE A 1 324 ? -3.494 5.853 6.939 1.00 94.31 324 ILE A O 1
ATOM 2528 N N . PHE A 1 325 ? -3.779 5.939 4.724 1.00 89.12 325 PHE A N 1
ATOM 2529 C CA . PHE A 1 325 ? -4.688 7.081 4.761 1.00 89.12 325 PHE A CA 1
ATOM 2530 C C . PHE A 1 325 ? -5.998 6.746 5.486 1.00 89.12 325 PHE A C 1
ATOM 2532 O O . PHE A 1 325 ? -6.416 7.492 6.372 1.00 89.12 325 PHE A O 1
ATOM 2539 N N . ASN A 1 326 ? -6.622 5.608 5.169 1.00 88.38 326 ASN A N 1
ATOM 2540 C CA . ASN A 1 326 ? -7.838 5.153 5.849 1.00 88.38 326 ASN A CA 1
ATOM 2541 C C . ASN A 1 326 ? -7.597 4.899 7.343 1.00 88.38 326 ASN A C 1
ATOM 2543 O O . ASN A 1 326 ? -8.421 5.283 8.175 1.00 88.38 326 ASN A O 1
ATOM 2547 N N . LEU A 1 327 ? -6.446 4.318 7.688 1.00 93.88 327 LEU A N 1
ATOM 2548 C CA . LEU A 1 327 ? -6.024 4.130 9.072 1.00 93.88 327 LEU A CA 1
ATOM 2549 C C . LEU A 1 327 ? -5.906 5.466 9.820 1.00 93.88 327 LEU A C 1
ATOM 2551 O O . LEU A 1 327 ? -6.433 5.600 10.924 1.00 93.88 327 LEU A O 1
ATOM 2555 N N . ALA A 1 328 ? -5.272 6.471 9.210 1.00 93.19 328 ALA A N 1
ATOM 2556 C CA . ALA A 1 328 ? -5.150 7.808 9.789 1.00 93.19 328 ALA A CA 1
ATOM 2557 C C . ALA A 1 328 ? -6.526 8.470 9.998 1.00 93.19 328 ALA A C 1
ATOM 2559 O O . ALA A 1 328 ? -6.793 9.015 11.069 1.00 93.19 328 ALA A O 1
ATOM 2560 N N . GLN A 1 329 ? -7.437 8.360 9.022 1.00 88.38 329 GLN A N 1
ATOM 2561 C CA . GLN A 1 329 ? -8.814 8.857 9.151 1.00 88.38 329 GLN A CA 1
ATOM 2562 C C . GLN A 1 329 ? -9.561 8.186 10.308 1.00 88.38 329 GLN A C 1
ATOM 2564 O O . GLN A 1 329 ? -10.203 8.857 11.116 1.00 88.38 329 GLN A O 1
ATOM 2569 N N . ARG A 1 330 ? -9.439 6.863 10.436 1.00 89.44 330 ARG A N 1
ATOM 2570 C CA . ARG A 1 330 ? -10.039 6.104 11.539 1.00 89.44 330 ARG A CA 1
ATOM 2571 C C . ARG A 1 330 ? -9.456 6.519 12.891 1.00 89.44 330 ARG A C 1
ATOM 2573 O O . ARG A 1 330 ? -10.208 6.766 13.831 1.00 89.44 330 ARG A O 1
ATOM 2580 N N . ALA A 1 331 ? -8.136 6.664 12.987 1.00 92.00 331 ALA A N 1
ATOM 2581 C CA . ALA A 1 331 ? -7.473 7.155 14.193 1.00 92.00 331 ALA A CA 1
ATOM 2582 C C . ALA A 1 331 ? -7.952 8.569 14.572 1.00 92.00 331 ALA A C 1
ATOM 2584 O O . ALA A 1 331 ? -8.173 8.851 15.751 1.00 92.00 331 ALA A O 1
ATOM 2585 N N . ARG A 1 332 ? -8.190 9.445 13.583 1.00 92.19 332 ARG A N 1
ATOM 2586 C CA . ARG A 1 332 ? -8.750 10.785 13.810 1.00 92.19 332 ARG A CA 1
ATOM 2587 C C . ARG A 1 332 ? -10.153 10.716 14.395 1.00 92.19 332 ARG A C 1
ATOM 2589 O O . ARG A 1 332 ? -10.415 11.388 15.387 1.00 92.19 332 ARG A O 1
ATOM 2596 N N . GLN A 1 333 ? -11.025 9.887 13.825 1.00 87.19 333 GLN A N 1
ATOM 2597 C CA . GLN A 1 333 ? -12.386 9.695 14.332 1.00 87.19 333 GLN A CA 1
ATOM 2598 C C . GLN A 1 333 ? -12.379 9.225 15.794 1.00 87.19 333 GLN A C 1
ATOM 2600 O O . GLN A 1 333 ? -13.088 9.792 16.627 1.00 87.19 333 GLN A O 1
ATOM 2605 N N . LYS A 1 334 ? -11.517 8.255 16.133 1.00 87.94 334 LYS A N 1
ATOM 2606 C CA . LYS A 1 334 ? -11.338 7.780 17.516 1.00 87.94 334 LYS A CA 1
ATOM 2607 C C . LYS A 1 334 ? -10.851 8.882 18.453 1.00 87.94 334 LYS A C 1
ATOM 2609 O O . LYS A 1 334 ? -11.362 9.011 19.564 1.00 87.94 334 LYS A O 1
ATOM 2614 N N . LEU A 1 335 ? -9.898 9.698 18.008 1.00 89.56 335 LEU A N 1
ATOM 2615 C CA . LEU A 1 335 ? -9.389 10.819 18.791 1.00 89.56 335 LEU A CA 1
ATOM 2616 C C . LEU A 1 335 ? -10.473 11.876 19.056 1.00 89.56 335 LEU A C 1
ATOM 2618 O O . LEU A 1 335 ? -10.593 12.349 20.188 1.00 89.56 335 LEU A O 1
ATOM 2622 N N . SER A 1 336 ? -11.279 12.227 18.049 1.00 86.00 336 SER A N 1
ATOM 2623 C CA . SER A 1 336 ? -12.409 13.152 18.211 1.00 86.00 336 SER A CA 1
ATOM 2624 C C . SER A 1 336 ? -13.407 12.629 19.242 1.00 86.00 336 SER A C 1
ATOM 2626 O O . SER A 1 336 ? -13.762 13.357 20.166 1.00 86.00 336 SER A O 1
ATOM 2628 N N . PHE A 1 337 ? -13.768 11.346 19.155 1.00 83.94 337 PHE A N 1
ATOM 2629 C CA . PHE A 1 337 ? -14.643 10.690 20.126 1.00 83.94 337 PHE A CA 1
ATOM 2630 C C . PHE A 1 337 ? -14.091 10.754 21.560 1.00 83.94 337 PHE A C 1
ATOM 2632 O O . PHE A 1 337 ? -14.798 11.166 22.481 1.00 83.94 337 PHE A O 1
ATOM 2639 N N . LEU A 1 338 ? -12.821 10.391 21.767 1.00 83.69 338 LEU A N 1
ATOM 2640 C CA . LEU A 1 338 ? -12.189 10.451 23.091 1.00 83.69 338 LEU A CA 1
ATOM 2641 C C . LEU A 1 338 ? -12.134 11.888 23.636 1.00 83.69 338 LEU A C 1
ATOM 2643 O O . LEU A 1 338 ? -12.363 12.111 24.824 1.00 83.69 338 LEU A O 1
ATOM 2647 N N . THR A 1 339 ? -11.889 12.869 22.767 1.00 84.88 339 THR A N 1
ATOM 2648 C CA . THR A 1 339 ? -11.860 14.291 23.141 1.00 84.88 339 THR A CA 1
ATOM 2649 C C . THR A 1 339 ? -13.241 14.799 23.562 1.00 84.88 339 THR A C 1
ATOM 2651 O O . THR A 1 339 ? -13.368 15.511 24.559 1.00 84.88 339 THR A O 1
ATOM 2654 N N . GLU A 1 340 ? -14.301 14.424 22.843 1.00 82.31 340 GLU A N 1
ATOM 2655 C CA . GLU A 1 340 ? -15.683 14.741 23.228 1.00 82.31 340 GLU A CA 1
ATOM 2656 C C . GLU A 1 340 ? -16.046 14.109 24.573 1.00 82.31 340 GLU A C 1
ATOM 2658 O O . GLU A 1 340 ? -16.595 14.779 25.454 1.00 82.31 340 GLU A O 1
ATOM 2663 N N . ARG A 1 341 ? -15.662 12.842 24.764 1.00 76.69 341 ARG A N 1
ATOM 2664 C CA . ARG A 1 341 ? -15.860 12.106 26.013 1.00 76.69 341 ARG A CA 1
ATOM 2665 C C . ARG A 1 341 ? -15.210 12.818 27.201 1.00 76.69 341 ARG A C 1
ATOM 2667 O O . ARG A 1 341 ? -15.870 13.028 28.217 1.00 76.69 341 ARG A O 1
ATOM 2674 N N . LEU A 1 342 ? -13.964 13.264 27.045 1.00 77.88 342 LEU A N 1
ATOM 2675 C CA . LEU A 1 342 ? -13.210 14.009 28.058 1.00 77.88 342 LEU A CA 1
ATOM 2676 C C . LEU A 1 342 ? -13.865 15.352 28.442 1.00 77.88 342 LEU A C 1
ATOM 2678 O O . LEU A 1 342 ? -13.831 15.790 29.597 1.00 77.88 342 LEU A O 1
ATOM 2682 N N . ASN A 1 343 ? -14.478 16.023 27.467 1.00 73.31 343 ASN A N 1
ATOM 2683 C CA . ASN A 1 343 ? -15.139 17.309 27.677 1.00 73.31 343 ASN A CA 1
ATOM 2684 C C . ASN A 1 343 ? -16.538 17.183 28.302 1.00 73.31 343 ASN A C 1
ATOM 2686 O O . ASN A 1 343 ? -17.050 18.165 28.852 1.00 73.31 343 ASN A O 1
ATOM 2690 N N . SER A 1 344 ? -17.150 15.996 28.266 1.00 70.75 344 SER A N 1
ATOM 2691 C CA . SER A 1 344 ? -18.460 15.750 28.872 1.00 70.75 344 SER A CA 1
ATOM 2692 C C . SER A 1 344 ? -18.390 15.790 30.411 1.00 70.75 344 SER A C 1
ATOM 2694 O O . SER A 1 344 ? -17.608 15.088 31.051 1.00 70.75 344 SER A O 1
ATOM 2696 N N . LYS A 1 345 ? -19.204 16.654 31.039 1.00 57.62 345 LYS A N 1
ATOM 2697 C CA . LYS A 1 345 ? -19.179 16.874 32.501 1.00 57.62 345 LYS A CA 1
ATOM 2698 C C . LYS A 1 345 ? -19.593 15.635 33.308 1.00 57.62 345 LYS A C 1
ATOM 2700 O O . LYS A 1 345 ? -19.043 15.440 34.386 1.00 57.62 345 LYS A O 1
ATOM 2705 N N . SER A 1 346 ? -20.481 14.799 32.771 1.00 54.16 346 SER A N 1
ATOM 2706 C CA . SER A 1 346 ? -21.028 13.595 33.422 1.00 54.16 346 SER A CA 1
ATOM 2707 C C . SER A 1 346 ? -20.077 12.383 33.409 1.00 54.16 346 SER A C 1
ATOM 2709 O O . SER A 1 346 ? -20.446 11.314 33.877 1.00 54.16 346 SER A O 1
ATOM 2711 N N . GLN A 1 347 ? -18.867 12.500 32.835 1.00 54.03 347 GLN A N 1
ATOM 2712 C CA . GLN A 1 347 ? -17.886 11.397 32.765 1.00 54.03 347 GLN A CA 1
ATOM 2713 C C . GLN A 1 347 ? -16.500 11.743 33.333 1.00 54.03 347 GLN A C 1
ATOM 2715 O O . GLN A 1 347 ? -15.594 10.910 33.305 1.00 54.03 347 GLN A O 1
ATOM 2720 N N . ARG A 1 348 ? -16.318 12.948 33.890 1.00 55.22 348 ARG A N 1
ATOM 2721 C CA . ARG A 1 348 ? -15.021 13.416 34.416 1.00 55.22 348 ARG A CA 1
ATOM 2722 C C . ARG A 1 348 ? -14.537 12.702 35.685 1.00 55.22 348 ARG A C 1
ATOM 2724 O O . ARG A 1 348 ? -13.385 12.884 36.053 1.00 55.22 348 ARG A O 1
ATOM 2731 N N . GLY A 1 349 ? -15.388 11.931 36.366 1.00 52.78 349 GLY A N 1
ATOM 2732 C CA . GLY A 1 349 ? -15.120 11.473 37.735 1.00 52.78 349 GLY A CA 1
ATOM 2733 C C . GLY A 1 349 ? -14.287 10.196 37.901 1.00 52.78 349 GLY A C 1
ATOM 2734 O O . GLY A 1 349 ? -13.621 10.073 38.922 1.00 52.78 349 GLY A O 1
ATOM 2735 N N . LEU A 1 350 ? -14.318 9.243 36.955 1.00 53.03 350 LEU A N 1
ATOM 2736 C CA . LEU A 1 350 ? -13.841 7.865 37.217 1.00 53.03 350 LEU A CA 1
ATOM 2737 C C . LEU A 1 350 ? -12.925 7.248 36.138 1.00 53.03 350 LEU A C 1
ATOM 2739 O O . LEU A 1 350 ? -12.262 6.261 36.430 1.00 53.03 350 LEU A O 1
ATOM 2743 N N . MET A 1 351 ? -12.847 7.815 34.923 1.00 54.91 351 MET A N 1
ATOM 2744 C CA . MET A 1 351 ? -12.097 7.242 33.778 1.00 54.91 351 MET A CA 1
ATOM 2745 C C . MET A 1 351 ? -11.232 8.278 33.022 1.00 54.91 351 MET A C 1
ATOM 2747 O O . MET A 1 351 ? -10.919 8.091 31.842 1.00 54.91 351 MET A O 1
ATOM 2751 N N . SER A 1 352 ? -10.884 9.404 33.662 1.00 63.69 352 SER A N 1
ATOM 2752 C CA . SER A 1 352 ? -10.217 10.523 32.980 1.00 63.69 352 SER A CA 1
ATOM 2753 C C . SER A 1 352 ? -8.775 10.201 32.580 1.00 63.69 352 SER A C 1
ATOM 2755 O O . SER A 1 352 ? -8.438 10.431 31.429 1.00 63.69 352 SER A O 1
ATOM 2757 N N . SER A 1 353 ? -7.962 9.586 33.450 1.00 71.56 353 SER A N 1
ATOM 2758 C CA . SER A 1 353 ? -6.524 9.375 33.181 1.00 71.56 353 SER A CA 1
ATOM 2759 C C . SER A 1 353 ? -6.254 8.497 31.954 1.00 71.56 353 SER A C 1
ATOM 2761 O O . SER A 1 353 ? -5.489 8.890 31.087 1.00 71.56 353 SER A O 1
ATOM 2763 N N . GLU A 1 354 ? -6.918 7.342 31.820 1.00 74.94 354 GLU A N 1
ATOM 2764 C CA . GLU A 1 354 ? -6.713 6.450 30.661 1.00 74.94 354 GLU A CA 1
ATOM 2765 C C . GLU A 1 354 ? -7.168 7.108 29.348 1.00 74.94 354 GLU A C 1
ATOM 2767 O O . GLU A 1 354 ? -6.550 6.936 28.298 1.00 74.94 354 GLU A O 1
ATOM 2772 N N . THR A 1 355 ? -8.249 7.894 29.409 1.00 78.50 355 THR A N 1
ATOM 2773 C CA . THR A 1 355 ? -8.759 8.656 28.261 1.00 78.50 355 THR A CA 1
ATOM 2774 C C . THR A 1 355 ? -7.813 9.810 27.907 1.00 78.50 355 THR A C 1
ATOM 2776 O O . THR A 1 355 ? -7.559 10.042 26.728 1.00 78.50 355 THR A O 1
ATOM 2779 N N . GLU A 1 356 ? -7.270 10.516 28.903 1.00 84.19 356 GLU A N 1
ATOM 2780 C CA . GLU A 1 356 ? -6.264 11.578 28.750 1.00 84.19 356 GLU A CA 1
ATOM 2781 C C . GLU A 1 356 ? -4.987 11.040 28.104 1.00 84.19 356 GLU A C 1
ATOM 2783 O O . GLU A 1 356 ? -4.510 11.610 27.118 1.00 84.19 356 GLU A O 1
ATOM 2788 N N . ASP A 1 357 ? -4.488 9.908 28.598 1.00 84.19 357 ASP A N 1
ATOM 2789 C CA . ASP A 1 357 ? -3.308 9.234 28.064 1.00 84.19 357 ASP A CA 1
ATOM 2790 C C . ASP A 1 357 ? -3.545 8.790 26.616 1.00 84.19 357 ASP A C 1
ATOM 2792 O O . ASP A 1 357 ? -2.729 9.075 25.736 1.00 84.19 357 ASP A O 1
ATOM 2796 N N . ALA A 1 358 ? -4.698 8.176 26.330 1.00 86.38 358 ALA A N 1
ATOM 2797 C CA . ALA A 1 358 ? -5.079 7.774 24.978 1.00 86.38 358 ALA A CA 1
ATOM 2798 C C . ALA A 1 358 ? -5.155 8.966 24.010 1.00 86.38 358 ALA A C 1
ATOM 2800 O O . ALA A 1 358 ? -4.644 8.887 22.890 1.00 86.38 358 ALA A O 1
ATOM 2801 N N . VAL A 1 359 ? -5.758 10.082 24.434 1.00 89.38 359 VAL A N 1
ATOM 2802 C CA . VAL A 1 359 ? -5.824 11.323 23.645 1.00 89.38 359 VAL A CA 1
ATOM 2803 C C . VAL A 1 359 ? -4.423 11.867 23.380 1.00 89.38 359 VAL A C 1
ATOM 2805 O O . VAL A 1 359 ? -4.119 12.216 22.238 1.00 89.38 359 VAL A O 1
ATOM 2808 N N . CYS A 1 360 ? -3.561 11.919 24.398 1.00 88.62 360 CYS A N 1
ATOM 2809 C CA . CYS A 1 360 ? -2.191 12.416 24.280 1.00 88.62 360 CYS A CA 1
ATOM 2810 C C . CYS A 1 360 ? -1.368 11.569 23.294 1.00 88.62 360 CYS A C 1
ATOM 2812 O O . CYS A 1 360 ? -0.804 12.096 22.329 1.00 88.62 360 CYS A O 1
ATOM 2814 N N . LEU A 1 361 ? -1.376 10.246 23.478 1.00 87.62 361 LEU A N 1
ATOM 2815 C CA . LEU A 1 361 ? -0.636 9.290 22.654 1.00 87.62 361 LEU A CA 1
ATOM 2816 C C . LEU A 1 361 ? -1.104 9.316 21.196 1.00 87.62 361 LEU A C 1
ATOM 2818 O O . LEU A 1 361 ? -0.283 9.503 20.295 1.00 87.62 361 LEU A O 1
ATOM 2822 N N . LEU A 1 362 ? -2.415 9.219 20.954 1.00 90.56 362 LEU A N 1
ATOM 2823 C CA . LEU A 1 362 ? -2.966 9.247 19.597 1.00 90.56 362 LEU A CA 1
ATOM 2824 C C . LEU A 1 362 ? -2.729 10.586 18.902 1.00 90.56 362 LEU A C 1
ATOM 2826 O O . LEU A 1 362 ? -2.383 10.603 17.721 1.00 90.56 362 LEU A O 1
ATOM 2830 N N . SER A 1 363 ? -2.879 11.706 19.615 1.00 90.94 363 SER A N 1
ATOM 2831 C CA . SER A 1 363 ? -2.613 13.034 19.049 1.00 90.94 363 SER A CA 1
ATOM 2832 C C . SER A 1 363 ? -1.162 13.174 18.603 1.00 90.94 363 SER A C 1
ATOM 2834 O O . SER A 1 363 ? -0.908 13.690 17.514 1.00 90.94 363 SER A O 1
ATOM 2836 N N . SER A 1 364 ? -0.222 12.692 19.422 1.00 87.19 364 SER A N 1
ATOM 2837 C CA . SER A 1 364 ? 1.213 12.841 19.170 1.00 87.19 364 SER A CA 1
ATOM 2838 C C . SER A 1 364 ? 1.673 12.137 17.887 1.00 87.19 364 SER A C 1
ATOM 2840 O O . SER A 1 364 ? 2.419 12.718 17.094 1.00 87.19 364 SER A O 1
ATOM 2842 N N . GLY A 1 365 ? 1.185 10.923 17.630 1.00 87.62 365 GLY A N 1
ATOM 2843 C CA . GLY A 1 365 ? 1.554 10.167 16.435 1.00 87.62 365 GLY A CA 1
ATOM 2844 C C . GLY A 1 365 ? 0.780 10.568 15.187 1.00 87.62 365 GLY A C 1
ATOM 2845 O O . GLY A 1 365 ? 1.354 10.668 14.100 1.00 87.62 365 GLY A O 1
ATOM 2846 N N . LEU A 1 366 ? -0.518 10.846 15.332 1.00 91.88 366 LEU A N 1
ATOM 2847 C CA . LEU A 1 366 ? -1.405 11.046 14.191 1.00 91.88 366 LEU A CA 1
ATOM 2848 C C . LEU A 1 366 ? -1.096 12.324 13.402 1.00 91.88 366 LEU A C 1
ATOM 2850 O O . LEU A 1 366 ? -1.083 12.286 12.176 1.00 91.88 366 LEU A O 1
ATOM 2854 N N . VAL A 1 367 ? -0.794 13.438 14.076 1.00 89.31 367 VAL A N 1
ATOM 2855 C CA . VAL A 1 367 ? -0.498 14.713 13.389 1.00 89.31 367 VAL A CA 1
ATOM 2856 C C . VAL A 1 367 ? 0.721 14.579 12.469 1.00 89.31 367 VAL A C 1
ATOM 2858 O O . VAL A 1 367 ? 0.730 15.082 11.342 1.00 89.31 367 VAL A O 1
ATOM 2861 N N . THR A 1 368 ? 1.744 13.853 12.920 1.00 88.88 368 THR A N 1
ATOM 2862 C CA . THR A 1 368 ? 2.948 13.613 12.117 1.00 88.88 368 THR A CA 1
ATOM 2863 C C . THR A 1 368 ? 2.648 12.705 10.927 1.00 88.88 368 THR A C 1
ATOM 2865 O O . THR A 1 368 ? 3.081 12.993 9.810 1.00 88.88 368 THR A O 1
ATOM 2868 N N . LEU A 1 369 ? 1.856 11.647 11.135 1.00 91.19 369 LEU A N 1
ATOM 2869 C CA . LEU A 1 369 ? 1.428 10.748 10.063 1.00 91.19 369 LEU A CA 1
ATOM 2870 C C . LEU A 1 369 ? 0.635 11.492 8.978 1.00 91.19 369 LEU A C 1
ATOM 2872 O O . LEU A 1 369 ? 0.914 11.334 7.792 1.00 91.19 369 LEU A O 1
ATOM 2876 N N . GLU A 1 370 ? -0.314 12.341 9.368 1.00 91.19 370 GLU A N 1
ATOM 2877 C CA . GLU A 1 370 ? -1.099 13.151 8.430 1.00 91.19 370 GLU A CA 1
ATOM 2878 C C . GLU A 1 370 ? -0.215 14.111 7.630 1.00 91.19 370 GLU A C 1
ATOM 2880 O O . GLU A 1 370 ? -0.382 14.234 6.417 1.00 91.19 370 GLU A O 1
ATOM 2885 N N . THR A 1 371 ? 0.763 14.739 8.287 1.00 90.06 371 THR A N 1
ATOM 2886 C CA . THR A 1 371 ? 1.722 15.635 7.625 1.00 90.06 371 THR A CA 1
ATOM 2887 C C . THR A 1 371 ? 2.530 14.885 6.561 1.00 90.06 371 THR A C 1
ATOM 2889 O O . THR A 1 371 ? 2.695 15.373 5.443 1.00 90.06 371 THR A O 1
ATOM 2892 N N . LEU A 1 372 ? 2.983 13.663 6.865 1.00 89.69 372 LEU A N 1
ATOM 2893 C CA . LEU A 1 372 ? 3.694 12.811 5.906 1.00 89.69 372 LEU A CA 1
ATOM 2894 C C . LEU A 1 372 ? 2.808 12.393 4.728 1.00 89.69 372 LEU A C 1
ATOM 2896 O O . LEU A 1 372 ? 3.262 12.429 3.589 1.00 89.69 372 LEU A O 1
ATOM 2900 N N . LEU A 1 373 ? 1.541 12.048 4.970 1.00 87.69 373 LEU A N 1
ATOM 2901 C CA . LEU A 1 373 ? 0.584 11.700 3.909 1.00 87.69 373 LEU A CA 1
ATOM 2902 C C . LEU A 1 373 ? 0.229 12.898 3.008 1.00 87.69 373 LEU A C 1
ATOM 2904 O O . LEU A 1 373 ? -0.174 12.732 1.851 1.00 87.69 373 LEU A O 1
ATOM 2908 N N . GLN A 1 374 ? 0.376 14.119 3.520 1.00 86.31 374 GLN A N 1
ATOM 2909 C CA . GLN A 1 374 ? 0.193 15.347 2.751 1.00 86.31 374 GLN A CA 1
ATOM 2910 C C . GLN A 1 374 ? 1.433 15.733 1.936 1.00 86.31 374 GLN A C 1
ATOM 2912 O O . GLN A 1 374 ? 1.279 16.438 0.938 1.00 86.31 374 GLN A O 1
ATOM 2917 N N . ALA A 1 375 ? 2.624 15.233 2.275 1.00 81.12 375 ALA A N 1
ATOM 2918 C CA . ALA A 1 375 ? 3.866 15.554 1.573 1.00 81.12 375 ALA A CA 1
ATOM 2919 C C . ALA A 1 375 ? 3.810 15.209 0.071 1.00 81.12 375 ALA A C 1
ATOM 2921 O O . ALA A 1 375 ? 3.204 14.219 -0.343 1.00 81.12 375 ALA A O 1
ATOM 2922 N N . SER A 1 376 ? 4.460 16.017 -0.773 1.00 69.25 376 SER A N 1
ATOM 2923 C CA . SER A 1 376 ? 4.514 15.780 -2.226 1.00 69.25 376 SER A CA 1
ATOM 2924 C C . SER A 1 376 ? 5.273 14.501 -2.590 1.00 69.25 376 SER A C 1
ATOM 2926 O O . SER A 1 376 ? 4.940 13.851 -3.577 1.00 69.25 376 SER A O 1
ATOM 2928 N N . HIS A 1 377 ? 6.258 14.123 -1.773 1.00 78.19 377 HIS A N 1
ATOM 2929 C CA . HIS A 1 377 ? 7.106 12.955 -1.976 1.00 78.19 377 HIS A CA 1
ATOM 2930 C C . HIS A 1 377 ? 7.128 12.106 -0.710 1.00 78.19 377 HIS A C 1
ATOM 2932 O O . HIS A 1 377 ? 7.561 12.565 0.347 1.00 78.19 377 HIS A O 1
ATOM 2938 N N . ILE A 1 378 ? 6.678 10.859 -0.827 1.00 85.00 378 ILE A N 1
ATOM 2939 C CA . ILE A 1 378 ? 6.609 9.928 0.297 1.00 85.00 378 ILE A CA 1
ATOM 2940 C C . ILE A 1 378 ? 7.551 8.769 0.010 1.00 85.00 378 ILE A C 1
ATOM 2942 O O . ILE A 1 378 ? 7.293 7.949 -0.867 1.00 85.00 378 ILE A O 1
ATOM 2946 N N . ILE A 1 379 ? 8.646 8.705 0.763 1.00 85.50 379 ILE A N 1
ATOM 2947 C CA . ILE A 1 379 ? 9.599 7.597 0.689 1.00 85.50 379 ILE A CA 1
ATOM 2948 C C . ILE A 1 379 ? 9.040 6.441 1.536 1.00 85.50 379 ILE A C 1
ATOM 2950 O O . ILE A 1 379 ? 8.818 6.647 2.735 1.00 85.50 379 ILE A O 1
ATOM 2954 N N . PRO A 1 380 ? 8.843 5.229 0.976 1.00 90.38 380 PRO A N 1
ATOM 2955 C CA . PRO A 1 380 ? 8.205 4.121 1.689 1.00 90.38 380 PRO A CA 1
ATOM 2956 C C . PRO A 1 380 ? 8.859 3.788 3.035 1.00 90.38 380 PRO A C 1
ATOM 2958 O O . PRO A 1 380 ? 8.175 3.644 4.042 1.00 90.38 380 PRO A O 1
ATOM 2961 N N . PHE A 1 381 ? 10.193 3.730 3.088 1.00 92.00 381 PHE A N 1
ATOM 2962 C CA . PHE A 1 381 ? 10.902 3.394 4.323 1.00 92.00 381 PHE A CA 1
ATOM 2963 C C . PHE A 1 381 ? 10.641 4.409 5.447 1.00 92.00 381 PHE A C 1
ATOM 2965 O O . PHE A 1 381 ? 10.425 4.013 6.589 1.00 92.00 381 PHE A O 1
ATOM 2972 N N . ASN A 1 382 ? 10.577 5.705 5.123 1.00 91.88 382 ASN A N 1
ATOM 2973 C CA . ASN A 1 382 ? 10.280 6.749 6.106 1.00 91.88 382 ASN A CA 1
ATOM 2974 C C . ASN A 1 382 ? 8.847 6.629 6.632 1.00 91.88 382 ASN A C 1
ATOM 2976 O O . ASN A 1 382 ? 8.610 6.807 7.822 1.00 91.88 382 ASN A O 1
ATOM 2980 N N . LEU A 1 383 ? 7.884 6.311 5.763 1.00 93.44 383 LEU A N 1
ATOM 2981 C CA . LEU A 1 383 ? 6.510 6.086 6.206 1.00 93.44 383 LEU A CA 1
ATOM 2982 C C . LEU A 1 383 ? 6.415 4.842 7.102 1.00 93.44 383 LEU A C 1
ATOM 2984 O O . LEU A 1 383 ? 5.725 4.875 8.116 1.00 93.44 383 LEU A O 1
ATOM 2988 N N . TYR A 1 384 ? 7.136 3.769 6.768 1.00 95.12 384 TYR A N 1
ATOM 2989 C CA . TYR A 1 384 ? 7.155 2.533 7.551 1.00 95.12 384 TYR A CA 1
ATOM 2990 C C . TYR A 1 384 ? 7.723 2.735 8.961 1.00 95.12 384 TYR A C 1
ATOM 2992 O O . TYR A 1 384 ? 7.145 2.257 9.940 1.00 95.12 384 TYR A O 1
ATOM 3000 N N . THR A 1 385 ? 8.839 3.460 9.092 1.00 93.50 385 THR A N 1
ATOM 3001 C CA . THR A 1 385 ? 9.447 3.741 10.402 1.00 93.50 385 THR A CA 1
ATOM 3002 C C . THR A 1 385 ? 8.525 4.588 11.274 1.00 93.50 385 THR A C 1
ATOM 3004 O O . THR A 1 385 ? 8.348 4.285 12.455 1.00 93.50 385 THR A O 1
ATOM 3007 N N . TRP A 1 386 ? 7.861 5.588 10.689 1.00 92.56 386 TRP A N 1
ATOM 3008 C CA . TRP A 1 386 ? 6.852 6.381 11.389 1.00 92.56 386 TRP A CA 1
ATOM 3009 C C . TRP A 1 386 ? 5.632 5.563 11.799 1.00 92.56 386 TRP A C 1
ATOM 3011 O O . TRP A 1 386 ? 5.191 5.665 12.942 1.00 92.56 386 TRP A O 1
ATOM 3021 N N . LEU A 1 387 ? 5.120 4.710 10.912 1.00 94.38 387 LEU A N 1
ATOM 3022 C CA . LEU A 1 387 ? 4.000 3.825 11.224 1.00 94.38 387 LEU A CA 1
ATOM 3023 C C . LEU A 1 387 ? 4.356 2.859 12.363 1.00 94.38 387 LEU A C 1
ATOM 3025 O O . LEU A 1 387 ? 3.552 2.644 13.264 1.00 94.38 387 LEU A O 1
ATOM 3029 N N . SER A 1 388 ? 5.588 2.347 12.377 1.00 93.44 388 SER A N 1
ATOM 3030 C CA . SER A 1 388 ? 6.105 1.495 13.456 1.00 93.44 388 SER A CA 1
ATOM 3031 C C . SER A 1 388 ? 6.193 2.247 14.790 1.00 93.44 388 SER A C 1
ATOM 3033 O O . SER A 1 388 ? 5.857 1.702 15.840 1.00 93.44 388 SER A O 1
ATOM 3035 N N . SER A 1 389 ? 6.594 3.523 14.764 1.00 91.88 389 SER A N 1
ATOM 3036 C CA . SER A 1 389 ? 6.575 4.385 15.952 1.00 91.88 389 SER A CA 1
ATOM 3037 C C . SER A 1 389 ? 5.147 4.630 16.449 1.00 91.88 389 SER A C 1
ATOM 3039 O O . SER A 1 389 ? 4.885 4.515 17.648 1.00 91.88 389 SER A O 1
ATOM 3041 N N . PHE A 1 390 ? 4.207 4.884 15.534 1.00 93.19 390 PHE A N 1
ATOM 3042 C CA . PHE A 1 390 ? 2.799 5.075 15.871 1.00 93.19 390 PHE A CA 1
ATOM 3043 C C . PHE A 1 390 ? 2.152 3.804 16.434 1.00 93.19 390 PHE A C 1
ATOM 3045 O O . PHE A 1 390 ? 1.356 3.884 17.369 1.00 93.19 390 PHE A O 1
ATOM 3052 N N . ALA A 1 391 ? 2.544 2.624 15.948 1.00 93.31 391 ALA A N 1
ATOM 3053 C CA . ALA A 1 391 ? 2.156 1.349 16.542 1.00 93.31 391 ALA A CA 1
ATOM 3054 C C . ALA A 1 391 ? 2.635 1.221 17.996 1.00 93.31 391 ALA A C 1
ATOM 3056 O O . ALA A 1 391 ? 1.855 0.835 18.864 1.00 93.31 391 ALA A O 1
ATOM 3057 N N . GLY A 1 392 ? 3.877 1.620 18.287 1.00 90.62 392 GLY A N 1
ATOM 3058 C CA . GLY A 1 392 ? 4.399 1.655 19.656 1.00 90.62 392 GLY A CA 1
ATOM 3059 C C . GLY A 1 392 ? 3.631 2.607 20.580 1.00 90.62 392 GLY A C 1
ATOM 3060 O O . GLY A 1 392 ? 3.379 2.278 21.732 1.00 90.62 392 GLY A O 1
ATOM 3061 N N . GLN A 1 393 ? 3.205 3.768 20.080 1.00 89.31 393 GLN A N 1
ATOM 3062 C CA . GLN A 1 393 ? 2.366 4.698 20.851 1.00 89.31 393 GLN A CA 1
ATOM 3063 C C . GLN A 1 393 ? 0.948 4.149 21.053 1.00 89.31 393 GLN A C 1
ATOM 3065 O O . GLN A 1 393 ? 0.378 4.270 22.134 1.00 89.31 393 GLN A O 1
ATOM 3070 N N . SER A 1 394 ? 0.395 3.503 20.027 1.00 88.25 394 SER A N 1
ATOM 3071 C CA . SER A 1 394 ? -0.949 2.922 20.062 1.00 88.25 394 SER A CA 1
ATOM 3072 C C . SER A 1 394 ? -1.035 1.703 20.981 1.00 88.25 394 SER A C 1
ATOM 3074 O O . SER A 1 394 ? -2.103 1.439 21.521 1.00 88.25 394 SER A O 1
ATOM 3076 N N . SER A 1 395 ? 0.063 0.972 21.218 1.00 88.12 395 SER A N 1
ATOM 3077 C CA . SER A 1 395 ? 0.053 -0.182 22.129 1.00 88.12 395 SER A CA 1
ATOM 3078 C C . SER A 1 395 ? -0.262 0.209 23.573 1.00 88.12 395 SER A C 1
ATOM 3080 O O . SER A 1 395 ? -0.850 -0.579 24.307 1.00 88.12 395 SER A O 1
ATOM 3082 N N . ALA A 1 396 ? 0.087 1.435 23.975 1.00 82.12 396 ALA A N 1
ATOM 3083 C CA . ALA A 1 396 ? -0.185 1.951 25.312 1.00 82.12 396 ALA A CA 1
ATOM 3084 C C . ALA A 1 396 ? -1.681 2.221 25.569 1.00 82.12 396 ALA A C 1
ATOM 3086 O O . ALA A 1 396 ? -2.064 2.430 26.716 1.00 82.12 396 ALA A O 1
ATOM 3087 N N . LEU A 1 397 ? -2.544 2.117 24.546 1.00 80.62 397 LEU A N 1
ATOM 3088 C CA . LEU A 1 397 ? -4.002 2.092 24.721 1.00 80.62 397 LEU A CA 1
ATOM 3089 C C . LEU A 1 397 ? -4.494 0.859 25.496 1.00 80.62 397 LEU A C 1
ATOM 3091 O O . LEU A 1 397 ? -5.632 0.845 25.961 1.00 80.62 397 LEU A O 1
ATOM 3095 N N . GLN A 1 398 ? -3.666 -0.183 25.631 1.00 78.44 398 GLN A N 1
ATOM 3096 C CA . GLN A 1 398 ? -3.942 -1.310 26.512 1.00 78.44 398 GLN A CA 1
ATOM 3097 C C . GLN A 1 398 ? -2.832 -1.481 27.549 1.00 78.44 398 GLN A C 1
ATOM 3099 O O . GLN A 1 398 ? -1.673 -1.753 27.231 1.00 78.44 398 GLN A O 1
ATOM 3104 N N . THR A 1 399 ? -3.222 -1.440 28.820 1.00 75.06 399 THR A N 1
ATOM 3105 C CA . THR A 1 399 ? -2.323 -1.686 29.948 1.00 75.06 399 THR A CA 1
ATOM 3106 C C . THR A 1 399 ? -1.663 -3.063 29.845 1.00 75.06 399 THR A C 1
ATOM 3108 O O . THR A 1 399 ? -2.337 -4.092 29.779 1.00 75.06 399 THR A O 1
ATOM 3111 N N . GLY A 1 400 ? -0.328 -3.083 29.853 1.00 75.88 400 GLY A N 1
ATOM 3112 C CA . GLY A 1 400 ? 0.475 -4.307 29.814 1.00 75.88 400 GLY A CA 1
ATOM 3113 C C . GLY A 1 400 ? 0.636 -4.940 28.429 1.00 75.88 400 GLY A C 1
ATOM 3114 O O . GLY A 1 400 ? 1.275 -5.989 28.334 1.00 75.88 400 GLY A O 1
ATOM 3115 N N . GLN A 1 401 ? 0.101 -4.333 27.361 1.00 79.25 401 GLN A N 1
ATOM 3116 C CA . GLN A 1 401 ? 0.366 -4.810 26.008 1.00 79.25 401 GLN A CA 1
ATOM 3117 C C . GLN A 1 401 ? 1.718 -4.292 25.507 1.00 79.25 401 GLN A C 1
ATOM 3119 O O . GLN A 1 401 ? 1.974 -3.091 25.450 1.00 79.25 401 GLN A O 1
ATOM 3124 N N . VAL A 1 402 ? 2.584 -5.225 25.119 1.00 82.88 402 VAL A N 1
ATOM 3125 C CA . VAL A 1 402 ? 3.869 -4.928 24.482 1.00 82.88 402 VAL A CA 1
ATOM 3126 C C . VAL A 1 402 ? 3.685 -5.036 22.965 1.00 82.88 402 VAL A C 1
ATOM 3128 O O . VAL A 1 402 ? 3.088 -6.023 22.519 1.00 82.88 402 VAL A O 1
ATOM 3131 N N . PRO A 1 403 ? 4.171 -4.068 22.162 1.00 84.19 403 PRO A N 1
ATOM 3132 C CA . PRO A 1 403 ? 4.167 -4.197 20.710 1.00 84.19 403 PRO A CA 1
ATOM 3133 C C . PRO A 1 403 ? 4.864 -5.492 20.274 1.00 84.19 403 PRO A C 1
ATOM 3135 O O . PRO A 1 403 ? 5.923 -5.826 20.820 1.00 84.19 403 PRO A O 1
ATOM 3138 N N . PRO A 1 404 ? 4.315 -6.227 19.295 1.00 88.56 404 PRO A N 1
ATOM 3139 C CA . PRO A 1 404 ? 5.006 -7.378 18.739 1.00 88.56 404 PRO A CA 1
ATOM 3140 C C . PRO A 1 404 ? 6.284 -6.934 18.015 1.00 88.56 404 PRO A C 1
ATOM 3142 O O . PRO A 1 404 ? 6.425 -5.785 17.594 1.00 88.56 404 PRO A O 1
ATOM 3145 N N . ASN A 1 405 ? 7.214 -7.870 17.823 1.00 88.94 405 ASN A N 1
ATOM 3146 C CA . ASN A 1 405 ? 8.326 -7.631 16.914 1.00 88.94 405 ASN A CA 1
ATOM 3147 C C . ASN A 1 405 ? 7.799 -7.685 15.474 1.00 88.94 405 ASN A C 1
ATOM 3149 O O . ASN A 1 405 ? 7.484 -8.765 14.970 1.00 88.94 405 ASN A O 1
ATOM 3153 N N . PHE A 1 406 ? 7.659 -6.523 14.842 1.00 90.81 406 PHE A N 1
ATOM 3154 C CA . PHE A 1 406 ? 7.225 -6.432 13.453 1.00 90.81 406 PHE A CA 1
ATOM 3155 C C . PHE A 1 406 ? 8.259 -7.073 12.513 1.00 90.81 406 PHE A C 1
ATOM 3157 O O . PHE A 1 406 ? 9.460 -7.056 12.809 1.00 90.81 406 PHE A O 1
ATOM 3164 N N . PRO A 1 407 ? 7.828 -7.640 11.372 1.00 85.88 407 PRO A N 1
ATOM 3165 C CA . PRO A 1 407 ? 8.760 -8.163 10.382 1.00 85.88 407 PRO A CA 1
ATOM 3166 C C . PRO A 1 407 ? 9.726 -7.071 9.898 1.00 85.88 407 PRO A C 1
ATOM 3168 O O . PRO A 1 407 ? 9.411 -5.880 9.890 1.00 85.88 407 PRO A O 1
ATOM 3171 N N . ALA A 1 408 ? 10.926 -7.475 9.477 1.00 91.31 408 ALA A N 1
ATOM 3172 C CA . ALA A 1 408 ? 11.872 -6.545 8.870 1.00 91.31 408 ALA A CA 1
ATOM 3173 C C . ALA A 1 408 ? 11.266 -5.930 7.598 1.00 91.31 408 ALA A C 1
ATOM 3175 O O . ALA A 1 408 ? 10.652 -6.641 6.802 1.00 91.31 408 ALA A O 1
ATOM 3176 N N . TYR A 1 409 ? 11.475 -4.625 7.393 1.00 93.94 409 TYR A N 1
ATOM 3177 C CA . TYR A 1 409 ? 10.969 -3.931 6.212 1.00 93.94 409 TYR A CA 1
ATOM 3178 C C . TYR A 1 409 ? 11.511 -4.574 4.931 1.00 93.94 409 TYR A C 1
ATOM 3180 O O . TYR A 1 409 ? 12.710 -4.509 4.646 1.00 93.94 409 TYR A O 1
ATOM 3188 N N . ASN A 1 410 ? 10.621 -5.167 4.138 1.00 92.19 410 ASN A N 1
ATOM 3189 C CA . ASN A 1 410 ? 10.976 -5.763 2.863 1.00 92.19 410 ASN A CA 1
ATOM 3190 C C . ASN A 1 410 ? 10.586 -4.824 1.722 1.00 92.19 410 ASN A C 1
ATOM 3192 O O . ASN A 1 410 ? 9.455 -4.841 1.250 1.00 92.19 410 ASN A O 1
ATOM 3196 N N . HIS A 1 411 ? 11.542 -4.046 1.210 1.00 90.44 411 HIS A N 1
ATOM 3197 C CA . HIS A 1 411 ? 11.279 -3.147 0.081 1.00 90.44 411 HIS A CA 1
ATOM 3198 C C . HIS A 1 411 ? 10.818 -3.888 -1.191 1.00 90.44 411 HIS A C 1
ATOM 3200 O O . HIS A 1 411 ? 10.175 -3.286 -2.042 1.00 90.44 411 HIS A O 1
ATOM 3206 N N . ARG A 1 412 ? 11.119 -5.192 -1.319 1.00 88.44 412 ARG A N 1
ATOM 3207 C CA . ARG A 1 412 ? 10.678 -6.035 -2.446 1.00 88.44 412 ARG A CA 1
ATOM 3208 C C . ARG A 1 412 ? 9.212 -6.471 -2.337 1.00 88.44 412 ARG A C 1
ATOM 3210 O O . ARG A 1 412 ? 8.674 -6.986 -3.310 1.00 88.44 412 ARG A O 1
ATOM 3217 N N . ASP A 1 413 ? 8.602 -6.295 -1.169 1.00 89.81 413 ASP A N 1
ATOM 3218 C CA . ASP A 1 413 ? 7.214 -6.649 -0.867 1.00 89.81 413 ASP A CA 1
ATOM 3219 C C . ASP A 1 413 ? 6.675 -5.701 0.214 1.00 89.81 413 ASP A C 1
ATOM 3221 O O . ASP A 1 413 ? 6.335 -6.098 1.332 1.00 89.81 413 ASP A O 1
ATOM 3225 N N . ALA A 1 414 ? 6.709 -4.402 -0.100 1.00 91.19 414 ALA A N 1
ATOM 3226 C CA . ALA A 1 414 ? 6.466 -3.356 0.886 1.00 91.19 414 ALA A CA 1
ATOM 3227 C C . ALA A 1 414 ? 5.054 -3.461 1.476 1.00 91.19 414 ALA A C 1
ATOM 3229 O O . ALA A 1 414 ? 4.889 -3.317 2.686 1.00 91.19 414 ALA A O 1
ATOM 3230 N N . LEU A 1 415 ? 4.056 -3.772 0.640 1.00 93.31 415 LEU A N 1
ATOM 3231 C CA . LEU A 1 415 ? 2.656 -3.885 1.048 1.00 93.31 415 LEU A CA 1
ATOM 3232 C C . LEU A 1 415 ? 2.474 -4.846 2.230 1.00 93.31 415 LEU A C 1
ATOM 3234 O O . LEU A 1 415 ? 1.812 -4.490 3.199 1.00 93.31 415 LEU A O 1
ATOM 3238 N N . GLU A 1 416 ? 3.114 -6.015 2.195 1.00 92.62 416 GLU A N 1
ATOM 3239 C CA . GLU A 1 416 ? 3.030 -6.998 3.280 1.00 92.62 416 GLU A CA 1
ATOM 3240 C C . GLU A 1 416 ? 3.621 -6.458 4.593 1.00 92.62 416 GLU A C 1
ATOM 3242 O O . GLU A 1 416 ? 3.026 -6.607 5.661 1.00 92.62 416 GLU A O 1
ATOM 3247 N N . SER A 1 417 ? 4.761 -5.759 4.514 1.00 94.38 417 SER A N 1
ATOM 3248 C CA . SER A 1 417 ? 5.379 -5.119 5.686 1.00 94.38 417 SER A CA 1
ATOM 3249 C C . SER A 1 417 ? 4.463 -4.050 6.290 1.00 94.38 417 SER A C 1
ATOM 3251 O O . SER A 1 417 ? 4.298 -3.991 7.507 1.00 94.38 417 SER A O 1
ATOM 3253 N N . PHE A 1 418 ? 3.831 -3.224 5.452 1.00 95.75 418 PHE A N 1
ATOM 3254 C CA . PHE A 1 418 ? 2.886 -2.201 5.902 1.00 95.75 418 PHE A CA 1
ATOM 3255 C C . PHE A 1 418 ? 1.624 -2.798 6.525 1.00 95.75 418 PHE A C 1
ATOM 3257 O O . PHE A 1 418 ? 1.178 -2.306 7.560 1.00 95.75 418 PHE A O 1
ATOM 3264 N N . ASN A 1 419 ? 1.074 -3.859 5.928 1.00 95.44 419 ASN A N 1
ATOM 3265 C CA . ASN A 1 419 ? -0.126 -4.529 6.425 1.00 95.44 419 ASN A CA 1
ATOM 3266 C C . ASN A 1 419 ? 0.070 -5.029 7.859 1.00 95.44 419 ASN A C 1
ATOM 3268 O O . ASN A 1 419 ? -0.757 -4.729 8.711 1.00 95.44 419 ASN A O 1
ATOM 3272 N N . ALA A 1 420 ? 1.200 -5.682 8.149 1.00 94.44 420 ALA A N 1
ATOM 3273 C CA . ALA A 1 420 ? 1.486 -6.213 9.482 1.00 94.44 420 ALA A CA 1
ATOM 3274 C C . ALA A 1 420 ? 1.441 -5.141 10.590 1.00 94.44 420 ALA A C 1
ATOM 3276 O O . ALA A 1 420 ? 0.941 -5.396 11.685 1.00 94.44 420 ALA A O 1
ATOM 3277 N N . VAL A 1 421 ? 1.950 -3.935 10.315 1.00 96.06 421 VAL A N 1
ATOM 3278 C CA . VAL A 1 421 ? 1.932 -2.824 11.282 1.00 96.06 421 VAL A CA 1
ATOM 3279 C C . VAL A 1 421 ? 0.557 -2.153 11.326 1.00 96.06 421 VAL A C 1
ATOM 3281 O O . VAL A 1 421 ? 0.059 -1.838 12.407 1.00 96.06 421 VAL A O 1
ATOM 3284 N N . ALA A 1 422 ? -0.071 -1.947 10.165 1.00 95.50 422 ALA A N 1
ATOM 3285 C CA . ALA A 1 422 ? -1.392 -1.334 10.063 1.00 95.50 422 ALA A CA 1
ATOM 3286 C C . ALA A 1 422 ? -2.460 -2.159 10.796 1.00 95.50 422 ALA A C 1
ATOM 3288 O O . ALA A 1 422 ? -3.223 -1.591 11.571 1.00 95.50 422 ALA A O 1
ATOM 3289 N N . ASP A 1 423 ? -2.458 -3.482 10.622 1.00 95.06 423 ASP A N 1
ATOM 3290 C CA . ASP A 1 423 ? -3.400 -4.400 11.272 1.00 95.06 423 ASP A CA 1
ATOM 3291 C C . ASP A 1 423 ? -3.308 -4.337 12.794 1.00 95.06 423 ASP A C 1
ATOM 3293 O O . ASP A 1 423 ? -4.326 -4.280 13.482 1.00 95.06 423 ASP A O 1
ATOM 3297 N N . PHE A 1 424 ? -2.088 -4.261 13.328 1.00 94.75 424 PHE A N 1
ATOM 3298 C CA . PHE A 1 424 ? -1.885 -4.085 14.761 1.00 94.75 424 PHE A CA 1
ATOM 3299 C C . PHE A 1 424 ? -2.456 -2.752 15.265 1.00 94.75 424 PHE A C 1
ATOM 3301 O O . PHE A 1 424 ? -3.132 -2.717 16.291 1.00 94.75 424 PHE A O 1
ATOM 3308 N N . ILE A 1 425 ? -2.212 -1.644 14.554 1.00 93.81 425 ILE A N 1
ATOM 3309 C CA . ILE A 1 425 ? -2.760 -0.334 14.940 1.00 93.81 425 ILE A CA 1
ATOM 3310 C C . ILE A 1 425 ? -4.289 -0.362 14.886 1.00 93.81 425 ILE A C 1
ATOM 3312 O O . ILE A 1 425 ? -4.937 0.148 15.797 1.00 93.81 425 ILE A O 1
ATOM 3316 N N . GLU A 1 426 ? -4.875 -0.965 13.851 1.00 92.81 426 GLU A N 1
ATOM 3317 C CA . GLU A 1 426 ? -6.327 -1.121 13.743 1.00 92.81 426 GLU A CA 1
ATOM 3318 C C . GLU A 1 426 ? -6.907 -1.900 14.923 1.00 92.81 426 GLU A C 1
ATOM 3320 O O . GLU A 1 426 ? -7.879 -1.436 15.522 1.00 92.81 426 GLU A O 1
ATOM 3325 N N . GLU A 1 427 ? -6.273 -3.009 15.317 1.00 91.12 427 GLU A N 1
ATOM 3326 C CA . GLU A 1 427 ? -6.665 -3.772 16.504 1.00 91.12 427 GLU A CA 1
ATOM 3327 C C . GLU A 1 427 ? -6.632 -2.896 17.765 1.00 91.12 427 GLU A C 1
ATOM 3329 O O . GLU A 1 427 ? -7.572 -2.923 18.561 1.00 91.12 427 GLU A O 1
ATOM 3334 N N . MET A 1 428 ? -5.590 -2.073 17.939 1.00 89.75 428 MET A N 1
ATOM 3335 C CA . MET A 1 428 ? -5.492 -1.153 19.078 1.00 89.75 428 MET A CA 1
ATOM 3336 C C . MET A 1 428 ? -6.592 -0.093 19.074 1.00 89.75 428 MET A C 1
ATOM 3338 O O . MET A 1 428 ? -7.186 0.183 20.118 1.00 89.75 428 MET A O 1
ATOM 3342 N N . LEU A 1 429 ? -6.898 0.481 17.910 1.00 88.56 429 LEU A N 1
ATOM 3343 C CA . LEU A 1 429 ? -7.974 1.459 17.763 1.00 88.56 429 LEU A CA 1
ATOM 3344 C C . LEU A 1 429 ? -9.348 0.835 18.032 1.00 88.56 429 LEU A C 1
ATOM 3346 O O . LEU A 1 429 ? -10.225 1.505 18.578 1.00 88.56 429 LEU A O 1
ATOM 3350 N N . ASP A 1 430 ? -9.545 -0.439 17.696 1.00 85.62 430 ASP A N 1
ATOM 3351 C CA . ASP A 1 430 ? -10.797 -1.156 17.959 1.00 85.62 430 ASP A CA 1
ATOM 3352 C C . ASP A 1 430 ? -11.078 -1.401 19.437 1.00 85.62 430 ASP A C 1
ATOM 3354 O O . ASP A 1 430 ? -12.241 -1.523 19.828 1.00 85.62 430 ASP A O 1
ATOM 3358 N N . ARG A 1 431 ? -10.049 -1.369 20.288 1.00 80.75 431 ARG A N 1
ATOM 3359 C CA . ARG A 1 431 ? -10.237 -1.414 21.746 1.00 80.75 431 ARG A CA 1
ATOM 3360 C C . ARG A 1 431 ? -10.920 -0.161 22.290 1.00 80.75 431 ARG A C 1
ATOM 3362 O O . ARG A 1 431 ? -11.502 -0.212 23.373 1.00 80.75 431 ARG A O 1
ATOM 3369 N N . ILE A 1 432 ? -10.873 0.955 21.561 1.00 79.06 432 ILE A N 1
ATOM 3370 C CA . ILE A 1 432 ? -11.560 2.189 21.946 1.00 79.06 432 ILE A CA 1
ATOM 3371 C C . ILE A 1 432 ? -13.061 1.995 21.709 1.00 79.06 432 ILE A C 1
ATOM 3373 O O . ILE A 1 432 ? -13.551 2.104 20.580 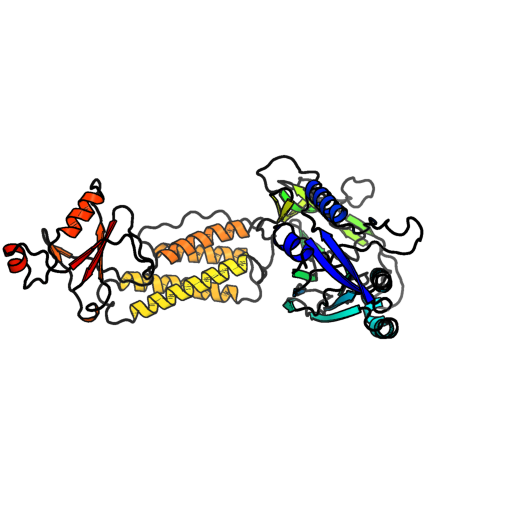1.00 79.06 432 ILE A O 1
ATOM 3377 N N . GLN A 1 433 ? -13.781 1.697 22.791 1.00 69.19 433 GLN A N 1
ATOM 3378 C CA . GLN A 1 433 ? -15.219 1.430 22.786 1.00 69.19 433 GLN A CA 1
ATOM 3379 C C . GLN A 1 433 ? -16.013 2.706 22.486 1.00 69.19 433 GLN A C 1
ATOM 3381 O O . GLN A 1 433 ? -16.002 3.665 23.258 1.00 69.19 433 GLN A O 1
ATOM 3386 N N . GLU A 1 434 ? -16.717 2.698 21.357 1.00 61.91 434 GLU A N 1
ATOM 3387 C CA . GLU A 1 434 ? -17.643 3.750 20.942 1.00 61.91 434 GLU A CA 1
ATOM 3388 C C . GLU A 1 434 ? -19.053 3.395 21.427 1.00 61.91 434 GLU A C 1
ATOM 3390 O O . GLU A 1 434 ? -19.599 2.376 21.016 1.00 61.91 434 GLU A O 1
ATOM 3395 N N . GLY A 1 435 ? -19.667 4.237 22.262 1.00 64.19 435 GLY A N 1
ATOM 3396 C CA . GLY A 1 435 ? -21.116 4.179 22.515 1.00 64.19 435 GLY A CA 1
ATOM 3397 C C . GLY A 1 435 ? -21.555 3.917 23.955 1.00 64.19 435 GLY A C 1
ATOM 3398 O O . GLY A 1 435 ? -22.707 4.196 24.275 1.00 64.19 435 GLY A O 1
ATOM 3399 N N . TYR A 1 436 ? -20.675 3.463 24.849 1.00 69.62 436 TYR A N 1
ATOM 3400 C CA . TYR A 1 436 ? -21.003 3.305 26.269 1.00 69.62 436 TYR A CA 1
ATOM 3401 C C . TYR A 1 436 ? -19.828 3.670 27.179 1.00 69.62 436 TYR A C 1
ATOM 3403 O O . TYR A 1 436 ? -18.664 3.609 26.788 1.00 69.62 436 TYR A O 1
ATOM 3411 N N . ALA A 1 437 ? -20.147 4.059 28.412 1.00 69.88 437 ALA A N 1
ATOM 3412 C CA . ALA A 1 437 ? -19.171 4.229 29.478 1.00 69.88 437 ALA A CA 1
ATOM 3413 C C . ALA A 1 437 ? -19.265 3.031 30.425 1.00 69.88 437 ALA A C 1
ATOM 3415 O O . ALA A 1 437 ? -20.352 2.675 30.880 1.00 69.88 437 ALA A O 1
ATOM 3416 N N . VAL A 1 438 ? -18.126 2.409 30.718 1.00 73.62 438 VAL A N 1
ATOM 3417 C CA . VAL A 1 438 ? -18.039 1.382 31.757 1.00 73.62 438 VAL A CA 1
ATOM 3418 C C . VAL A 1 438 ? -17.786 2.081 33.081 1.00 73.62 438 VAL A C 1
ATOM 3420 O O . VAL A 1 438 ? -16.820 2.830 33.205 1.00 73.62 438 VAL A O 1
ATOM 3423 N N . VAL A 1 439 ? -18.648 1.822 34.061 1.00 79.62 439 VAL A N 1
ATOM 3424 C CA . VAL A 1 439 ? -18.478 2.299 35.433 1.00 79.62 439 VAL A CA 1
ATOM 3425 C C . VAL A 1 439 ? -18.329 1.069 36.330 1.00 79.62 439 VAL A C 1
ATOM 3427 O O . VAL A 1 439 ? -19.250 0.247 36.375 1.00 79.62 439 VAL A O 1
ATOM 3430 N N . PRO A 1 440 ? -17.173 0.875 36.988 1.00 79.62 440 PRO A N 1
ATOM 3431 C CA . PRO A 1 440 ? -16.977 -0.260 37.878 1.00 79.62 440 PRO A CA 1
ATOM 3432 C C . PRO A 1 440 ? -17.799 -0.095 39.163 1.00 79.62 440 PRO A C 1
ATOM 3434 O O . PRO A 1 440 ? -18.008 1.016 39.643 1.00 79.62 440 PRO A O 1
ATOM 3437 N N . PHE A 1 441 ? -18.242 -1.216 39.733 1.00 86.25 441 PHE A N 1
ATOM 3438 C CA . PHE A 1 441 ? -18.821 -1.247 41.076 1.00 86.25 441 PHE A CA 1
ATOM 3439 C C . PHE A 1 441 ? -17.709 -1.336 42.126 1.00 86.25 441 PHE A C 1
ATOM 3441 O O . PHE A 1 441 ? -16.740 -2.078 41.951 1.00 86.25 441 PHE A O 1
ATOM 3448 N N . GLU A 1 442 ? -17.892 -0.646 43.244 1.00 84.50 442 GLU A N 1
ATOM 3449 C CA . GLU A 1 442 ? -17.117 -0.845 44.464 1.00 84.50 442 GLU A CA 1
ATOM 3450 C C . GLU A 1 442 ? -17.640 -2.081 45.201 1.00 84.50 442 GLU A C 1
ATOM 3452 O O . GLU A 1 442 ? -18.847 -2.314 45.278 1.00 84.50 442 GLU A O 1
ATOM 3457 N N . ILE A 1 443 ? -16.735 -2.909 45.723 1.00 85.19 443 ILE A N 1
ATOM 3458 C CA . ILE A 1 443 ? -17.103 -4.136 46.434 1.00 85.19 443 ILE A CA 1
ATOM 3459 C C . ILE A 1 443 ? -16.897 -3.909 47.925 1.00 85.19 443 ILE A C 1
ATOM 3461 O O . ILE A 1 443 ? -15.762 -3.813 48.389 1.00 85.19 443 ILE A O 1
ATOM 3465 N N . GLU A 1 444 ? -17.990 -3.902 48.684 1.00 85.94 444 GLU A N 1
ATOM 3466 C CA . GLU A 1 444 ? -17.960 -3.844 50.145 1.00 85.94 444 GLU A CA 1
ATOM 3467 C C . GLU A 1 444 ? -18.586 -5.116 50.725 1.00 85.94 444 GLU A C 1
ATOM 3469 O O . GLU A 1 444 ? -19.801 -5.333 50.719 1.00 85.94 444 GLU A O 1
ATOM 3474 N N . GLY A 1 445 ? -17.732 -6.020 51.211 1.00 85.19 445 GLY A N 1
ATOM 3475 C CA . GLY A 1 445 ? -18.156 -7.302 51.772 1.00 85.19 445 GLY A CA 1
ATOM 3476 C C . GLY A 1 445 ? -18.809 -8.219 50.732 1.00 85.19 445 GLY A C 1
ATOM 3477 O O . GLY A 1 445 ? -18.119 -8.931 50.008 1.00 85.19 445 GLY A O 1
ATOM 3478 N N . ARG A 1 446 ? -20.146 -8.258 50.705 1.00 83.44 446 ARG A N 1
ATOM 3479 C CA . ARG A 1 446 ? -20.949 -9.057 49.752 1.00 83.44 446 ARG A CA 1
ATOM 3480 C C . ARG A 1 446 ? -21.817 -8.191 48.837 1.00 83.44 446 ARG A C 1
ATOM 3482 O O . ARG A 1 446 ? -22.683 -8.723 48.143 1.00 83.44 446 ARG A O 1
ATOM 3489 N N . GLU A 1 447 ? -21.626 -6.879 48.875 1.00 86.81 447 GLU A N 1
ATOM 3490 C CA . GLU A 1 447 ? -22.439 -5.911 48.152 1.00 86.81 447 GLU A CA 1
ATOM 3491 C C . GLU A 1 447 ? -21.602 -5.232 47.070 1.00 86.81 447 GLU A C 1
ATOM 3493 O O . GLU A 1 447 ? -20.406 -4.998 47.241 1.00 86.81 447 GLU A O 1
ATOM 3498 N N . PHE A 1 448 ? -22.248 -4.974 45.935 1.00 90.69 448 PHE A N 1
ATOM 3499 C CA . PHE A 1 448 ? -21.688 -4.212 44.829 1.00 90.69 448 PHE A CA 1
ATOM 3500 C C . PHE A 1 448 ? -22.364 -2.847 44.845 1.00 90.69 448 PHE A C 1
ATOM 3502 O O . PHE A 1 448 ? -23.570 -2.753 44.607 1.00 90.69 448 PHE A O 1
ATOM 3509 N N . ASN A 1 449 ? -21.588 -1.810 45.128 1.00 89.56 449 ASN A N 1
ATOM 3510 C CA . ASN A 1 449 ? -22.055 -0.445 45.286 1.00 89.56 449 ASN A CA 1
ATOM 3511 C C . ASN A 1 449 ? -21.608 0.402 44.096 1.00 89.56 449 ASN A C 1
ATOM 3513 O O . ASN A 1 449 ? -20.503 0.260 43.582 1.00 89.56 449 ASN A O 1
ATOM 3517 N N . LEU A 1 450 ? -22.493 1.273 43.631 1.00 89.38 450 LEU A N 1
ATOM 3518 C CA . LEU A 1 450 ? -22.207 2.229 42.570 1.00 89.38 450 LEU A CA 1
ATOM 3519 C C . LEU A 1 450 ? -23.079 3.456 42.798 1.00 89.38 450 LEU A C 1
ATOM 3521 O O . LEU A 1 450 ? -24.281 3.336 43.049 1.00 89.38 450 LEU A O 1
ATOM 3525 N N . ASN A 1 451 ? -22.470 4.636 42.712 1.00 86.19 451 ASN A N 1
ATOM 3526 C CA . ASN A 1 451 ? -23.208 5.885 42.773 1.00 86.19 451 ASN A CA 1
ATOM 3527 C C . ASN A 1 451 ? -23.855 6.154 41.411 1.00 86.19 451 ASN A C 1
ATOM 3529 O O . ASN A 1 451 ? -23.163 6.427 40.432 1.00 86.19 451 ASN A O 1
ATOM 3533 N N . LEU A 1 452 ? -25.181 6.043 41.343 1.00 84.75 452 LEU A N 1
ATOM 3534 C CA . LEU A 1 452 ? -25.925 6.286 40.113 1.00 84.75 452 LEU A CA 1
ATOM 3535 C C . LEU A 1 452 ? -26.128 7.796 39.924 1.00 84.75 452 LEU A C 1
ATOM 3537 O O . LEU A 1 452 ? -26.915 8.415 40.644 1.00 84.75 452 LEU A O 1
ATOM 3541 N N . GLU A 1 453 ? -25.435 8.397 38.955 1.00 81.06 453 GLU A N 1
ATOM 3542 C CA . GLU A 1 453 ? -25.616 9.817 38.649 1.00 81.06 453 GLU A CA 1
ATOM 3543 C C . GLU A 1 453 ? -26.992 10.089 38.027 1.00 81.06 453 GLU A C 1
ATOM 3545 O O . GLU A 1 453 ? -27.528 9.289 37.257 1.00 81.06 453 GLU A O 1
ATOM 3550 N N . LYS A 1 454 ? -27.568 11.260 38.329 1.00 79.06 454 LYS A N 1
ATOM 3551 C CA . LYS A 1 454 ? -28.894 11.654 37.819 1.00 79.06 454 LYS A CA 1
ATOM 3552 C C . LYS A 1 454 ? -28.950 11.686 36.293 1.00 79.06 454 LYS A C 1
ATOM 3554 O O . LYS A 1 454 ? -29.980 11.339 35.727 1.00 79.06 454 LYS A O 1
ATOM 3559 N N . ASP A 1 455 ? -27.841 12.048 35.656 1.00 76.75 455 ASP A N 1
ATOM 3560 C CA . ASP A 1 455 ? -27.717 12.132 34.202 1.00 76.75 455 ASP A CA 1
ATOM 3561 C C . ASP A 1 455 ? -27.775 10.756 33.523 1.00 76.75 455 ASP A C 1
ATOM 3563 O O . ASP A 1 455 ? -27.962 10.684 32.316 1.00 76.75 455 ASP A O 1
ATOM 3567 N N . TRP A 1 456 ? -27.612 9.653 34.264 1.00 81.50 456 TRP A N 1
ATOM 3568 C CA . TRP A 1 456 ? -27.670 8.298 33.703 1.00 81.50 456 TRP A CA 1
ATOM 3569 C C . TRP A 1 456 ? -29.099 7.742 33.696 1.00 81.50 456 TRP A C 1
ATOM 3571 O O . TRP A 1 456 ? -29.403 6.791 32.972 1.00 81.50 456 TRP A O 1
ATOM 3581 N N . ILE A 1 457 ? -29.991 8.334 34.491 1.00 79.75 457 ILE A N 1
ATOM 3582 C CA . ILE A 1 457 ? -31.382 7.905 34.623 1.00 79.75 457 ILE A CA 1
ATOM 3583 C C . ILE A 1 457 ? -32.133 8.251 33.330 1.00 79.75 457 ILE A C 1
ATOM 3585 O O . ILE A 1 457 ? -32.130 9.391 32.878 1.00 79.75 457 ILE A O 1
ATOM 3589 N N . GLY A 1 458 ? -32.788 7.255 32.728 1.00 76.94 458 GLY A N 1
ATOM 3590 C CA . GLY A 1 458 ? -33.475 7.386 31.436 1.00 76.94 458 GLY A CA 1
ATOM 3591 C C . GLY A 1 458 ? -32.638 6.958 30.225 1.00 76.94 458 GLY A C 1
ATOM 3592 O O . GLY A 1 458 ? -33.195 6.777 29.142 1.00 76.94 458 GLY A O 1
ATOM 3593 N N . HIS A 1 459 ? -31.335 6.719 30.401 1.00 81.75 459 HIS A N 1
ATOM 3594 C CA . HIS A 1 459 ? -30.504 6.042 29.405 1.00 81.75 459 HIS A CA 1
ATOM 3595 C C . HIS A 1 459 ? -30.582 4.516 29.559 1.00 81.75 459 HIS A C 1
ATOM 3597 O O . HIS A 1 459 ? -31.033 3.987 30.577 1.00 81.75 459 HIS A O 1
ATOM 3603 N N . ARG A 1 460 ? -30.142 3.777 28.532 1.00 85.38 460 ARG A N 1
ATOM 3604 C CA . ARG A 1 460 ? -30.043 2.312 28.608 1.00 85.38 460 ARG A CA 1
ATOM 3605 C C . ARG A 1 460 ? -28.863 1.924 29.495 1.00 85.38 460 ARG A C 1
ATOM 3607 O O . ARG A 1 460 ? -27.716 2.181 29.140 1.00 85.38 460 ARG A O 1
ATOM 3614 N N . LEU A 1 461 ? -29.155 1.288 30.629 1.00 89.75 461 LEU A N 1
ATOM 3615 C CA . LEU A 1 461 ? -28.156 0.786 31.571 1.00 89.75 461 LEU A CA 1
ATOM 3616 C C . LEU A 1 461 ? -27.924 -0.705 31.330 1.00 89.75 461 LEU A C 1
ATOM 3618 O O . LEU A 1 461 ? -28.866 -1.500 31.330 1.00 89.75 461 LEU A O 1
ATOM 3622 N N . ILE A 1 462 ? -26.664 -1.090 31.140 1.00 90.56 462 ILE A N 1
ATOM 3623 C CA . ILE A 1 462 ? -26.264 -2.483 30.935 1.00 90.56 462 ILE A CA 1
ATOM 3624 C C . ILE A 1 462 ? -25.287 -2.874 32.035 1.00 90.56 462 ILE A C 1
ATOM 3626 O O . ILE A 1 462 ? -24.263 -2.230 32.244 1.00 90.56 462 ILE A O 1
ATOM 3630 N N . LEU A 1 463 ? -25.615 -3.953 32.734 1.00 91.50 463 LEU A N 1
ATOM 3631 C CA . LEU A 1 463 ? -24.835 -4.515 33.818 1.00 91.50 463 LEU A CA 1
ATOM 3632 C C . LEU A 1 463 ? -24.026 -5.695 33.280 1.00 91.50 463 LEU A C 1
ATOM 3634 O O . LEU A 1 463 ? -24.586 -6.690 32.815 1.00 91.50 463 LEU A O 1
ATOM 3638 N N . GLY A 1 464 ? -22.703 -5.564 33.320 1.00 89.94 464 GLY A N 1
ATOM 3639 C CA . GLY A 1 464 ? -21.778 -6.614 32.918 1.00 89.94 464 GLY A CA 1
ATOM 3640 C C . GLY A 1 464 ? -21.250 -7.381 34.126 1.00 89.94 464 GLY A C 1
ATOM 3641 O O . GLY A 1 464 ? -20.618 -6.795 35.000 1.00 89.94 464 GLY A O 1
ATOM 3642 N N . VAL A 1 465 ? -21.474 -8.694 34.165 1.00 90.31 465 VAL A N 1
ATOM 3643 C CA . VAL A 1 465 ? -21.013 -9.571 35.251 1.00 90.31 465 VAL A CA 1
ATOM 3644 C C . VAL A 1 465 ? -19.971 -10.536 34.710 1.00 90.31 465 VAL A C 1
ATOM 3646 O O . VAL A 1 465 ? -20.225 -11.226 33.727 1.00 90.31 465 VAL A O 1
ATOM 3649 N N . LYS A 1 466 ? -18.802 -10.609 35.351 1.00 88.62 466 LYS A N 1
ATOM 3650 C CA . LYS A 1 466 ? -17.712 -11.512 34.962 1.00 88.62 466 LYS A CA 1
ATOM 3651 C C . LYS A 1 466 ? -17.611 -12.694 35.927 1.00 88.62 466 LYS A C 1
ATOM 3653 O O . LYS A 1 466 ? -17.566 -12.500 37.139 1.00 88.62 466 LYS A O 1
ATOM 3658 N N . ALA A 1 467 ? -17.544 -13.907 35.383 1.00 85.56 467 ALA A N 1
ATOM 3659 C CA . ALA A 1 467 ? -17.368 -15.132 36.152 1.00 85.56 467 ALA A CA 1
ATOM 3660 C C . ALA A 1 467 ? -15.966 -15.206 36.793 1.00 85.56 467 ALA A C 1
ATOM 3662 O O . ALA A 1 467 ? -14.965 -14.932 36.119 1.00 85.56 467 ALA A O 1
ATOM 3663 N N . PRO A 1 468 ? -15.865 -15.659 38.055 1.00 83.50 468 PRO A N 1
ATOM 3664 C CA . PRO A 1 468 ? -14.629 -16.207 38.603 1.00 83.50 468 PRO A CA 1
ATOM 3665 C C . PRO A 1 468 ? -14.179 -17.444 37.810 1.00 83.50 468 PRO A C 1
ATOM 3667 O O . PRO A 1 468 ? -14.996 -18.143 37.205 1.00 83.50 468 PRO A O 1
ATOM 3670 N N . ALA A 1 469 ? -12.878 -17.744 37.832 1.00 79.50 469 ALA A N 1
ATOM 3671 C CA . ALA A 1 469 ? -12.335 -18.908 37.135 1.00 79.50 469 ALA A CA 1
ATOM 3672 C C . ALA A 1 469 ? -13.020 -20.210 37.602 1.00 79.50 469 ALA A C 1
ATOM 3674 O O . ALA A 1 469 ? -13.024 -20.518 38.791 1.00 79.50 469 ALA A O 1
ATOM 3675 N N . GLY A 1 470 ? -13.585 -20.968 36.656 1.00 79.75 470 GLY A N 1
ATOM 3676 C CA . GLY A 1 470 ? -14.240 -22.257 36.913 1.00 79.75 470 GLY A CA 1
ATOM 3677 C C . GLY A 1 470 ? -15.755 -22.208 37.147 1.00 79.75 470 GLY A C 1
ATOM 3678 O O . GLY A 1 470 ? -16.363 -23.269 37.236 1.00 79.75 470 GLY A O 1
ATOM 3679 N N . LEU A 1 471 ? -16.380 -21.025 37.205 1.00 88.12 471 LEU A N 1
ATOM 3680 C CA . LEU A 1 471 ? -17.842 -20.907 37.279 1.00 88.12 471 LEU A CA 1
ATOM 3681 C C . LEU A 1 471 ? -18.469 -21.011 35.877 1.00 88.12 471 LEU A C 1
ATOM 3683 O O . LEU A 1 471 ? -17.999 -20.363 34.937 1.00 88.12 471 LEU A O 1
ATOM 3687 N N . ALA A 1 472 ? -19.542 -21.794 35.730 1.00 88.50 472 ALA A N 1
ATOM 3688 C CA . ALA A 1 472 ? -20.273 -21.889 34.470 1.00 88.50 472 ALA A CA 1
ATOM 3689 C C . ALA A 1 472 ? -21.053 -20.593 34.174 1.00 88.50 472 ALA A C 1
ATOM 3691 O O . ALA A 1 472 ? -21.586 -19.938 35.071 1.00 88.50 472 ALA A O 1
ATOM 3692 N N . LEU A 1 473 ? -21.154 -20.231 32.890 1.00 85.38 473 LEU A N 1
ATOM 3693 C CA . LEU A 1 473 ? -21.900 -19.044 32.440 1.00 85.38 473 LEU A CA 1
ATOM 3694 C C . LEU A 1 473 ? -23.398 -19.122 32.776 1.00 85.38 473 LEU A C 1
ATOM 3696 O O . LEU A 1 473 ? -24.035 -18.094 33.002 1.00 85.38 473 LEU A O 1
ATOM 3700 N N . GLU A 1 474 ? -23.960 -20.328 32.828 1.00 88.38 474 GLU A N 1
ATOM 3701 C CA . GLU A 1 474 ? -25.361 -20.558 33.185 1.00 88.38 474 GLU A CA 1
ATOM 3702 C C . GLU A 1 474 ? -25.633 -20.245 34.665 1.00 88.38 474 GLU A C 1
ATOM 3704 O O . GLU A 1 474 ? -26.590 -19.536 34.986 1.00 88.38 474 GLU A O 1
ATOM 3709 N N . ASP A 1 475 ? -24.729 -20.654 35.560 1.00 89.75 475 ASP A N 1
ATOM 3710 C CA . ASP A 1 475 ? -24.786 -20.301 36.982 1.00 89.75 475 ASP A CA 1
ATOM 3711 C C . ASP A 1 475 ? -24.656 -18.789 37.186 1.00 89.75 475 ASP A C 1
ATOM 3713 O O . ASP A 1 475 ? -25.392 -18.199 37.982 1.00 89.75 475 ASP A O 1
ATOM 3717 N N . LEU A 1 476 ? -23.768 -18.140 36.424 1.00 91.06 476 LEU A N 1
ATOM 3718 C CA . LEU A 1 476 ? -23.613 -16.686 36.459 1.00 91.06 476 LEU A CA 1
ATOM 3719 C C . LEU A 1 476 ? -24.886 -15.973 35.988 1.00 91.06 476 LEU A C 1
ATOM 3721 O O . LEU A 1 476 ? -25.328 -15.012 36.611 1.00 91.06 476 LEU A O 1
ATOM 3725 N N . SER A 1 477 ? -25.506 -16.471 34.918 1.00 91.50 477 SER A N 1
ATOM 3726 C CA . SER A 1 477 ? -26.750 -15.923 34.370 1.00 91.50 477 SER A CA 1
ATOM 3727 C C . SER A 1 477 ? -27.898 -16.032 35.376 1.00 91.50 477 SER A C 1
ATOM 3729 O O . SER A 1 477 ? -28.635 -15.066 35.598 1.00 91.50 477 SER A O 1
ATOM 3731 N N . ASN A 1 478 ? -28.005 -17.181 36.049 1.00 92.00 478 ASN A N 1
ATOM 3732 C CA . ASN A 1 478 ? -28.967 -17.406 37.123 1.00 92.00 478 ASN A CA 1
ATOM 3733 C C . ASN A 1 478 ? -28.712 -16.485 38.322 1.00 92.00 478 ASN A C 1
ATOM 3735 O O . ASN A 1 478 ? -29.659 -15.894 38.847 1.00 92.00 478 ASN A O 1
ATOM 3739 N N . TRP A 1 479 ? -27.451 -16.303 38.722 1.00 92.50 479 TRP A N 1
ATOM 3740 C CA . TRP A 1 479 ? -27.078 -15.369 39.785 1.00 92.50 479 TRP A CA 1
ATOM 3741 C C . TRP A 1 479 ? -27.482 -13.929 39.438 1.00 92.50 479 TRP A C 1
ATOM 3743 O O . TRP A 1 479 ? -28.167 -13.278 40.230 1.00 92.50 479 TRP A O 1
ATOM 3753 N N . THR A 1 480 ? -27.175 -13.459 38.225 1.00 91.31 480 THR A N 1
ATOM 3754 C CA . THR A 1 480 ? -27.539 -12.111 37.755 1.00 91.31 480 THR A CA 1
ATOM 3755 C C . THR A 1 480 ? -29.057 -11.900 37.750 1.00 91.31 480 THR A C 1
ATOM 3757 O O . THR A 1 480 ? -29.554 -10.852 38.169 1.00 91.31 480 THR A O 1
ATOM 3760 N N . LEU A 1 481 ? -29.834 -12.913 37.352 1.00 91.12 481 LEU A N 1
ATOM 3761 C CA . LEU A 1 481 ? -31.300 -12.866 37.387 1.00 91.12 481 LEU A CA 1
ATOM 3762 C C . LEU A 1 481 ? -31.893 -12.923 38.800 1.00 91.12 481 LEU A C 1
ATOM 3764 O O . LEU A 1 481 ? -33.047 -12.514 38.983 1.00 91.12 481 LEU A O 1
ATOM 3768 N N . GLN A 1 482 ? -31.147 -13.401 39.797 1.00 89.81 482 GLN A N 1
ATOM 3769 C CA . GLN A 1 482 ? -31.583 -13.512 41.193 1.00 89.81 482 GLN A CA 1
ATOM 3770 C C . GLN A 1 482 ? -31.047 -12.404 42.109 1.00 89.81 482 GLN A C 1
ATOM 3772 O O . GLN A 1 482 ? -31.616 -12.213 43.183 1.00 89.81 482 GLN A O 1
ATOM 3777 N N . ALA A 1 483 ? -30.038 -11.642 41.679 1.00 90.69 483 ALA A N 1
ATOM 3778 C CA . ALA A 1 483 ? -29.437 -10.548 42.444 1.00 90.69 483 ALA A CA 1
ATOM 3779 C C . ALA A 1 483 ? -30.483 -9.549 42.984 1.00 90.69 483 ALA A C 1
ATOM 3781 O O . ALA A 1 483 ? -31.555 -9.382 42.412 1.00 90.69 483 ALA A O 1
ATOM 3782 N N . VAL A 1 484 ? -30.218 -8.850 44.082 1.00 91.12 484 VAL A N 1
ATOM 3783 C CA . VAL A 1 484 ? -31.100 -7.758 44.536 1.00 91.12 484 VAL A CA 1
ATOM 3784 C C . VAL A 1 484 ? -30.491 -6.444 44.063 1.00 91.12 484 VAL A C 1
ATOM 3786 O O . VAL A 1 484 ? -29.354 -6.159 44.415 1.00 91.12 484 VAL A O 1
ATOM 3789 N N . ILE A 1 485 ? -31.227 -5.670 43.260 1.00 92.19 485 ILE A N 1
ATOM 3790 C CA . ILE A 1 485 ? -30.766 -4.379 42.721 1.00 92.19 485 ILE A CA 1
ATOM 3791 C C . ILE A 1 485 ? -31.699 -3.289 43.247 1.00 92.19 485 ILE A C 1
ATOM 3793 O O . ILE A 1 485 ? -32.844 -3.195 42.809 1.00 92.19 485 ILE A O 1
ATOM 3797 N N . ALA A 1 486 ? -31.243 -2.490 44.205 1.00 90.56 486 ALA A N 1
ATOM 3798 C CA . ALA A 1 486 ? -32.038 -1.433 44.826 1.00 90.56 486 ALA A CA 1
ATOM 3799 C C . ALA A 1 486 ? -31.137 -0.283 45.290 1.00 90.56 486 ALA A C 1
ATOM 3801 O O . ALA A 1 486 ? -29.932 -0.470 45.448 1.00 90.56 486 ALA A O 1
ATOM 3802 N N . SER A 1 487 ? -31.725 0.889 45.540 1.00 89.00 487 SER A N 1
ATOM 3803 C CA . SER A 1 487 ? -31.022 1.985 46.208 1.00 89.00 487 SER A CA 1
ATOM 3804 C C . SER A 1 487 ? -30.715 1.630 47.666 1.00 89.00 487 SER A C 1
ATOM 3806 O O . SER A 1 487 ? -31.444 0.861 48.306 1.00 89.00 487 SER A O 1
ATOM 3808 N N . GLN A 1 488 ? -29.649 2.225 48.203 1.00 86.81 488 GLN A N 1
ATOM 3809 C CA . GLN A 1 488 ? -29.163 1.965 49.561 1.00 86.81 488 GLN A CA 1
ATOM 3810 C C . GLN A 1 488 ? -30.248 2.174 50.633 1.00 86.81 488 GLN A C 1
ATOM 3812 O O . GLN A 1 488 ? -30.336 1.405 51.585 1.00 86.81 488 GLN A O 1
ATOM 3817 N N . GLU A 1 489 ? -31.132 3.156 50.442 1.00 85.44 489 GLU A N 1
ATOM 3818 C CA . GLU A 1 489 ? -32.221 3.473 51.374 1.00 85.44 489 GLU A CA 1
ATOM 3819 C C . GLU A 1 489 ? -33.287 2.368 51.478 1.00 85.44 489 GLU A C 1
ATOM 3821 O O . GLU A 1 489 ? -33.947 2.234 52.508 1.00 85.44 489 GLU A O 1
ATOM 3826 N N . VAL A 1 490 ? -33.476 1.566 50.423 1.00 86.44 490 VAL A N 1
ATOM 3827 C CA . VAL A 1 490 ? -34.610 0.627 50.312 1.00 86.44 490 VAL A CA 1
ATOM 3828 C C . VAL A 1 490 ? -34.152 -0.838 50.293 1.00 86.44 490 VAL A C 1
ATOM 3830 O O . VAL A 1 490 ? -34.973 -1.745 50.450 1.00 86.44 490 VAL A O 1
ATOM 3833 N N . VAL A 1 491 ? -32.847 -1.104 50.166 1.00 84.12 491 VAL A N 1
ATOM 3834 C CA . VAL A 1 491 ? -32.295 -2.462 50.008 1.00 84.12 491 VAL A CA 1
ATOM 3835 C C . VAL A 1 491 ? -32.685 -3.416 51.146 1.00 84.12 491 VAL A C 1
ATOM 3837 O O . VAL A 1 491 ? -33.034 -4.568 50.882 1.00 84.12 491 VAL A O 1
ATOM 3840 N N . ALA A 1 492 ? -32.716 -2.937 52.395 1.00 82.44 492 ALA A N 1
ATOM 3841 C CA . ALA A 1 492 ? -33.118 -3.739 53.554 1.00 82.44 492 ALA A CA 1
ATOM 3842 C C . ALA A 1 492 ? -34.591 -4.173 53.457 1.00 82.44 492 ALA A C 1
ATOM 3844 O O . ALA A 1 492 ? -34.912 -5.354 53.580 1.00 82.44 492 ALA A O 1
ATOM 3845 N N . SER A 1 493 ? -35.482 -3.236 53.117 1.00 84.94 493 SER A N 1
ATOM 3846 C CA . SER A 1 493 ? -36.913 -3.516 52.952 1.00 84.94 493 SER A CA 1
ATOM 3847 C C . SER A 1 493 ? -37.191 -4.466 51.781 1.00 84.94 493 SER A C 1
ATOM 3849 O O . SER A 1 493 ? -38.049 -5.346 51.870 1.00 84.94 493 SER A O 1
ATOM 3851 N N . VAL A 1 494 ? -36.448 -4.313 50.681 1.00 86.12 494 VAL A N 1
ATOM 3852 C CA . VAL A 1 494 ? -36.559 -5.167 49.489 1.00 86.12 494 VAL A CA 1
ATOM 3853 C C . VAL A 1 494 ? -36.133 -6.604 49.802 1.00 86.12 494 VAL A C 1
ATOM 3855 O O . VAL A 1 494 ? -36.822 -7.541 49.387 1.00 86.12 494 VAL A O 1
ATOM 3858 N N . ARG A 1 495 ? -35.060 -6.785 50.588 1.00 83.19 495 ARG A N 1
ATOM 3859 C CA . ARG A 1 495 ? -34.607 -8.103 51.061 1.00 83.19 495 ARG A CA 1
ATOM 3860 C C . ARG A 1 495 ? -35.650 -8.783 51.948 1.00 83.19 495 ARG A C 1
ATOM 3862 O O . ARG A 1 495 ? -35.998 -9.931 51.673 1.00 83.19 495 ARG A O 1
ATOM 3869 N N . ASP A 1 496 ? -36.205 -8.074 52.930 1.00 85.31 496 ASP A N 1
ATOM 3870 C CA . ASP A 1 496 ? -37.216 -8.627 53.847 1.00 85.31 496 ASP A CA 1
ATOM 3871 C C . ASP A 1 496 ? -38.489 -9.061 53.113 1.00 85.31 496 ASP A C 1
ATOM 3873 O O . ASP A 1 496 ? -39.060 -10.119 53.384 1.00 85.31 496 ASP A O 1
ATOM 3877 N N . ARG A 1 497 ? -38.907 -8.275 52.116 1.00 86.62 497 ARG A N 1
ATOM 3878 C CA . ARG A 1 497 ? -40.077 -8.574 51.277 1.00 86.62 497 ARG A CA 1
ATOM 3879 C C . ARG A 1 497 ? -39.791 -9.594 50.170 1.00 86.62 497 ARG A C 1
ATOM 3881 O O . ARG A 1 497 ? -40.707 -9.936 49.425 1.00 86.62 497 ARG A O 1
ATOM 3888 N N . ARG A 1 498 ? -38.546 -10.077 50.050 1.00 84.25 498 ARG A N 1
ATOM 3889 C CA . ARG A 1 498 ? -38.072 -11.003 49.001 1.00 84.25 498 ARG A CA 1
ATOM 3890 C C . ARG A 1 498 ? -38.368 -10.517 47.579 1.00 84.25 498 ARG A C 1
ATOM 3892 O O . ARG A 1 498 ? -38.618 -11.313 46.673 1.00 84.25 498 ARG A O 1
ATOM 3899 N N . VAL A 1 499 ? -38.331 -9.203 47.375 1.00 85.81 499 VAL A N 1
ATOM 3900 C CA . VAL A 1 499 ? -38.471 -8.583 46.054 1.00 85.81 499 VAL A CA 1
ATOM 3901 C C . VAL A 1 499 ? -37.071 -8.399 45.465 1.00 85.81 499 VAL A C 1
ATOM 3903 O O . VAL A 1 499 ? -36.097 -8.234 46.186 1.00 85.81 499 VAL A O 1
ATOM 3906 N N . ARG A 1 500 ? -36.936 -8.467 44.140 1.00 85.81 500 ARG A N 1
ATOM 3907 C CA . ARG A 1 500 ? -35.628 -8.400 43.458 1.00 85.81 500 ARG A CA 1
ATOM 3908 C C . ARG A 1 500 ? -35.156 -6.973 43.139 1.00 85.81 500 ARG A C 1
ATOM 3910 O O . ARG A 1 500 ? -33.989 -6.784 42.802 1.00 85.81 500 ARG A O 1
ATOM 3917 N N . GLY A 1 501 ? -36.045 -5.989 43.280 1.00 89.62 501 GLY A N 1
ATOM 3918 C CA . GLY A 1 501 ? -35.785 -4.584 42.971 1.00 89.62 501 GLY A CA 1
ATOM 3919 C C . GLY A 1 501 ? -35.918 -4.276 41.477 1.00 89.62 501 GLY A C 1
ATOM 3920 O O . GLY A 1 501 ? -36.907 -4.685 40.864 1.00 89.62 501 GLY A O 1
ATOM 3921 N N . ALA A 1 502 ? -34.955 -3.543 40.911 1.00 89.00 502 ALA A N 1
ATOM 3922 C CA . ALA A 1 502 ? -34.962 -3.091 39.519 1.00 89.00 502 ALA A CA 1
ATOM 3923 C C . ALA A 1 502 ? -35.138 -4.252 38.524 1.00 89.00 502 ALA A C 1
ATOM 3925 O O . ALA A 1 502 ? -34.591 -5.350 38.700 1.00 89.00 502 ALA A O 1
ATOM 3926 N N . LYS A 1 503 ? -35.914 -4.008 37.459 1.00 90.06 503 LYS A N 1
ATOM 3927 C CA . LYS A 1 503 ? -36.152 -5.012 36.414 1.00 90.06 503 LYS A CA 1
ATOM 3928 C C . LYS A 1 503 ? -34.875 -5.217 35.612 1.00 90.06 503 LYS A C 1
ATOM 3930 O O . LYS A 1 503 ? -34.157 -4.261 35.336 1.00 90.06 503 LYS A O 1
ATOM 3935 N N . ARG A 1 504 ? -34.623 -6.460 35.201 1.00 93.25 504 ARG A N 1
ATOM 3936 C CA . ARG A 1 504 ? -33.503 -6.792 34.319 1.00 93.25 504 ARG A CA 1
ATOM 3937 C C . ARG A 1 504 ? -33.844 -7.870 33.310 1.00 93.25 504 ARG A C 1
ATOM 3939 O O . ARG A 1 504 ? -34.695 -8.721 33.574 1.00 93.25 504 ARG A O 1
ATOM 3946 N N . ARG A 1 505 ? -33.138 -7.850 32.187 1.00 93.19 505 ARG A N 1
ATOM 3947 C CA . ARG A 1 505 ? -33.250 -8.832 31.110 1.00 93.19 505 ARG A CA 1
ATOM 3948 C C . ARG A 1 505 ? -31.857 -9.177 30.599 1.00 93.19 505 ARG A C 1
ATOM 3950 O O . ARG A 1 505 ? -31.083 -8.275 30.307 1.00 93.19 505 ARG A O 1
ATOM 3957 N N . LEU A 1 506 ? -31.547 -10.468 30.493 1.00 92.19 506 LEU A N 1
ATOM 3958 C CA . LEU A 1 506 ? -30.296 -10.920 29.883 1.00 92.19 506 LEU A CA 1
ATOM 3959 C C . LEU A 1 506 ? -30.278 -10.550 28.398 1.00 92.19 506 LEU A C 1
ATOM 3961 O O . LEU A 1 506 ? -31.301 -10.669 27.721 1.00 92.19 506 LEU A O 1
ATOM 3965 N N . ILE A 1 507 ? -29.124 -10.105 27.915 1.00 91.81 507 ILE A N 1
ATOM 3966 C CA . ILE A 1 507 ? -28.899 -9.775 26.508 1.00 91.81 507 ILE A CA 1
ATOM 3967 C C . ILE A 1 507 ? -27.656 -10.518 26.019 1.00 91.81 507 ILE A C 1
ATOM 3969 O O . ILE A 1 507 ? -26.680 -10.661 26.753 1.00 91.81 507 ILE A O 1
ATOM 3973 N N . GLU A 1 508 ? -27.686 -10.986 24.775 1.00 86.00 508 GLU A N 1
ATOM 3974 C CA . GLU A 1 508 ? -26.525 -11.632 24.141 1.00 86.00 508 GLU A CA 1
ATOM 3975 C C . GLU A 1 508 ? -25.482 -10.608 23.676 1.00 86.00 508 GLU A C 1
ATOM 3977 O O . GLU A 1 508 ? -24.328 -10.947 23.441 1.00 86.00 508 GLU A O 1
ATOM 3982 N N . GLY A 1 509 ? -25.887 -9.345 23.581 1.00 83.31 509 GLY A N 1
ATOM 3983 C CA . GLY A 1 509 ? -25.079 -8.217 23.159 1.00 83.31 509 GLY A CA 1
ATOM 3984 C C . GLY A 1 509 ? -25.974 -7.088 22.664 1.00 83.31 509 GLY A C 1
ATOM 3985 O O . GLY A 1 509 ? -27.203 -7.200 22.661 1.00 83.31 509 GLY A O 1
ATOM 3986 N N . ASP A 1 510 ? -25.355 -5.993 22.248 1.00 79.44 510 ASP A N 1
ATOM 3987 C CA . ASP A 1 510 ? -26.041 -4.826 21.720 1.00 79.44 510 ASP A CA 1
ATOM 3988 C C . ASP A 1 510 ? -25.334 -4.307 20.467 1.00 79.44 510 ASP A C 1
ATOM 3990 O O . ASP A 1 510 ? -24.210 -3.810 20.528 1.00 79.44 510 ASP A O 1
ATOM 3994 N N . SER A 1 511 ? -25.991 -4.432 19.315 1.00 72.06 511 SER A N 1
ATOM 3995 C CA . SER A 1 511 ? -25.435 -4.006 18.029 1.00 72.06 511 SER A CA 1
ATOM 3996 C C . SER A 1 511 ? -25.368 -2.486 17.877 1.00 72.06 511 SER A C 1
ATOM 3998 O O . SER A 1 511 ? -24.467 -1.994 17.201 1.00 72.06 511 SER A O 1
ATOM 4000 N N . ALA A 1 512 ? -26.266 -1.733 18.524 1.00 72.06 512 ALA A N 1
ATOM 4001 C CA . ALA A 1 512 ? -26.268 -0.272 18.478 1.00 72.06 512 ALA A CA 1
ATOM 4002 C C . ALA A 1 512 ? -25.125 0.319 19.316 1.00 72.06 512 ALA A C 1
ATOM 4004 O O . ALA A 1 512 ? -24.515 1.307 18.919 1.00 72.06 512 ALA A O 1
ATOM 4005 N N . LEU A 1 513 ? -24.801 -0.321 20.442 1.00 70.81 513 LEU A N 1
ATOM 4006 C CA . LEU A 1 513 ? -23.667 0.032 21.301 1.00 70.81 513 LEU A CA 1
ATOM 4007 C C . LEU A 1 513 ? -22.367 -0.692 20.915 1.00 70.81 513 LEU A C 1
ATOM 4009 O O . LEU A 1 513 ? -21.364 -0.535 21.605 1.00 70.81 513 LEU A O 1
ATOM 4013 N N . LYS A 1 514 ? -22.393 -1.528 19.862 1.00 69.44 514 LYS A N 1
ATOM 4014 C CA . LYS A 1 514 ? -21.304 -2.447 19.473 1.00 69.44 514 LYS A CA 1
ATOM 4015 C C . LYS A 1 514 ? -20.744 -3.251 20.665 1.00 69.44 514 LYS A C 1
ATOM 4017 O O . LYS A 1 514 ? -19.560 -3.579 20.706 1.00 69.44 514 LYS A O 1
ATOM 4022 N N . LEU A 1 515 ? -21.589 -3.566 21.645 1.00 77.88 515 LEU A N 1
ATOM 4023 C CA . LEU A 1 515 ? -21.210 -4.218 22.895 1.00 77.88 515 LEU A CA 1
ATOM 4024 C C . LEU A 1 515 ? -21.461 -5.721 22.793 1.00 77.88 515 LEU A C 1
ATOM 4026 O O . LEU A 1 515 ? -22.609 -6.153 22.768 1.00 77.88 515 LEU A O 1
ATOM 4030 N N . MET A 1 516 ? -20.396 -6.518 22.814 1.00 77.50 516 MET A N 1
ATOM 4031 C CA . MET A 1 516 ? -20.468 -7.979 22.910 1.00 77.50 516 MET A CA 1
ATOM 4032 C C . MET A 1 516 ? -19.879 -8.457 24.246 1.00 77.50 516 MET A C 1
ATOM 4034 O O . MET A 1 516 ? -18.910 -7.865 24.731 1.00 77.50 516 MET A O 1
ATOM 4038 N N . PRO A 1 517 ? -20.428 -9.517 24.865 1.00 77.38 517 PRO A N 1
ATOM 4039 C CA . PRO A 1 517 ? -19.887 -10.071 26.099 1.00 77.38 517 PRO A CA 1
ATOM 4040 C C . PRO A 1 517 ? -18.478 -10.630 25.872 1.00 77.38 517 PRO A C 1
ATOM 4042 O O . PRO A 1 517 ? -18.245 -11.446 24.980 1.00 77.38 517 PRO A O 1
ATOM 4045 N N . ALA A 1 518 ? -17.526 -10.226 26.715 1.00 74.44 518 ALA A N 1
ATOM 4046 C CA . ALA A 1 518 ? -16.199 -10.833 26.741 1.00 74.44 518 ALA A CA 1
ATOM 4047 C C . ALA A 1 518 ? -16.260 -12.294 27.236 1.00 74.44 518 ALA A C 1
ATOM 4049 O O . ALA A 1 518 ? -17.225 -12.720 27.875 1.00 74.44 518 ALA A O 1
ATOM 4050 N N . LYS A 1 519 ? -15.201 -13.079 26.994 1.00 73.56 519 LYS A N 1
ATOM 4051 C CA . LYS A 1 519 ? -15.126 -14.478 27.450 1.00 73.56 519 LYS A CA 1
ATOM 4052 C C . LYS A 1 519 ? -15.349 -14.572 28.969 1.00 73.56 519 LYS A C 1
ATOM 4054 O O . LYS A 1 519 ? -14.599 -13.981 29.746 1.00 73.56 519 LYS A O 1
ATOM 4059 N N . GLY A 1 520 ? -16.357 -15.346 29.379 1.00 80.19 520 GLY A N 1
ATOM 4060 C CA . GLY A 1 520 ? -16.731 -15.506 30.790 1.00 80.19 520 GLY A CA 1
ATOM 4061 C C . GLY A 1 520 ? -17.582 -14.362 31.356 1.00 80.19 520 GLY A C 1
ATOM 4062 O O . GLY A 1 520 ? -17.644 -14.215 32.573 1.00 80.19 520 GLY A O 1
ATOM 4063 N N . MET A 1 521 ? -18.204 -13.541 30.508 1.00 86.44 521 MET A N 1
ATOM 4064 C CA . MET A 1 521 ? -19.052 -12.419 30.910 1.00 86.44 521 MET A CA 1
ATOM 4065 C C . MET A 1 521 ? -20.514 -12.645 30.509 1.00 86.44 521 MET A C 1
ATOM 4067 O O . MET A 1 521 ? -20.793 -13.211 29.456 1.00 86.44 521 MET A O 1
ATOM 4071 N N . VAL A 1 522 ? -21.440 -12.161 31.336 1.00 90.31 522 VAL A N 1
ATOM 4072 C CA . VAL A 1 522 ? -22.881 -12.100 31.062 1.00 90.31 522 VAL A CA 1
ATOM 4073 C C . VAL A 1 522 ? -23.327 -10.642 31.107 1.00 90.31 522 VAL A C 1
ATOM 4075 O O . VAL A 1 522 ? -22.901 -9.890 31.986 1.00 90.31 522 VAL A O 1
ATOM 4078 N N . LEU A 1 523 ? -24.193 -10.245 30.174 1.00 92.12 523 LEU A N 1
ATOM 4079 C CA . LEU A 1 523 ? -24.761 -8.901 30.102 1.00 92.12 523 LEU A CA 1
ATOM 4080 C C . LEU A 1 523 ? -26.248 -8.927 30.472 1.00 92.12 523 LEU A C 1
ATOM 4082 O O . LEU A 1 523 ? -27.001 -9.795 30.025 1.00 92.12 523 LEU A O 1
ATOM 4086 N N . ALA A 1 524 ? -26.681 -7.954 31.270 1.00 92.31 524 ALA A N 1
ATOM 4087 C CA . ALA A 1 524 ? -28.082 -7.751 31.617 1.00 92.31 524 ALA A CA 1
ATOM 4088 C C . ALA A 1 524 ? -28.471 -6.278 31.468 1.00 92.31 524 ALA A C 1
ATOM 4090 O O . ALA A 1 524 ? -27.880 -5.408 32.095 1.00 92.31 524 ALA A O 1
ATOM 4091 N N . GLU A 1 525 ? -29.496 -5.992 30.675 1.00 92.69 525 GLU A N 1
ATOM 4092 C CA . GLU A 1 525 ? -30.109 -4.666 30.610 1.00 92.69 525 GLU A CA 1
ATOM 4093 C C . GLU A 1 525 ? -30.941 -4.431 31.874 1.00 92.69 525 GLU A C 1
ATOM 4095 O O . GLU A 1 525 ? -31.763 -5.280 32.228 1.00 92.69 525 GLU A O 1
ATOM 4100 N N . VAL A 1 526 ? -30.730 -3.301 32.550 1.00 91.62 526 VAL A N 1
ATOM 4101 C CA . VAL A 1 526 ? -31.406 -2.926 33.800 1.00 91.62 526 VAL A CA 1
ATOM 4102 C C . VAL A 1 526 ? -32.275 -1.695 33.560 1.00 91.62 526 VAL A C 1
ATOM 4104 O O . VAL A 1 526 ? -31.834 -0.712 32.972 1.00 91.62 526 VAL A O 1
ATOM 4107 N N . THR A 1 527 ? -33.522 -1.744 34.026 1.00 86.88 527 THR A N 1
ATOM 4108 C CA . THR A 1 527 ? -34.459 -0.613 33.975 1.00 86.88 527 THR A CA 1
ATOM 4109 C C . THR A 1 527 ? -34.633 -0.053 35.380 1.00 86.88 527 THR A C 1
ATOM 4111 O O . THR A 1 527 ? -35.114 -0.772 36.265 1.00 86.88 527 THR A O 1
ATOM 4114 N N . VAL A 1 528 ? -34.225 1.205 35.565 1.00 78.19 528 VAL A N 1
ATOM 4115 C CA . VAL A 1 528 ? -34.255 1.939 36.840 1.00 78.19 528 VAL A CA 1
ATOM 4116 C C . VAL A 1 528 ? -35.265 3.069 36.768 1.00 78.19 528 VAL A C 1
ATOM 4118 O O . VAL A 1 528 ? -35.287 3.755 35.721 1.00 78.19 528 VAL A O 1
#

Secondary structure (DSSP, 8-state):
-HHHHHHHTSSS-EEEEEEE-TTT--EEEEEEE-TT--HHHHHHHHHHHHHTT--------S-S--TT-----S-----EEEEEEPTTTTTTSPEEEEEEEE--HHHHHHHTTS-HHHHHHHHHHHHHHSTTSEEEEEEEE-TT-EEEEEEP---TT-SEEEEEEE-SSSS--EEE--S-SEEEEEE--EEE-TTS-EEE--TTTSSS-----SGGG---TT-PEEEEEEEEPP-TTTTSTT-SS-SEEEEPPPPBPPTTTS---B---EEEE--EEEEESS--TTEEEEEEEEEEEETTEEEEES-----SS--TTSHHHHHHHHHHHHHHHHHHHHHHHHH-GGGTTTSHHHHHHHHHHHHHHHHHHHHHHHSS---HHHHHHHHHHHHHHHHTTSTTPPPP-PPP--GGGHHHHHHHHHHHHHHHHHTS--S----PPEEETTEEE----GGGTTS-EEEEEEPPTT--HHHHHHHHHH--B--TTTHHHHHHTT--BSEEEEES-BTTTTB-PPTTEEEEEEE-

Radius of gyration: 34.67 Å; chains: 1; bounding box: 77×53×104 Å

Organism: Stylophora pistillata (NCBI:txid50429)

Sequence (528 aa):
MDLARALKASDYGAYVVRHRSEQTEELTYHVRLGAYGDSVAANELARLLREQGGGFQ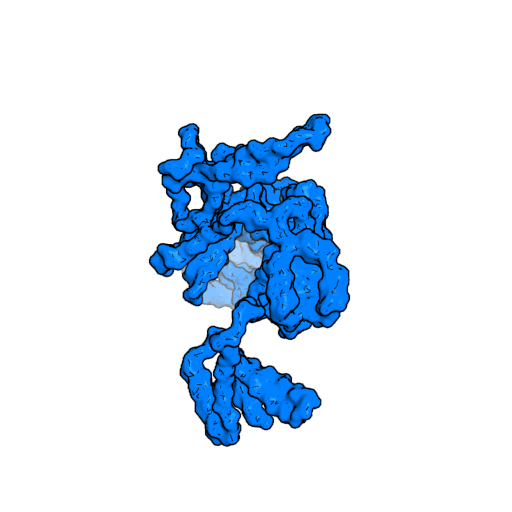IPQLPGLGSEDSAPLGPPIEVDRISLTADVGANEDTATHVEVVFVYEPKVLGQLMKMSAREYFSQKEQLLNDFPNMFISSRWEIPPGRSVIGEKVDLDGSAIGAIVFADYVTTGDHRIRIGASKRFHIKLGRQGVFPDGLAFQFDGNKESRSLEADLRVHLDDSSKFLTVFLSVPVYAPGMSRSDIEFPRFSSISSETVVDENTGEGDVDVPRLQPNIGLYVGEKLPSQYVGFPIAKVGYESNAYVLRPFEAPSLLLSREGEIFRRIFNLAQRARQKLSFLTERLNSKSQRGLMSSETEDAVCLLSSGLVTLETLLQASHIIPFNLYTWLSSFAGQSSALQTGQVPPNFPAYNHRDALESFNAVADFIEEMLDRIQEGYAVVPFEIEGREFNLNLEKDWIGHRLILGVKAPAGLALEDLSNWTLQAVIASQEVVASVRDRRVRGAKRRLIEGDSALKLMPAKGMVLAEVTV

InterPro domains:
  IPR010263 Type VI secretion system TssK [PF05936] (190-466)
  IPR010263 Type VI secretion system TssK [PTHR35566] (189-504)
  IPR010263 Type VI secretion system TssK [TIGR03353] (190-507)